Protein AF-A0A354RBN2-F1 (afdb_monomer_lite)

Sequence (750 aa):
MFAFSANVRASTAPTSVEGKKFILSDSDGVRSYLTTQLILDAGDYWDFKHENGDWEKGSFQWNTSGSLGTLKAGLPSSQDAYFELAYTFQSSDSGTFSYIKYELNDAGIFEIDEERDGTFQMSDYSTSDLPPFDTYFSDDFSSATTSQNYWYDNVETTWYGLQFEVNDGRLELIGTGTDFNELEFKATSKSLVTLRRDWIIQGDAFSNLNLPWGSWEANIGFKIEASHVDMEFYLGLGQGGTVAHLEYADSFGTDHDLYSRQFNEDLKQGTYRIRNDSDTKTLYAEYLINGNWNLIMSLNWETGAVNGMIGRYEGSSYQHSKWISMESKYGQPVIEFMIPSEYGTVKALSANQLGFNNFSVTSDEDSLPKAFEDLSGEVSRVNALIAQSTSDPEANLLRGLYALLEFVELDQSSDNSLKDFAVSLGVEESIRNFVLSDVSTLENYNFDLSDSFQAEELAELFEYSLIPALESADAYFSKIGSNQTITLSSEITGSDESITVDSADVYVLRSIVNILGGLASLQAAFDWDLNAGQTEALDNDPSIEVTAERIRDLNTNFGGIRSASLLTKSKNFLKTAVETYALASPLLRASSRLGTEERLFSLGSEDLNEESDFKGDLDELYLALHSNHNLREDGSTTDTLSLSNFFAGQVDIPTLLPELVGDQFETDQVSDPTLGGLFPNWDQARISALMLDAELSIPQPKGWMWFDSYPWVYSNEENSWIYLMPYDSKLMYYSVKRNAWLEMSASGNE

Secondary structure (DSSP, 8-state):
----------PPPPS--TTEEEEEEEE-SS-EEEEEEEE-SSSEEEEEETTTTEEEEEEEEEEEETTEEEEEEEETTEEEEEEEEEEEESSSSEEEEEEEEEEE-TTS-EEEEEEEEEEEEEEE--GGGS--BT--EEE--S-HHHHTTTB----HHHHTTEEEEEETTEEEEEEE---SS--EEEEEBS-BEETTS-EEEEEEEEE----TTEEEEEEEEEEEEETTEEEEEEEEEETTEEEEEEEEE-TBS-EEEEEEEEE-TT--EEEEEEEEETTTTEEEEEEEETTEEEEEEEEETTTTEEEEEESSSEEEEEE-TT----TT-EEEEEEEEEEEEETTEEPEE-TTSEEEEEEEEEESSPPPPHHHH-HHHHHHHHHHHHHH-TT-HHHHHHHHHHHHHHHHH--TTSTT-HHHHHHHHTB-GGGGG--GGGGGG-----B---TT-BTHHHHHHIIIIIHHHHHHHHHHHTTS-TT-EEEE-HHHH-SSSPEEEEHHHHHHHHHHHHHHHHHHHHHTTB----BHHHHHHHHH-TTS---HHHHHHH-TTTTSBS-HHHHHHHHHHHHHHHHHHHHHHHHHT-TTTTT-SSBSS---SSTHHHHHHHHHHHHHHHHHTTS-EE--TTS--TTEE--HHHHTT---HHHHSPPEETTEES-S--S-TTTTTTSTT--HHHHHHHHHHTT-B----SS-EEEEETTEEEETTTTEEEEEEEETTEEEEEETTTTEEEE--S----

Structure (mmCIF, N/CA/C/O backbone):
data_AF-A0A354RBN2-F1
#
_entry.id   AF-A0A354RBN2-F1
#
loop_
_atom_site.group_PDB
_atom_site.id
_atom_site.type_symbol
_atom_site.label_atom_id
_atom_site.label_alt_id
_atom_site.label_comp_id
_atom_site.label_asym_id
_atom_site.label_entity_id
_atom_site.label_seq_id
_atom_site.pdbx_PDB_ins_code
_atom_site.Cartn_x
_atom_site.Cartn_y
_atom_site.Cartn_z
_atom_site.occupancy
_atom_site.B_iso_or_equiv
_atom_site.auth_seq_id
_atom_site.auth_comp_id
_atom_site.auth_asym_id
_atom_site.auth_atom_id
_atom_site.pdbx_PDB_model_num
ATOM 1 N N . MET A 1 1 ? 36.157 17.906 53.637 1.00 34.66 1 MET A N 1
ATOM 2 C CA . MET A 1 1 ? 35.838 18.737 52.457 1.00 34.66 1 MET A CA 1
ATOM 3 C C . MET A 1 1 ? 36.345 17.917 51.278 1.00 34.66 1 MET A C 1
ATOM 5 O O . MET A 1 1 ? 37.547 17.826 51.124 1.00 34.66 1 MET A O 1
ATOM 9 N N . PHE A 1 2 ? 35.572 17.004 50.699 1.00 31.14 2 PHE A N 1
ATOM 10 C CA . PHE A 1 2 ? 34.386 17.237 49.880 1.00 31.14 2 PHE A CA 1
ATOM 11 C C . PHE A 1 2 ? 33.284 16.222 50.210 1.00 31.14 2 PHE A C 1
ATOM 13 O O . PHE A 1 2 ? 33.526 15.019 50.206 1.00 31.14 2 PHE A O 1
ATOM 20 N N . ALA A 1 3 ? 32.092 16.725 50.525 1.00 28.86 3 ALA A N 1
ATOM 21 C CA . ALA A 1 3 ? 30.869 15.941 50.510 1.00 28.86 3 ALA A CA 1
ATOM 22 C C . ALA A 1 3 ? 30.365 15.938 49.063 1.00 28.86 3 ALA A C 1
ATOM 24 O O . ALA A 1 3 ? 30.187 17.009 48.486 1.00 28.86 3 ALA A O 1
ATOM 25 N N . PHE A 1 4 ? 30.168 14.759 48.474 1.00 33.84 4 PHE A N 1
ATOM 26 C CA . PHE A 1 4 ? 29.357 14.632 47.270 1.00 33.84 4 PHE A CA 1
ATOM 27 C C . PHE A 1 4 ? 27.900 14.818 47.697 1.00 33.84 4 PHE A C 1
ATOM 29 O O . PHE A 1 4 ? 27.288 13.908 48.251 1.00 33.84 4 PHE A O 1
ATOM 36 N N . SER A 1 5 ? 27.360 16.018 47.491 1.00 31.86 5 SER A N 1
ATOM 37 C CA . SER A 1 5 ? 25.919 16.185 47.387 1.00 31.86 5 SER A CA 1
ATOM 38 C C . SER A 1 5 ? 25.497 15.501 46.091 1.00 31.86 5 SER A C 1
ATOM 40 O O . SER A 1 5 ? 25.893 15.923 45.003 1.00 31.86 5 SER A O 1
ATOM 42 N N . ALA A 1 6 ? 24.721 14.424 46.201 1.00 34.94 6 ALA A N 1
ATOM 43 C CA . ALA A 1 6 ? 23.871 13.996 45.105 1.00 34.94 6 ALA A CA 1
ATOM 44 C C . ALA A 1 6 ? 22.912 15.162 44.840 1.00 34.94 6 ALA A C 1
ATOM 46 O O . ALA A 1 6 ? 21.932 15.350 45.557 1.00 34.94 6 ALA A O 1
ATOM 47 N N . ASN A 1 7 ? 23.264 16.019 43.882 1.00 34.09 7 ASN A N 1
ATOM 48 C CA . ASN A 1 7 ? 22.312 16.953 43.312 1.00 34.09 7 ASN A CA 1
ATOM 49 C C . ASN A 1 7 ? 21.260 16.084 42.629 1.00 34.09 7 ASN A C 1
ATOM 51 O O . ASN A 1 7 ? 21.495 15.579 41.532 1.00 34.09 7 ASN A O 1
ATOM 55 N N . VAL A 1 8 ? 20.131 15.887 43.308 1.00 41.53 8 VAL A N 1
ATOM 56 C CA . VAL A 1 8 ? 18.855 15.609 42.657 1.00 41.53 8 VAL A CA 1
ATOM 57 C C . VAL A 1 8 ? 18.708 16.732 41.635 1.00 41.53 8 VAL A C 1
ATOM 59 O O . VAL A 1 8 ? 18.476 17.882 42.007 1.00 41.53 8 VAL A O 1
ATOM 62 N N . ARG A 1 9 ? 19.013 16.456 40.362 1.00 44.56 9 ARG A N 1
ATOM 63 C CA . ARG A 1 9 ? 18.675 17.396 39.297 1.00 44.56 9 ARG A CA 1
ATOM 64 C C . ARG A 1 9 ? 17.158 17.490 39.356 1.00 44.56 9 ARG A C 1
ATOM 66 O O . ARG A 1 9 ? 16.500 16.480 39.146 1.00 44.56 9 ARG A O 1
ATOM 73 N N . ALA A 1 10 ? 16.629 18.660 39.700 1.00 50.06 10 ALA A N 1
ATOM 74 C CA . ALA A 1 10 ? 15.230 18.949 39.439 1.00 50.06 10 ALA A CA 1
ATOM 75 C C . ALA A 1 10 ? 15.012 18.692 37.942 1.00 50.06 10 ALA A C 1
ATOM 77 O O . ALA A 1 10 ? 15.692 19.313 37.118 1.00 50.06 10 ALA A O 1
ATOM 78 N N . SER A 1 11 ? 14.183 17.706 37.600 1.00 65.50 11 SER A N 1
ATOM 79 C CA . SER A 1 11 ? 13.787 17.487 36.216 1.00 65.50 11 SER A CA 1
ATOM 80 C C . SER A 1 11 ? 12.917 18.664 35.791 1.00 65.50 11 SER A C 1
ATOM 82 O O . SER A 1 11 ? 12.054 19.131 36.532 1.00 65.50 11 SER A O 1
ATOM 84 N N . THR A 1 12 ? 13.217 19.218 34.625 1.00 83.19 12 THR A N 1
ATOM 85 C CA . THR A 1 12 ? 12.396 20.252 34.000 1.00 83.19 12 THR A CA 1
ATOM 86 C C . THR A 1 12 ? 11.341 19.578 33.138 1.00 83.19 12 THR A C 1
ATOM 88 O O . THR A 1 12 ? 11.674 18.622 32.436 1.00 83.19 12 THR A O 1
ATOM 91 N N . ALA A 1 13 ? 10.108 20.081 33.166 1.00 88.50 13 ALA A N 1
ATOM 92 C CA . ALA A 1 13 ? 9.070 19.660 32.234 1.00 88.50 13 ALA A CA 1
ATOM 93 C C . ALA A 1 13 ? 9.537 19.922 30.786 1.00 88.50 13 ALA A C 1
ATOM 95 O O . ALA A 1 13 ? 10.219 20.928 30.542 1.00 88.50 13 ALA A O 1
ATOM 96 N N . PRO A 1 14 ? 9.232 19.027 29.832 1.00 89.62 14 PRO A N 1
ATOM 97 C CA . PRO A 1 14 ? 9.679 19.172 28.455 1.00 89.62 14 PRO A CA 1
ATOM 98 C C . PRO A 1 14 ? 8.933 20.319 27.767 1.00 89.62 14 PRO A C 1
ATOM 100 O O . PRO A 1 14 ? 7.729 20.479 27.937 1.00 89.62 14 PRO A O 1
ATOM 103 N N . THR A 1 15 ? 9.639 21.120 26.966 1.00 87.94 15 THR A N 1
ATOM 104 C CA . THR A 1 15 ? 9.053 22.285 26.272 1.00 87.94 15 THR A CA 1
ATOM 105 C C . THR A 1 15 ? 8.045 21.908 25.185 1.00 87.94 15 THR A C 1
ATOM 107 O O . THR A 1 15 ? 7.262 22.758 24.782 1.00 87.94 15 THR A O 1
ATOM 110 N N . SER A 1 16 ? 8.072 20.657 24.718 1.00 88.75 16 SER A N 1
ATOM 111 C CA . SER A 1 16 ? 7.063 20.047 23.850 1.00 88.75 16 SER A CA 1
ATOM 112 C C . SER A 1 16 ? 6.773 18.631 24.340 1.00 88.75 16 SER A C 1
ATOM 114 O O . SER A 1 16 ? 7.665 17.963 24.872 1.00 88.75 16 SER A O 1
ATOM 116 N N . VAL A 1 17 ? 5.532 18.200 24.156 1.00 89.69 17 VAL A N 1
ATOM 117 C CA . VAL A 1 17 ? 5.050 16.845 24.448 1.00 89.69 17 VAL A CA 1
ATOM 118 C C . VAL A 1 17 ? 4.573 16.120 23.190 1.00 89.69 17 VAL A C 1
ATOM 120 O O . VAL A 1 17 ? 4.064 15.016 23.292 1.00 89.69 17 VAL A O 1
ATOM 123 N N . GLU A 1 18 ? 4.787 16.699 22.010 1.00 89.06 18 GLU A N 1
ATOM 124 C CA . GLU A 1 18 ? 4.547 16.042 20.724 1.00 89.06 18 GLU A CA 1
ATOM 125 C C . GLU A 1 18 ? 5.375 14.754 20.597 1.00 89.06 18 GLU A C 1
ATOM 127 O O . GLU A 1 18 ? 6.539 14.700 21.018 1.00 89.06 18 GLU A O 1
ATOM 132 N N . GLY A 1 19 ? 4.762 13.697 20.064 1.00 84.06 19 GLY A N 1
ATOM 133 C CA . GLY A 1 19 ? 5.380 12.374 19.979 1.00 84.06 19 GLY A CA 1
ATOM 134 C C . GLY A 1 19 ? 5.320 11.566 21.281 1.00 84.06 19 GLY A C 1
ATOM 135 O O . GLY A 1 19 ? 5.907 10.485 21.356 1.00 84.06 19 GLY A O 1
ATOM 136 N N . LYS A 1 20 ? 4.674 12.080 22.340 1.00 91.00 20 LYS A N 1
ATOM 137 C CA . LYS A 1 20 ? 4.672 11.439 23.665 1.00 91.00 20 LYS A CA 1
ATOM 138 C C . LYS A 1 20 ? 3.383 10.688 23.960 1.00 91.00 20 LYS A C 1
ATOM 140 O O . LYS A 1 20 ? 2.291 11.090 23.576 1.00 91.00 20 LYS A O 1
ATOM 145 N N . LYS A 1 21 ? 3.550 9.625 24.740 1.00 94.62 21 LYS A N 1
ATOM 146 C CA . LYS A 1 21 ? 2.508 8.866 25.421 1.00 94.62 21 LYS A CA 1
ATOM 147 C C . LYS A 1 21 ? 2.605 9.101 26.919 1.00 94.62 21 LYS A C 1
ATOM 149 O O . LYS A 1 21 ? 3.668 8.866 27.504 1.00 94.62 21 LYS A O 1
ATOM 154 N N . PHE A 1 22 ? 1.497 9.486 27.538 1.00 96.25 22 PHE A N 1
ATOM 155 C CA . PHE A 1 22 ? 1.326 9.532 28.983 1.00 96.25 22 PHE A CA 1
ATOM 156 C C . PHE A 1 22 ? 0.409 8.398 29.432 1.00 96.25 22 PHE A C 1
ATOM 158 O O . PHE A 1 22 ? -0.669 8.215 28.887 1.00 96.25 22 PHE A O 1
ATOM 165 N N . ILE A 1 23 ? 0.823 7.656 30.452 1.00 97.19 23 ILE A N 1
ATOM 166 C CA . ILE A 1 23 ? -0.022 6.689 31.154 1.00 97.19 23 ILE A CA 1
ATOM 167 C C . ILE A 1 23 ? -0.370 7.313 32.500 1.00 97.19 23 ILE A C 1
ATOM 169 O O . ILE A 1 23 ? 0.514 7.462 33.348 1.00 97.19 23 ILE A O 1
ATOM 173 N N . LEU A 1 24 ? -1.627 7.713 32.667 1.00 96.25 24 LEU A N 1
ATOM 174 C CA . LEU A 1 24 ? -2.171 8.392 33.839 1.00 96.25 24 LEU A CA 1
ATOM 175 C C . LEU A 1 24 ? -2.888 7.374 34.720 1.00 96.25 24 LEU A C 1
ATOM 177 O O . LEU A 1 24 ? -3.716 6.619 34.225 1.00 96.25 24 LEU A O 1
ATOM 181 N N . SER A 1 25 ? -2.573 7.347 36.013 1.00 96.25 25 SER A N 1
ATOM 182 C CA . SER A 1 25 ? -3.244 6.476 36.978 1.00 96.25 25 SER A CA 1
ATOM 183 C C . SER A 1 25 ? -3.686 7.256 38.211 1.00 96.25 25 SER A C 1
ATOM 185 O O . SER A 1 25 ? -2.857 7.873 38.893 1.00 96.25 25 SER A O 1
ATOM 187 N N . ASP A 1 26 ? -4.982 7.182 38.503 1.00 94.12 26 ASP A N 1
ATOM 188 C CA . ASP A 1 26 ? -5.670 7.831 39.619 1.00 94.12 26 ASP A CA 1
ATOM 189 C C . ASP A 1 26 ? -6.768 6.928 40.226 1.00 94.12 26 ASP A C 1
ATOM 191 O O . ASP A 1 26 ? -6.979 5.777 39.828 1.00 94.12 26 ASP A O 1
ATOM 195 N N . SER A 1 27 ? -7.413 7.412 41.290 1.00 88.69 27 SER A N 1
ATOM 196 C CA . SER A 1 27 ? -8.461 6.686 42.012 1.00 88.69 27 SER A CA 1
ATOM 197 C C . SER A 1 27 ? -9.367 7.645 42.780 1.00 88.69 27 SER A C 1
ATOM 199 O O . SER A 1 27 ? -8.883 8.576 43.422 1.00 88.69 27 SER A O 1
ATOM 201 N N . ASP A 1 28 ? -10.668 7.351 42.811 1.00 84.69 28 ASP A N 1
ATOM 202 C CA . ASP A 1 28 ? -11.651 8.031 43.674 1.00 84.69 28 ASP A CA 1
ATOM 203 C C . ASP A 1 28 ? -11.742 7.412 45.092 1.00 84.69 28 ASP A C 1
ATOM 205 O O . ASP A 1 28 ? -12.597 7.768 45.906 1.00 84.69 28 ASP A O 1
ATOM 209 N N . GLY A 1 29 ? -10.851 6.464 45.409 1.00 82.56 29 GLY A N 1
ATOM 210 C CA . GLY A 1 29 ? -10.824 5.703 46.660 1.00 82.56 29 GLY A CA 1
ATOM 211 C C . GLY A 1 29 ? -11.651 4.412 46.646 1.00 82.56 29 GLY A C 1
ATOM 212 O O . GLY A 1 29 ? -11.490 3.591 47.555 1.00 82.56 29 GLY A O 1
ATOM 213 N N . VAL A 1 30 ? -12.492 4.202 45.630 1.00 83.44 30 VAL A N 1
ATOM 214 C CA . VAL A 1 30 ? -13.275 2.974 45.406 1.00 83.44 30 VAL A CA 1
ATOM 215 C C . VAL A 1 30 ? -12.861 2.299 44.099 1.00 83.44 30 VAL A C 1
ATOM 217 O O . VAL A 1 30 ? -12.670 1.083 44.069 1.00 83.44 30 VAL A O 1
ATOM 220 N N . ARG A 1 31 ? -12.702 3.090 43.041 1.00 88.56 31 ARG A N 1
ATOM 221 C CA . ARG A 1 31 ? -12.373 2.682 41.677 1.00 88.56 31 ARG A CA 1
ATOM 222 C C . ARG A 1 31 ? -10.969 3.155 41.325 1.00 88.56 31 ARG A C 1
ATOM 224 O O . ARG A 1 31 ? -10.443 4.101 41.918 1.00 88.56 31 ARG A O 1
ATOM 231 N N . SER A 1 32 ? -10.339 2.459 40.392 1.00 89.81 32 SER A N 1
ATOM 232 C CA . SER A 1 32 ? -9.035 2.830 39.847 1.00 89.81 32 SER A CA 1
ATOM 233 C C . SER A 1 32 ? -9.211 3.127 38.372 1.00 89.81 32 SER A C 1
ATOM 235 O O . SER A 1 32 ? -9.793 2.307 37.666 1.00 89.81 32 SER A O 1
ATOM 237 N N . TYR A 1 33 ? -8.695 4.270 37.944 1.00 92.38 33 TYR A N 1
ATOM 238 C CA . TYR A 1 33 ? -8.771 4.734 36.569 1.00 92.38 33 TYR A CA 1
ATOM 239 C C . TYR A 1 33 ? -7.372 4.686 35.953 1.00 92.38 33 TYR A C 1
ATOM 241 O O . TYR A 1 33 ? -6.351 4.870 36.635 1.00 92.38 33 TYR A O 1
ATOM 249 N N . LEU A 1 34 ? -7.328 4.348 34.670 1.00 94.94 34 LEU A N 1
ATOM 250 C CA . LEU A 1 34 ? -6.106 4.293 33.887 1.00 94.94 34 LEU A CA 1
ATOM 251 C C . LEU A 1 34 ? -6.409 4.886 32.516 1.00 94.94 34 LEU A C 1
ATOM 253 O O . LEU A 1 34 ? -7.204 4.334 31.762 1.00 94.94 34 LEU A O 1
ATOM 257 N N . THR A 1 35 ? -5.737 5.980 32.182 1.00 95.19 35 THR A N 1
ATOM 258 C CA . THR A 1 35 ? -5.906 6.661 30.896 1.00 95.19 35 THR A CA 1
ATOM 259 C C . THR A 1 35 ? -4.578 6.684 30.163 1.00 95.19 35 THR A C 1
ATOM 261 O O . THR A 1 35 ? -3.535 6.987 30.746 1.00 95.19 35 THR A O 1
ATOM 264 N N . THR A 1 36 ? -4.586 6.343 28.879 1.00 96.38 36 THR A N 1
ATOM 265 C CA . THR A 1 36 ? -3.433 6.554 27.999 1.00 96.38 36 THR A CA 1
ATOM 266 C C . THR A 1 36 ? -3.693 7.750 27.108 1.00 96.38 36 THR A C 1
ATOM 268 O O . THR A 1 36 ? -4.603 7.713 26.298 1.00 96.38 36 THR A O 1
ATOM 271 N N . GLN A 1 37 ? -2.876 8.785 27.250 1.00 95.06 37 GLN A N 1
ATOM 272 C CA . GLN A 1 37 ? -2.948 9.996 26.448 1.00 95.06 37 GLN A CA 1
ATOM 273 C C . GLN A 1 37 ? -1.813 10.017 25.425 1.00 95.06 37 GLN A C 1
ATOM 275 O O . GLN A 1 37 ? -0.639 9.905 25.788 1.00 95.06 37 GLN A O 1
ATOM 280 N N . LEU A 1 38 ? -2.154 10.179 24.152 1.00 93.62 38 LEU A N 1
ATOM 281 C CA . LEU A 1 38 ? -1.235 10.218 23.019 1.00 93.62 38 LEU A CA 1
ATOM 282 C C . LEU A 1 38 ? -1.238 11.611 22.411 1.00 93.62 38 LEU A C 1
ATOM 284 O O . LEU A 1 38 ? -2.268 12.085 21.940 1.00 93.62 38 LEU A O 1
ATOM 288 N N . ILE A 1 39 ? -0.073 12.248 22.388 1.00 89.81 39 ILE A N 1
ATOM 289 C CA . ILE A 1 39 ? 0.110 13.560 21.779 1.00 89.81 39 ILE A CA 1
ATOM 290 C C . ILE A 1 39 ? 0.729 13.362 20.396 1.00 89.81 39 ILE A C 1
ATOM 292 O O . ILE A 1 39 ? 1.941 13.156 20.269 1.00 89.81 39 ILE A O 1
ATOM 296 N N . LEU A 1 40 ? -0.112 13.383 19.363 1.00 81.69 40 LEU A N 1
ATOM 297 C CA . LEU A 1 40 ? 0.322 13.117 17.990 1.00 81.69 40 LEU A CA 1
ATOM 298 C C . LEU A 1 40 ? 0.942 14.354 17.333 1.00 81.69 40 LEU A C 1
ATOM 300 O O . LEU A 1 40 ? 1.928 14.215 16.616 1.00 81.69 40 LEU A O 1
ATOM 304 N N . ASP A 1 41 ? 0.411 15.539 17.632 1.00 77.50 41 ASP A N 1
ATOM 305 C CA . ASP A 1 41 ? 0.888 16.822 17.118 1.00 77.50 41 ASP A CA 1
ATOM 306 C C . ASP A 1 41 ? 0.863 17.912 18.213 1.00 77.50 41 ASP A C 1
ATOM 308 O O . ASP A 1 41 ? 0.569 17.658 19.384 1.00 77.50 41 ASP A O 1
ATOM 312 N N . ALA A 1 42 ? 1.230 19.144 17.857 1.00 73.00 42 ALA A N 1
ATOM 313 C CA . ALA A 1 42 ? 1.358 20.252 18.803 1.00 73.00 42 ALA A CA 1
ATOM 314 C C . ALA A 1 42 ? 0.027 20.792 19.378 1.00 73.00 42 ALA A C 1
ATOM 316 O O . ALA A 1 42 ? 0.076 21.696 20.220 1.00 73.00 42 ALA A O 1
ATOM 317 N N . GLY A 1 43 ? -1.135 20.303 18.927 1.00 75.44 43 GLY A N 1
ATOM 318 C CA . GLY A 1 43 ? -2.446 20.849 19.292 1.00 75.44 43 GLY A CA 1
ATOM 319 C C . GLY A 1 43 ? -3.530 19.821 19.608 1.00 75.44 43 GLY A C 1
ATOM 320 O O . GLY A 1 43 ? -4.458 20.177 20.333 1.00 75.44 43 GLY A O 1
ATOM 321 N N . ASP A 1 44 ? -3.399 18.579 19.148 1.00 84.50 44 ASP A N 1
ATOM 322 C CA . ASP A 1 44 ? -4.373 17.505 19.323 1.00 84.50 44 ASP A CA 1
ATOM 323 C C . ASP A 1 44 ? -3.809 16.343 20.156 1.00 84.50 44 ASP A C 1
ATOM 325 O O . ASP A 1 44 ? -2.616 16.020 20.131 1.00 84.50 44 ASP A O 1
ATOM 329 N N . TYR A 1 45 ? -4.700 15.671 20.878 1.00 90.19 45 TYR A N 1
ATOM 330 C CA . TYR A 1 45 ? -4.393 14.443 21.597 1.00 90.19 45 TYR A CA 1
ATOM 331 C C . TYR A 1 45 ? -5.506 13.407 21.447 1.00 90.19 45 TYR A C 1
ATOM 333 O O . TYR A 1 45 ? -6.645 13.737 21.109 1.00 90.19 45 TYR A O 1
ATOM 341 N N . TRP A 1 46 ? -5.159 12.159 21.741 1.00 92.75 46 TRP A N 1
ATOM 342 C CA . TRP A 1 46 ? -6.101 11.062 21.927 1.00 92.75 46 TRP A CA 1
ATOM 343 C C . TRP A 1 46 ? -6.001 10.521 23.342 1.00 92.75 46 TRP A C 1
ATOM 345 O O . TRP A 1 46 ? -4.903 10.183 23.776 1.00 92.75 46 TRP A O 1
ATOM 355 N N . ASP A 1 47 ? -7.129 10.411 24.030 1.00 93.56 47 ASP A N 1
ATOM 356 C CA . ASP A 1 47 ? -7.231 9.706 25.301 1.00 93.56 47 ASP A CA 1
ATOM 357 C C . ASP A 1 47 ? -7.878 8.340 25.071 1.00 93.56 47 ASP A C 1
ATOM 359 O O . ASP A 1 47 ? -8.893 8.227 24.389 1.00 93.56 47 ASP A O 1
ATOM 363 N N . PHE A 1 48 ? -7.280 7.306 25.652 1.00 95.56 48 PHE A N 1
ATOM 364 C CA . PHE A 1 48 ? -7.839 5.966 25.746 1.00 95.56 48 PHE A CA 1
ATOM 365 C C . PHE A 1 48 ? -8.144 5.637 27.203 1.00 95.56 48 PHE A C 1
ATOM 367 O O . PHE A 1 48 ? -7.227 5.572 28.036 1.00 95.56 48 PHE A O 1
ATOM 374 N N . LYS A 1 49 ? -9.421 5.414 27.501 1.00 94.44 49 LYS A N 1
ATOM 375 C CA . LYS A 1 49 ? -9.931 5.034 28.819 1.00 94.44 49 LYS A CA 1
ATOM 376 C C . LYS A 1 49 ? -9.913 3.517 28.957 1.00 94.44 49 LYS A C 1
ATOM 378 O O . LYS A 1 49 ? -10.662 2.805 28.293 1.00 94.44 49 LYS A O 1
ATOM 383 N N . HIS A 1 50 ? -9.038 2.991 29.813 1.00 94.25 50 HIS A N 1
ATOM 384 C CA . HIS A 1 50 ? -8.884 1.536 29.968 1.00 94.25 50 HIS A CA 1
ATOM 385 C C . HIS A 1 50 ? -10.054 0.894 30.717 1.00 94.25 50 HIS A C 1
ATOM 387 O O . HIS A 1 50 ? -10.189 -0.326 30.701 1.00 94.25 50 HIS A O 1
ATOM 393 N N . GLU A 1 51 ? -10.873 1.682 31.411 1.00 92.88 51 GLU A N 1
ATOM 394 C CA . GLU A 1 51 ? -12.011 1.180 32.173 1.00 92.88 51 GLU A CA 1
ATOM 395 C C . GLU A 1 51 ? -13.143 0.646 31.292 1.00 92.88 51 GLU A C 1
ATOM 397 O O . GLU A 1 51 ? -13.798 -0.330 31.667 1.00 92.88 51 GLU A O 1
ATOM 402 N N . ASN A 1 52 ? -13.338 1.252 30.123 1.00 90.94 52 ASN A N 1
ATOM 403 C CA . ASN A 1 52 ? -14.451 0.966 29.225 1.00 90.94 52 ASN A CA 1
ATOM 404 C C . ASN A 1 52 ? -14.038 0.825 27.749 1.00 90.94 52 ASN A C 1
ATOM 406 O O . ASN A 1 52 ? -14.833 0.345 26.946 1.00 90.94 52 ASN A O 1
ATOM 410 N N . GLY A 1 53 ? -12.780 1.123 27.409 1.00 93.44 53 GLY A N 1
ATOM 411 C CA . GLY A 1 53 ? -12.230 0.972 26.062 1.00 93.44 53 GLY A CA 1
ATOM 412 C C . GLY A 1 53 ? -12.455 2.179 25.154 1.00 93.44 53 GLY A C 1
ATOM 413 O O . GLY A 1 53 ? -12.297 2.057 23.936 1.00 93.44 53 GLY A O 1
ATOM 414 N N . ASP A 1 54 ? -12.835 3.318 25.720 1.00 92.94 54 ASP A N 1
ATOM 415 C CA . ASP A 1 54 ? -13.258 4.479 24.951 1.00 92.94 54 ASP A CA 1
ATOM 416 C C . ASP A 1 54 ? -12.083 5.311 24.443 1.00 92.94 54 ASP A C 1
ATOM 418 O O . ASP A 1 54 ? -11.107 5.546 25.163 1.00 92.94 54 ASP A O 1
ATOM 422 N N . TRP A 1 55 ? -12.206 5.770 23.197 1.00 94.06 55 TRP A N 1
ATOM 423 C CA . TRP A 1 55 ? -11.283 6.709 22.573 1.00 94.06 55 TRP A CA 1
ATOM 424 C C . TRP A 1 55 ? -11.909 8.093 22.429 1.00 94.06 55 TRP A C 1
ATOM 426 O O . TRP A 1 55 ? -12.954 8.251 21.802 1.00 94.06 55 TRP A O 1
ATOM 436 N N . GLU A 1 56 ? -11.192 9.106 22.907 1.00 91.12 56 GLU A N 1
ATOM 437 C CA . GLU A 1 56 ? -11.604 10.507 22.844 1.00 91.12 56 GLU A CA 1
ATOM 438 C C . GLU A 1 56 ? -10.541 11.349 22.148 1.00 91.12 56 GLU A C 1
ATOM 440 O O . GLU A 1 56 ? -9.358 11.275 22.491 1.00 91.12 56 GLU A O 1
ATOM 445 N N . LYS A 1 57 ? -10.951 12.202 21.201 1.00 88.31 57 LYS A N 1
ATOM 446 C CA . LYS A 1 57 ? -10.037 13.159 20.561 1.00 88.31 57 LYS A CA 1
ATOM 447 C C . LYS A 1 57 ? -10.196 14.557 21.148 1.00 88.31 57 LYS A C 1
ATOM 449 O O . LYS A 1 57 ? -11.240 15.190 21.004 1.00 88.31 57 LYS A O 1
ATOM 454 N N . GLY A 1 58 ? -9.131 15.118 21.699 1.00 83.69 58 GLY A N 1
ATOM 455 C CA . GLY A 1 58 ? -9.149 16.475 22.233 1.00 83.69 58 GLY A CA 1
ATOM 456 C C . GLY A 1 58 ? -8.161 17.417 21.564 1.00 83.69 58 GLY A C 1
ATOM 457 O O . GLY A 1 58 ? -7.264 17.001 20.836 1.00 83.69 58 GLY A O 1
ATOM 458 N N . SER A 1 59 ? -8.326 18.704 21.859 1.00 84.75 59 SER A N 1
ATOM 459 C CA . SER A 1 59 ? -7.356 19.756 21.567 1.00 84.75 59 SER A CA 1
ATOM 460 C C . SER A 1 59 ? -6.841 20.356 22.870 1.00 84.75 59 SER A C 1
ATOM 462 O O . SER A 1 59 ? -7.588 20.480 23.848 1.00 84.75 59 SER A O 1
ATOM 464 N N . PHE A 1 60 ? -5.561 20.722 22.909 1.00 88.50 60 PHE A N 1
ATOM 465 C CA . PHE A 1 60 ? -4.909 21.146 24.141 1.00 88.50 60 PHE A CA 1
ATOM 466 C C . PHE A 1 60 ? -3.947 22.322 23.972 1.00 88.50 60 PHE A C 1
ATOM 468 O O . PHE A 1 60 ? -3.485 22.667 22.888 1.00 88.50 60 PHE A O 1
ATOM 475 N N . GLN A 1 61 ? -3.626 22.948 25.102 1.00 89.12 61 GLN A N 1
ATOM 476 C CA . GLN A 1 61 ? -2.540 23.908 25.242 1.00 89.12 61 GLN A CA 1
ATOM 477 C C . GLN A 1 61 ? -1.527 23.385 26.253 1.00 89.12 61 GLN A C 1
ATOM 479 O O . GLN A 1 61 ? -1.884 23.090 27.396 1.00 89.12 61 GLN A O 1
ATOM 484 N N . TRP A 1 62 ? -0.258 23.336 25.850 1.00 92.12 62 TRP A N 1
ATOM 485 C CA . TRP A 1 62 ? 0.854 22.961 26.717 1.00 92.12 62 TRP A CA 1
ATOM 486 C C . TRP A 1 62 ? 1.621 24.183 27.212 1.00 92.12 62 TRP A C 1
ATOM 488 O O . TRP A 1 62 ? 2.113 24.990 26.425 1.00 92.12 62 TRP A O 1
ATOM 498 N N . ASN A 1 63 ? 1.768 24.303 28.530 1.00 91.25 63 ASN A N 1
ATOM 499 C CA . ASN A 1 63 ? 2.565 25.348 29.164 1.00 91.25 63 ASN A CA 1
ATOM 500 C C . ASN A 1 63 ? 3.561 24.738 30.148 1.00 91.25 63 ASN A C 1
ATOM 502 O O . ASN A 1 63 ? 3.228 23.818 30.886 1.00 91.25 63 ASN A O 1
ATOM 506 N N . THR A 1 64 ? 4.775 25.287 30.225 1.00 91.25 64 THR A N 1
ATOM 507 C CA . THR A 1 64 ? 5.804 24.791 31.154 1.00 91.25 64 THR A CA 1
ATOM 508 C C . THR A 1 64 ? 6.398 25.886 32.020 1.00 91.25 64 THR A C 1
ATOM 510 O O . THR A 1 64 ? 6.718 26.970 31.531 1.00 91.25 64 THR A O 1
ATOM 513 N N . SER A 1 65 ? 6.645 25.574 33.292 1.00 90.00 65 SER A N 1
ATOM 514 C CA . SER A 1 65 ? 7.380 26.425 34.228 1.00 90.00 65 SER A CA 1
ATOM 515 C C . SER A 1 65 ? 8.194 25.578 35.215 1.00 90.00 65 SER A C 1
ATOM 517 O O . SER A 1 65 ? 7.691 25.121 36.242 1.00 90.00 65 SER A O 1
ATOM 519 N N . GLY A 1 66 ? 9.489 25.395 34.941 1.00 88.50 66 GLY A N 1
ATOM 520 C CA . GLY A 1 66 ? 10.376 24.595 35.793 1.00 88.50 66 GLY A CA 1
ATOM 521 C C . GLY A 1 66 ? 10.067 23.102 35.680 1.00 88.50 66 GLY A C 1
ATOM 522 O O . GLY A 1 66 ? 10.153 22.551 34.590 1.00 88.50 66 GLY A O 1
ATOM 523 N N . SER A 1 67 ? 9.733 22.446 36.794 1.00 88.38 67 SER A N 1
ATOM 524 C CA . SER A 1 67 ? 9.303 21.036 36.830 1.00 88.38 67 SER A CA 1
ATOM 525 C C . SER A 1 67 ? 7.803 20.847 36.573 1.00 88.38 67 SER A C 1
ATOM 527 O O . SER A 1 67 ? 7.325 19.718 36.603 1.00 88.38 67 SER A O 1
ATOM 529 N N . LEU A 1 68 ? 7.054 21.935 36.379 1.00 91.31 68 LEU A N 1
ATOM 530 C CA . LEU A 1 68 ? 5.618 21.903 36.127 1.00 91.31 68 LEU A CA 1
ATOM 531 C C . LEU A 1 68 ? 5.353 21.990 34.621 1.00 91.31 68 LEU A C 1
ATOM 533 O O . LEU A 1 68 ? 5.805 22.941 33.977 1.00 91.31 68 LEU A O 1
ATOM 537 N N . GLY A 1 69 ? 4.623 21.016 34.089 1.00 91.31 69 GLY A N 1
ATOM 538 C CA . GLY A 1 69 ? 3.957 21.083 32.792 1.00 91.31 69 GLY A CA 1
ATOM 539 C C . GLY A 1 69 ? 2.448 21.124 33.007 1.00 91.31 69 GLY A C 1
ATOM 540 O O . GLY A 1 69 ? 1.940 20.442 33.890 1.00 91.31 69 GLY A O 1
ATOM 541 N N . THR A 1 70 ? 1.728 21.935 32.249 1.00 90.94 70 THR A N 1
ATOM 542 C CA . THR A 1 70 ? 0.274 22.055 32.344 1.00 90.94 70 THR A CA 1
ATOM 543 C C . THR A 1 70 ? -0.320 21.832 30.969 1.00 90.94 70 THR A C 1
ATOM 545 O O . THR A 1 70 ? -0.025 22.596 30.048 1.00 90.94 70 THR A O 1
ATOM 548 N N . LEU A 1 71 ? -1.157 20.805 30.863 1.00 90.00 71 LEU A N 1
ATOM 549 C CA . LEU A 1 71 ? -2.038 20.577 29.731 1.00 90.00 71 LEU A CA 1
ATOM 550 C C . LEU A 1 71 ? -3.411 21.136 30.082 1.00 90.00 71 LEU A C 1
ATOM 552 O O . LEU A 1 71 ? -3.975 20.797 31.118 1.00 90.00 71 LEU A O 1
ATOM 556 N N . LYS A 1 72 ? -3.940 22.005 29.229 1.00 86.69 72 LYS A N 1
ATOM 557 C CA . LYS A 1 72 ? -5.298 22.534 29.350 1.00 86.69 72 LYS A CA 1
ATOM 558 C C . LYS A 1 72 ? -6.085 22.180 28.101 1.00 86.69 72 LYS A C 1
ATOM 560 O O . LYS A 1 72 ? -5.650 22.557 27.016 1.00 86.69 72 LYS A O 1
ATOM 565 N N . ALA A 1 73 ? -7.223 21.518 28.259 1.00 81.88 73 ALA A N 1
ATOM 566 C CA . ALA A 1 73 ? -8.061 21.069 27.151 1.00 81.88 73 ALA A CA 1
ATOM 567 C C . ALA A 1 73 ? -9.540 21.382 27.410 1.00 81.88 73 ALA A C 1
ATOM 569 O O . ALA A 1 73 ? -9.998 21.382 28.555 1.00 81.88 73 ALA A O 1
ATOM 570 N N . GLY A 1 74 ? -10.275 21.697 26.342 1.00 70.56 74 GLY A N 1
ATOM 571 C CA . GLY A 1 74 ? -11.735 21.816 26.389 1.00 70.56 74 GLY A CA 1
ATOM 572 C C . GLY A 1 74 ? -12.386 20.434 26.377 1.00 70.56 74 GLY A C 1
ATOM 573 O O . GLY A 1 74 ? -11.824 19.506 25.796 1.00 70.56 74 GLY A O 1
ATOM 574 N N . LEU A 1 75 ? -13.556 20.290 27.002 1.00 65.69 75 LEU A N 1
ATOM 575 C CA . LEU A 1 75 ? -14.268 19.010 27.010 1.00 65.69 75 LEU A CA 1
ATOM 576 C C . LEU A 1 75 ? -14.991 18.744 25.672 1.00 65.69 75 LEU A C 1
ATOM 578 O O . LEU A 1 75 ? -15.371 19.702 24.985 1.00 65.69 75 LEU A O 1
ATOM 582 N N . PRO A 1 76 ? -15.188 17.465 25.288 1.00 54.06 76 PRO A N 1
ATOM 583 C CA . PRO A 1 76 ? -15.877 17.089 24.056 1.00 54.06 76 PRO A CA 1
ATOM 584 C C . PRO A 1 76 ? -17.250 17.751 23.871 1.00 54.06 76 PRO A C 1
ATOM 586 O O . PRO A 1 76 ? -17.543 18.192 22.775 1.00 54.06 76 PRO A O 1
ATOM 589 N N . SER A 1 77 ? -18.042 17.990 24.917 1.00 51.28 77 SER A N 1
ATOM 590 C CA . SER A 1 77 ? -19.437 18.455 24.787 1.00 51.28 77 SER A CA 1
ATOM 591 C C . SER A 1 77 ? -19.729 19.890 25.255 1.00 51.28 77 SER A C 1
ATOM 593 O O . SER A 1 77 ? -20.879 20.323 25.217 1.00 51.28 77 SER A O 1
ATOM 595 N N . SER A 1 78 ? -18.739 20.685 25.687 1.00 54.44 78 SER A N 1
ATOM 596 C CA . SER A 1 78 ? -19.043 22.035 26.191 1.00 54.44 78 SER A CA 1
ATOM 597 C C . SER A 1 78 ? -17.928 23.070 26.011 1.00 54.44 78 SER A C 1
ATOM 599 O O . SER A 1 78 ? -16.751 22.833 26.268 1.00 54.44 78 SER A O 1
ATOM 601 N N . GLN A 1 79 ? -18.313 24.283 25.598 1.00 57.22 79 GLN A N 1
ATOM 602 C CA . GLN A 1 79 ? -17.508 25.498 25.817 1.00 57.22 79 GLN A CA 1
ATOM 603 C C . GLN A 1 79 ? -17.565 25.978 27.278 1.00 57.22 79 GLN A C 1
ATOM 605 O O . GLN A 1 79 ? -16.769 26.826 27.686 1.00 57.22 79 GLN A O 1
ATOM 610 N N . ASP A 1 80 ? -18.494 25.413 28.045 1.00 66.12 80 ASP A N 1
ATOM 611 C CA . ASP A 1 80 ? -18.789 25.740 29.434 1.00 66.12 80 ASP A CA 1
ATOM 612 C C . ASP A 1 80 ? -18.070 24.810 30.417 1.00 66.12 80 ASP A C 1
ATOM 614 O O . ASP A 1 80 ? -18.255 24.936 31.624 1.00 66.12 80 ASP A O 1
ATOM 618 N N . ALA A 1 81 ? -17.190 23.930 29.935 1.00 73.38 81 ALA A N 1
ATOM 619 C CA . ALA A 1 81 ? -16.301 23.168 30.790 1.00 73.38 81 ALA A CA 1
ATOM 620 C C . ALA A 1 81 ? -14.935 22.915 30.139 1.00 73.38 81 ALA A C 1
ATOM 622 O O . ALA A 1 81 ? -14.786 22.778 28.923 1.00 73.38 81 ALA A O 1
ATOM 623 N N . TYR A 1 82 ? -13.899 22.877 30.965 1.00 84.38 82 TYR A N 1
ATOM 624 C CA . TYR A 1 82 ? -12.545 22.528 30.546 1.00 84.38 82 TYR A CA 1
ATOM 625 C C . TYR A 1 82 ? -11.850 21.792 31.679 1.00 84.38 82 TYR A C 1
ATOM 627 O O . TYR A 1 82 ? -12.221 21.947 32.842 1.00 84.38 82 TYR A O 1
ATOM 635 N N . PHE A 1 83 ? -10.803 21.043 31.359 1.00 87.88 83 PHE A N 1
ATOM 636 C CA . PHE A 1 83 ? -9.955 20.452 32.380 1.00 87.88 83 PHE A CA 1
ATOM 637 C C . PHE A 1 83 ? -8.508 20.926 32.261 1.00 87.88 83 PHE A C 1
ATOM 639 O O . PHE A 1 83 ? -8.022 21.327 31.197 1.00 87.88 83 PHE A O 1
ATOM 646 N N . GLU A 1 84 ? -7.821 20.909 33.395 1.00 90.94 84 GLU A N 1
ATOM 647 C CA . GLU A 1 84 ? -6.394 21.170 33.504 1.00 90.94 84 GLU A CA 1
ATOM 648 C C . GLU A 1 84 ? -5.712 19.958 34.137 1.00 90.94 84 GLU A C 1
ATOM 650 O O . GLU A 1 84 ? -6.068 19.533 35.233 1.00 90.94 84 GLU A O 1
ATOM 655 N N . LEU A 1 85 ? -4.706 19.426 33.445 1.00 92.19 85 LEU A N 1
ATOM 656 C CA . LEU A 1 85 ? -3.772 18.431 33.954 1.00 92.19 85 LEU A CA 1
ATOM 657 C C . LEU A 1 85 ? -2.446 19.123 34.278 1.00 92.19 85 LEU A C 1
ATOM 659 O O . LEU A 1 85 ? -1.690 19.537 33.396 1.00 92.19 85 LEU A O 1
ATOM 663 N N . ALA A 1 86 ? -2.157 19.267 35.568 1.00 93.62 86 ALA A N 1
ATOM 664 C CA . ALA A 1 86 ? -0.932 19.863 36.082 1.00 93.62 86 ALA A CA 1
ATOM 665 C C . ALA A 1 86 ? 0.089 18.775 36.453 1.00 93.62 86 ALA A C 1
ATOM 667 O O . ALA A 1 86 ? 0.089 18.244 37.563 1.00 93.62 86 ALA A O 1
ATOM 668 N N . TYR A 1 87 ? 0.997 18.466 35.530 1.00 93.94 87 TYR A N 1
ATOM 669 C CA . TYR A 1 87 ? 2.068 17.484 35.683 1.00 93.94 87 TYR A CA 1
ATOM 670 C C . TYR A 1 87 ? 3.261 18.057 36.447 1.00 93.94 87 TYR A C 1
ATOM 672 O O . TYR A 1 87 ? 3.977 18.940 35.973 1.00 93.94 87 TYR A O 1
ATOM 680 N N . THR A 1 88 ? 3.539 17.497 37.617 1.00 94.81 88 THR A N 1
ATOM 681 C CA . THR A 1 88 ? 4.749 17.767 38.394 1.00 94.81 88 THR A CA 1
ATOM 682 C C . THR A 1 88 ? 5.781 16.673 38.133 1.00 94.81 88 THR A C 1
ATOM 684 O O . THR A 1 88 ? 5.705 15.578 38.695 1.00 94.81 88 THR A O 1
ATOM 687 N N . PHE A 1 89 ? 6.771 16.981 37.294 1.00 92.19 89 PHE A N 1
ATOM 688 C CA . PHE A 1 89 ? 7.843 16.060 36.925 1.00 92.19 89 PHE A CA 1
ATOM 689 C C . PHE A 1 89 ? 8.772 15.796 38.114 1.00 92.19 89 PHE A C 1
ATOM 691 O O . PHE A 1 89 ? 9.331 16.718 38.714 1.00 92.19 89 PHE A O 1
ATOM 698 N N . GLN A 1 90 ? 8.945 14.515 38.438 1.00 92.31 90 GLN A N 1
ATOM 699 C CA . GLN A 1 90 ? 9.873 14.038 39.468 1.00 92.31 90 GLN A CA 1
ATOM 700 C C . GLN A 1 90 ? 11.123 13.396 38.844 1.00 92.31 90 GLN A C 1
ATOM 702 O O . GLN A 1 90 ? 12.206 13.446 39.431 1.00 92.31 90 GLN A O 1
ATOM 707 N N . SER A 1 91 ? 10.987 12.850 37.632 1.00 89.00 91 SER A N 1
ATOM 708 C CA . SER A 1 91 ? 12.072 12.449 36.728 1.00 89.00 91 SER A CA 1
ATOM 709 C C . SER A 1 91 ? 11.825 13.021 35.323 1.00 89.00 91 SER A C 1
ATOM 711 O O . SER A 1 91 ? 10.983 13.902 35.153 1.00 89.00 91 SER A O 1
ATOM 713 N N . SER A 1 92 ? 12.596 12.588 34.321 1.00 87.00 92 SER A N 1
ATOM 714 C CA . SER A 1 92 ? 12.378 12.960 32.913 1.00 87.00 92 SER A CA 1
ATOM 715 C C . SER A 1 92 ? 11.148 12.302 32.283 1.00 87.00 92 SER A C 1
ATOM 717 O O . SER A 1 92 ? 10.719 12.745 31.229 1.00 87.00 92 SER A O 1
ATOM 719 N N . ASP A 1 93 ? 10.627 11.247 32.903 1.00 91.38 93 ASP A N 1
ATOM 720 C CA . ASP A 1 93 ? 9.652 10.300 32.352 1.00 91.38 93 ASP A CA 1
ATOM 721 C C . ASP A 1 93 ? 8.552 9.922 33.361 1.00 91.38 93 ASP A C 1
ATOM 723 O O . ASP A 1 93 ? 7.733 9.053 33.089 1.00 91.38 93 ASP A O 1
ATOM 727 N N . SER A 1 94 ? 8.514 10.535 34.545 1.00 94.56 94 SER A N 1
ATOM 728 C CA . SER A 1 94 ? 7.493 10.225 35.548 1.00 94.56 94 SER A CA 1
ATOM 729 C C . SER A 1 94 ? 7.288 11.353 36.551 1.00 94.56 94 SER A C 1
ATOM 731 O O . SER A 1 94 ? 8.145 12.229 36.757 1.00 94.56 94 SER A O 1
ATOM 733 N N . GLY A 1 95 ? 6.138 11.307 37.212 1.00 94.94 95 GLY A N 1
ATOM 734 C CA . GLY A 1 95 ? 5.795 12.234 38.273 1.00 94.94 95 GLY A CA 1
ATOM 735 C C . GLY A 1 95 ? 4.370 12.060 38.770 1.00 94.94 95 GLY A C 1
ATOM 736 O O . GLY A 1 95 ? 3.771 10.990 38.663 1.00 94.94 95 GLY A O 1
ATOM 737 N N . THR A 1 96 ? 3.840 13.137 39.332 1.00 95.94 96 THR A N 1
ATOM 738 C CA . THR A 1 96 ? 2.450 13.228 39.787 1.00 95.94 96 THR A CA 1
ATOM 739 C C . THR A 1 96 ? 1.703 14.227 38.929 1.00 95.94 96 THR A C 1
ATOM 741 O O . THR A 1 96 ? 2.314 15.172 38.430 1.00 95.94 96 THR A O 1
ATOM 744 N N . PHE A 1 97 ? 0.399 14.060 38.780 1.00 95.38 97 PHE A N 1
ATOM 745 C CA . PHE A 1 97 ? -0.454 15.062 38.155 1.00 95.38 97 PHE A CA 1
ATOM 746 C C . PHE A 1 97 ? -1.616 15.416 39.078 1.00 95.38 97 PHE A C 1
ATOM 748 O O . PHE A 1 97 ? -1.993 14.611 39.928 1.00 95.38 97 PHE A O 1
ATOM 755 N N . SER A 1 98 ? -2.150 16.618 38.892 1.00 93.69 98 SER A N 1
ATOM 756 C CA . SER A 1 98 ? -3.438 17.039 39.436 1.00 93.69 98 SER A CA 1
ATOM 757 C C . SER A 1 98 ? -4.370 17.315 38.261 1.00 93.69 98 SER A C 1
ATOM 759 O O . SER A 1 98 ? -3.985 18.033 37.336 1.00 93.69 98 SER A O 1
ATOM 761 N N . TYR A 1 99 ? -5.534 16.681 38.268 1.00 91.81 99 TYR A N 1
ATOM 762 C CA . TYR A 1 99 ? -6.631 16.873 37.332 1.00 91.81 99 TYR A CA 1
ATOM 763 C C . TYR A 1 99 ? -7.669 17.769 37.992 1.00 91.81 99 TYR A C 1
ATOM 765 O O . TYR A 1 99 ? -8.147 17.455 39.081 1.00 91.81 99 TYR A O 1
ATOM 773 N N . ILE A 1 100 ? -8.023 18.866 37.330 1.00 90.19 100 ILE A N 1
ATOM 774 C CA . ILE A 1 100 ? -9.095 19.752 37.775 1.00 90.19 100 ILE A CA 1
ATOM 775 C C . ILE A 1 100 ? -10.034 19.986 36.602 1.00 90.19 100 ILE A C 1
ATOM 777 O O . ILE A 1 100 ? -9.625 20.561 35.592 1.00 90.19 100 ILE A O 1
ATOM 781 N N . LYS A 1 101 ? -11.289 19.576 36.758 1.00 88.62 101 LYS A N 1
ATOM 782 C CA . LYS A 1 101 ? -12.383 19.889 35.844 1.00 88.62 101 LYS A CA 1
ATOM 783 C C . LYS A 1 101 ? -13.103 21.136 36.335 1.00 88.62 101 LYS A C 1
ATOM 785 O O . LYS A 1 101 ? -13.468 21.240 37.507 1.00 88.62 101 LYS A O 1
ATOM 790 N N . TYR A 1 102 ? -13.306 22.078 35.429 1.00 86.81 102 TYR A N 1
ATOM 791 C CA . TYR A 1 102 ? -14.050 23.301 35.669 1.00 86.81 102 TYR A CA 1
ATOM 792 C C . TYR A 1 102 ? -15.338 23.281 34.860 1.00 86.81 102 TYR A C 1
ATOM 794 O O . TYR A 1 102 ? -15.274 23.005 33.667 1.00 86.81 102 TYR A O 1
ATOM 802 N N . GLU A 1 103 ? -16.456 23.658 35.470 1.00 83.56 103 GLU A N 1
ATOM 803 C CA . GLU A 1 103 ? -17.755 23.824 34.810 1.00 83.56 103 GLU A CA 1
ATOM 804 C C . GLU A 1 103 ? -18.337 25.213 35.083 1.00 83.56 103 GLU A C 1
ATOM 806 O O . GLU A 1 103 ? -18.098 25.823 36.128 1.00 83.56 103 GLU A O 1
ATOM 811 N N . LEU A 1 104 ? -19.082 25.754 34.125 1.00 80.69 104 LEU A N 1
ATOM 812 C CA . LEU A 1 104 ? -19.738 27.049 34.227 1.00 80.69 104 LEU A CA 1
ATOM 813 C C . LEU A 1 104 ? -21.013 26.924 35.073 1.00 80.69 104 LEU A C 1
ATOM 815 O O . LEU A 1 104 ? -21.939 26.202 34.718 1.00 80.69 104 LEU A O 1
ATOM 819 N N . ASN A 1 105 ? -21.110 27.681 36.163 1.00 79.69 105 ASN A N 1
ATOM 820 C CA . ASN A 1 105 ? -22.345 27.734 36.946 1.00 79.69 105 ASN A CA 1
ATOM 821 C C . ASN A 1 105 ? -23.411 28.653 36.320 1.00 79.69 105 ASN A C 1
ATOM 823 O O . ASN A 1 105 ? -23.137 29.435 35.408 1.00 79.69 105 ASN A O 1
ATOM 827 N N . ASP A 1 106 ? -24.619 28.650 36.899 1.00 79.00 106 ASP A N 1
ATOM 828 C CA . ASP A 1 106 ? -25.764 29.491 36.493 1.00 79.00 106 ASP A CA 1
ATOM 829 C C . ASP A 1 106 ? -25.452 31.004 36.398 1.00 79.00 106 ASP A C 1
ATOM 831 O O . ASP A 1 106 ? -26.206 31.770 35.789 1.00 79.00 106 ASP A O 1
ATOM 835 N N . ALA A 1 107 ? -24.371 31.474 37.033 1.00 80.44 107 ALA A N 1
ATOM 836 C CA . ALA A 1 107 ? -23.928 32.868 37.002 1.00 80.44 107 ALA A CA 1
ATOM 837 C C . ALA A 1 107 ? -22.892 33.164 35.898 1.00 80.44 107 ALA A C 1
ATOM 839 O O . ALA A 1 107 ? -22.430 34.305 35.794 1.00 80.44 107 ALA A O 1
ATOM 840 N N . GLY A 1 108 ? -22.534 32.171 35.082 1.00 77.94 108 GLY A N 1
ATOM 841 C CA . GLY A 1 108 ? -21.540 32.280 34.019 1.00 77.94 108 GLY A CA 1
ATOM 842 C C . GLY A 1 108 ? -20.094 32.273 34.522 1.00 77.94 108 GLY A C 1
ATOM 843 O O . GLY A 1 108 ? -19.229 32.888 33.898 1.00 77.94 108 GLY A O 1
ATOM 844 N N . ILE A 1 109 ? -19.835 31.666 35.685 1.00 82.31 109 ILE A N 1
ATOM 845 C CA . ILE A 1 109 ? -18.510 31.600 36.311 1.00 82.31 109 ILE A CA 1
ATOM 846 C C . ILE A 1 109 ? -18.060 30.141 36.355 1.00 82.31 109 ILE A C 1
ATOM 848 O O . ILE A 1 109 ? -18.796 29.301 36.858 1.00 82.31 109 ILE A O 1
ATOM 852 N N . PHE A 1 110 ? -16.838 29.866 35.896 1.00 81.94 110 PHE A N 1
ATOM 853 C CA . PHE A 1 110 ? -16.215 28.552 36.049 1.00 81.94 110 PHE A CA 1
ATOM 854 C C . PHE A 1 110 ? -15.931 28.243 37.525 1.00 81.94 110 PHE A C 1
ATOM 856 O O . PHE A 1 110 ? -15.207 28.990 38.193 1.00 81.94 110 PHE A O 1
ATOM 863 N N . GLU A 1 111 ? -16.480 27.140 38.018 1.00 88.75 111 GLU A N 1
ATOM 864 C CA . GLU A 1 111 ? -16.197 26.547 39.321 1.00 88.75 111 GLU A CA 1
ATOM 865 C C . GLU A 1 111 ? -15.607 25.147 39.164 1.00 88.75 111 GLU A C 1
ATOM 867 O O . GLU A 1 111 ? -15.704 24.545 38.102 1.00 88.75 111 GLU A O 1
ATOM 872 N N . ILE A 1 112 ? -14.922 24.666 40.202 1.00 88.75 112 ILE A N 1
ATOM 873 C CA . ILE A 1 112 ? -14.333 23.324 40.196 1.00 88.75 112 ILE A CA 1
ATOM 874 C C . ILE A 1 112 ? -15.467 22.319 40.387 1.00 88.75 112 ILE A C 1
ATOM 876 O O . ILE A 1 112 ? -16.127 22.348 41.427 1.00 88.75 112 ILE A O 1
ATOM 880 N N . ASP A 1 113 ? -15.652 21.454 39.397 1.00 85.44 113 ASP A N 1
ATOM 881 C CA . ASP A 1 113 ? -16.606 20.344 39.423 1.00 85.44 113 ASP A CA 1
ATOM 882 C C . ASP A 1 113 ? -15.942 19.079 39.983 1.00 85.44 113 ASP A C 1
ATOM 884 O O . ASP A 1 113 ? -16.441 18.449 40.916 1.00 85.44 113 ASP A O 1
ATOM 888 N N . GLU A 1 114 ? -14.735 18.775 39.501 1.00 86.81 114 GLU A N 1
ATOM 889 C CA . GLU A 1 114 ? -13.984 17.592 39.909 1.00 86.81 114 GLU A CA 1
ATOM 890 C C . GLU A 1 114 ? -12.500 17.911 40.124 1.00 86.81 114 GLU A C 1
ATOM 892 O O . GLU A 1 114 ? -11.892 18.666 39.366 1.00 86.81 114 GLU A O 1
ATOM 897 N N . GLU A 1 115 ? -11.904 17.312 41.157 1.00 91.00 115 GLU A N 1
ATOM 898 C CA . GLU A 1 115 ? -10.469 17.383 41.431 1.00 91.00 115 GLU A CA 1
ATOM 899 C C . GLU A 1 115 ? -9.945 15.993 41.803 1.00 91.00 115 GLU A C 1
ATOM 901 O O . GLU A 1 115 ? -10.479 15.331 42.699 1.00 91.00 115 GLU A O 1
ATOM 906 N N . ARG A 1 116 ? -8.895 15.547 41.109 1.00 90.44 116 ARG A N 1
ATOM 907 C CA . ARG A 1 116 ? -8.238 14.253 41.330 1.00 90.44 116 ARG A CA 1
ATOM 908 C C . ARG A 1 116 ? -6.727 14.404 41.265 1.00 90.44 116 ARG A C 1
ATOM 910 O O . ARG A 1 116 ? -6.203 15.214 40.510 1.00 90.44 116 ARG A O 1
ATOM 917 N N . ASP A 1 117 ? -6.020 13.589 42.034 1.00 93.81 117 ASP A N 1
ATOM 918 C CA . ASP A 1 117 ? -4.561 13.514 41.996 1.00 93.81 117 ASP A CA 1
ATOM 919 C C . ASP A 1 117 ? -4.128 12.103 41.603 1.00 93.81 117 ASP A C 1
ATOM 921 O O . ASP A 1 117 ? -4.708 11.108 42.045 1.00 93.81 117 ASP A O 1
ATOM 925 N N . GLY A 1 118 ? -3.058 12.013 40.819 1.00 95.62 118 GLY A N 1
ATOM 926 C CA . GLY A 1 118 ? -2.561 10.738 40.324 1.00 95.62 118 GLY A CA 1
ATOM 927 C C . GLY A 1 118 ? -1.069 10.731 40.029 1.00 95.62 118 GLY A C 1
ATOM 928 O O . GLY A 1 118 ? -0.314 11.660 40.338 1.00 95.62 118 GLY A O 1
ATOM 929 N N . THR A 1 119 ? -0.628 9.635 39.423 1.00 96.81 119 THR A N 1
ATOM 930 C CA . THR A 1 119 ? 0.743 9.458 38.934 1.00 96.81 119 THR A CA 1
ATOM 931 C C . THR A 1 119 ? 0.749 9.292 37.428 1.00 96.81 119 THR A C 1
ATOM 933 O O . THR A 1 119 ? -0.203 8.758 36.868 1.00 96.81 119 THR A O 1
ATOM 936 N N . PHE A 1 120 ? 1.822 9.735 36.774 1.00 96.94 120 PHE A N 1
ATOM 937 C CA . PHE A 1 120 ? 1.995 9.522 35.342 1.00 96.94 120 PHE A CA 1
ATOM 938 C C . PHE A 1 120 ? 3.341 8.878 35.015 1.00 96.94 120 PHE A C 1
ATOM 940 O O . PHE A 1 120 ? 4.346 9.111 35.698 1.00 96.94 120 PHE A O 1
ATOM 947 N N . GLN A 1 121 ? 3.356 8.117 33.925 1.00 96.88 121 GLN A N 1
ATOM 948 C CA . GLN A 1 121 ? 4.565 7.720 33.206 1.00 96.88 121 GLN A CA 1
ATOM 949 C C . GLN A 1 121 ? 4.521 8.300 31.796 1.00 96.88 121 GLN A C 1
ATOM 951 O O . GLN A 1 121 ? 3.470 8.293 31.167 1.00 96.88 121 GLN A O 1
ATOM 956 N N . MET A 1 122 ? 5.650 8.802 31.308 1.00 95.44 122 MET A N 1
ATOM 957 C CA . MET A 1 122 ? 5.790 9.415 29.993 1.00 95.44 122 MET A CA 1
ATOM 958 C C . MET A 1 122 ? 6.843 8.664 29.182 1.00 95.44 122 MET A C 1
ATOM 960 O O . MET A 1 122 ? 7.942 8.392 29.660 1.00 95.44 122 MET A O 1
ATOM 964 N N . SER A 1 123 ? 6.519 8.366 27.933 1.00 93.12 123 SER A N 1
ATOM 965 C CA . SER A 1 123 ? 7.405 7.698 26.976 1.00 93.12 123 SER A CA 1
ATOM 966 C C . SER A 1 123 ? 7.138 8.222 25.567 1.00 93.12 123 SER A C 1
ATOM 968 O O . SER A 1 123 ? 6.202 8.994 25.373 1.00 93.12 123 SER A O 1
ATOM 970 N N . ASP A 1 124 ? 7.956 7.838 24.594 1.00 88.06 124 ASP A N 1
ATOM 971 C CA . ASP A 1 124 ? 7.586 7.995 23.184 1.00 88.06 124 ASP A CA 1
ATOM 972 C C . ASP A 1 124 ? 6.485 6.979 22.849 1.00 88.06 124 ASP A C 1
ATOM 974 O O . ASP A 1 124 ? 6.530 5.848 23.349 1.00 88.06 124 ASP A O 1
ATOM 978 N N . TYR A 1 125 ? 5.485 7.371 22.055 1.00 83.50 125 TYR A N 1
ATOM 979 C CA . TYR A 1 125 ? 4.511 6.397 21.560 1.00 83.50 125 TYR A CA 1
ATOM 980 C C . TYR A 1 125 ? 5.130 5.535 20.451 1.00 83.50 125 TYR A C 1
ATOM 982 O O . TYR A 1 125 ? 6.082 5.926 19.776 1.00 83.50 125 TYR A O 1
ATOM 990 N N . SER A 1 126 ? 4.586 4.339 20.279 1.00 78.94 126 SER A N 1
ATOM 991 C CA . SER A 1 126 ? 4.862 3.432 19.165 1.00 78.94 126 SER A CA 1
ATOM 992 C C . SER A 1 126 ? 3.628 3.317 18.275 1.00 78.94 126 SER A C 1
ATOM 994 O O . SER A 1 126 ? 2.530 3.674 18.692 1.00 78.94 126 SER A O 1
ATOM 996 N N . THR A 1 127 ? 3.773 2.769 17.072 1.00 70.69 127 THR A N 1
ATOM 997 C CA . THR A 1 127 ? 2.631 2.535 16.173 1.00 70.69 127 THR A CA 1
ATOM 998 C C . THR A 1 127 ? 1.562 1.641 16.799 1.00 70.69 127 THR A C 1
ATOM 1000 O O . THR A 1 127 ? 0.380 1.886 16.607 1.00 70.69 127 THR A O 1
ATOM 1003 N N . SER A 1 128 ? 1.948 0.671 17.638 1.00 75.62 128 SER A N 1
ATOM 1004 C CA . SER A 1 128 ? 0.996 -0.168 18.384 1.00 75.62 128 SER A CA 1
ATOM 1005 C C . SER A 1 128 ? 0.206 0.570 19.468 1.00 75.62 128 SER A C 1
ATOM 1007 O O . SER A 1 128 ? -0.729 -0.003 20.017 1.00 75.62 128 SER A O 1
ATOM 1009 N N . ASP A 1 129 ? 0.604 1.795 19.819 1.00 82.44 129 ASP A N 1
ATOM 1010 C CA . ASP A 1 129 ? -0.156 2.634 20.743 1.00 82.44 129 ASP A CA 1
ATOM 1011 C C . ASP A 1 129 ? -1.213 3.473 20.024 1.00 82.44 129 ASP A C 1
ATOM 1013 O O . ASP A 1 129 ? -2.099 3.991 20.694 1.00 82.44 129 ASP A O 1
ATOM 1017 N N . LEU A 1 130 ? -1.112 3.645 18.700 1.00 84.81 130 LEU A N 1
ATOM 1018 C CA . LEU A 1 130 ? -2.031 4.496 17.954 1.00 84.81 130 LEU A CA 1
ATOM 1019 C C . LEU A 1 130 ? -3.472 3.976 18.060 1.00 84.81 130 LEU A C 1
ATOM 1021 O O . LEU A 1 130 ? -3.682 2.762 18.172 1.00 84.81 130 LEU A O 1
ATOM 1025 N N . PRO A 1 131 ? -4.469 4.878 18.003 1.00 89.00 131 PRO A N 1
ATOM 1026 C CA . PRO A 1 131 ? -5.857 4.459 17.927 1.00 89.00 131 PRO A CA 1
ATOM 1027 C C . PRO A 1 131 ? -6.078 3.518 16.726 1.00 89.00 131 PRO A C 1
ATOM 1029 O O . PRO A 1 131 ? -5.409 3.678 15.701 1.00 89.00 131 PRO A O 1
ATOM 1032 N N . PRO A 1 132 ? -6.996 2.538 16.825 1.00 88.25 132 PRO A N 1
ATOM 1033 C CA . PRO A 1 132 ? -7.226 1.530 15.788 1.00 88.25 132 PRO A CA 1
ATOM 1034 C C . PRO A 1 132 ? -8.029 2.103 14.607 1.00 88.25 132 PRO A C 1
ATOM 1036 O O . PRO A 1 132 ? -9.175 1.719 14.361 1.00 88.25 132 PRO A O 1
ATOM 1039 N N . PHE A 1 133 ? -7.444 3.078 13.912 1.00 87.06 133 PHE A N 1
ATOM 1040 C CA . PHE A 1 133 ? -8.063 3.767 12.785 1.00 87.06 133 PHE A CA 1
ATOM 1041 C C . PHE A 1 133 ? -8.422 2.788 11.671 1.00 87.06 133 PHE A C 1
ATOM 1043 O O . PHE A 1 133 ? -7.623 1.925 11.319 1.00 87.06 133 PHE A O 1
ATOM 1050 N N . ASP A 1 134 ? -9.644 2.924 11.159 1.00 84.50 134 ASP A N 1
ATOM 1051 C CA . ASP A 1 134 ? -10.218 2.180 10.039 1.00 84.50 134 ASP A CA 1
ATOM 1052 C C . ASP A 1 134 ? -9.937 0.670 10.095 1.00 84.50 134 ASP A C 1
ATOM 1054 O O . ASP A 1 134 ? -9.695 0.008 9.090 1.00 84.50 134 ASP A O 1
ATOM 1058 N N . THR A 1 135 ? -9.968 0.111 11.306 1.00 83.88 135 THR A N 1
ATOM 1059 C CA . THR A 1 135 ? -9.827 -1.327 11.527 1.00 83.88 135 THR A CA 1
ATOM 1060 C C . THR A 1 135 ? -11.184 -2.005 11.357 1.00 83.88 135 THR A C 1
ATOM 1062 O O . THR A 1 135 ? -12.131 -1.708 12.087 1.00 83.88 135 THR A O 1
ATOM 1065 N N . TYR A 1 136 ? -11.279 -2.943 10.418 1.00 87.12 136 TYR A N 1
ATOM 1066 C CA . TYR A 1 136 ? -12.502 -3.683 10.093 1.00 87.12 136 TYR A CA 1
ATOM 1067 C C . TYR A 1 136 ? -12.414 -5.128 10.597 1.00 87.12 136 TYR A C 1
ATOM 1069 O O . TYR A 1 136 ? -11.343 -5.735 10.593 1.00 87.12 136 TYR A O 1
ATOM 1077 N N . PHE A 1 137 ? -13.531 -5.697 11.051 1.00 85.75 137 PHE A N 1
ATOM 1078 C CA . PHE A 1 137 ? -13.574 -7.065 11.569 1.00 85.75 137 PHE A CA 1
ATOM 1079 C C . PHE A 1 137 ? -14.976 -7.681 11.511 1.00 85.75 137 PHE A C 1
ATOM 1081 O O . PHE A 1 137 ? -15.984 -6.989 11.389 1.00 85.75 137 PHE A O 1
ATOM 1088 N N . SER A 1 138 ? -15.046 -9.001 11.676 1.00 88.19 138 SER A N 1
ATOM 1089 C CA . SER A 1 138 ? -16.291 -9.729 11.920 1.00 88.19 138 SER A CA 1
ATOM 1090 C C . SER A 1 138 ? -16.087 -10.715 13.062 1.00 88.19 138 SER A C 1
ATOM 1092 O O . SER A 1 138 ? -15.142 -11.500 13.046 1.00 88.19 138 SER A O 1
ATOM 1094 N N . ASP A 1 139 ? -16.997 -10.699 14.027 1.00 87.50 139 ASP A N 1
ATOM 1095 C CA . ASP A 1 139 ? -17.007 -11.589 15.180 1.00 87.50 139 ASP A CA 1
ATOM 1096 C C . ASP A 1 139 ? -18.330 -12.362 15.220 1.00 87.50 139 ASP A C 1
ATOM 1098 O O . ASP A 1 139 ? -19.417 -11.786 15.295 1.00 87.50 139 ASP A O 1
ATOM 1102 N N . ASP A 1 140 ? -18.237 -13.687 15.142 1.00 88.69 140 ASP A N 1
ATOM 1103 C CA . ASP A 1 140 ? -19.366 -14.607 15.304 1.00 88.69 140 ASP A CA 1
ATOM 1104 C C . ASP A 1 140 ? -19.501 -15.115 16.749 1.00 88.69 140 ASP A C 1
ATOM 1106 O O . ASP A 1 140 ? -20.311 -15.999 17.030 1.00 88.69 140 ASP A O 1
ATOM 1110 N N . PHE A 1 141 ? -18.670 -14.591 17.658 1.00 89.25 141 PHE A N 1
ATOM 1111 C CA . PHE A 1 141 ? -18.610 -14.929 19.075 1.00 89.25 141 PHE A CA 1
ATOM 1112 C C . PHE A 1 141 ? -18.425 -16.428 19.357 1.00 89.25 141 PHE A C 1
ATOM 1114 O O . PHE A 1 141 ? -18.726 -16.915 20.450 1.00 89.25 141 PHE A O 1
ATOM 1121 N N . SER A 1 142 ? -17.899 -17.193 18.395 1.00 82.00 142 SER A N 1
ATOM 1122 C CA . SER A 1 142 ? -17.638 -18.630 18.548 1.00 82.00 142 SER A CA 1
ATOM 1123 C C . SER A 1 142 ? -16.517 -18.940 19.548 1.00 82.00 142 SER A C 1
ATOM 1125 O O . SER A 1 142 ? -16.422 -20.065 20.050 1.00 82.00 142 SER A O 1
ATOM 1127 N N . SER A 1 143 ? -15.666 -17.954 19.853 1.00 84.19 143 SER A N 1
ATOM 1128 C CA . SER A 1 143 ? -14.474 -18.101 20.686 1.00 84.19 143 SER A CA 1
ATOM 1129 C C . SER A 1 143 ? -14.164 -16.815 21.446 1.00 84.19 143 SER A C 1
ATOM 1131 O O . SER A 1 143 ? -13.769 -15.817 20.850 1.00 84.19 143 SER A O 1
ATOM 1133 N N . ALA A 1 144 ? -14.220 -16.873 22.780 1.00 85.94 144 ALA A N 1
ATOM 1134 C CA . ALA A 1 144 ? -13.848 -15.749 23.643 1.00 85.94 144 ALA A CA 1
ATOM 1135 C C . ALA A 1 144 ? -12.411 -15.251 23.386 1.00 85.94 144 ALA A C 1
ATOM 1137 O O . ALA A 1 144 ? -12.151 -14.054 23.415 1.00 85.94 144 ALA A O 1
ATOM 1138 N N . THR A 1 145 ? -11.472 -16.161 23.095 1.00 80.56 145 THR A N 1
ATOM 1139 C CA . THR A 1 145 ? -10.083 -15.798 22.761 1.00 80.56 145 THR A CA 1
ATOM 1140 C C . THR A 1 145 ? -9.986 -15.063 21.427 1.00 80.56 145 THR A C 1
ATOM 1142 O O . THR A 1 145 ? -9.130 -14.201 21.275 1.00 80.56 145 THR A O 1
ATOM 1145 N N . THR A 1 146 ? -10.852 -15.386 20.466 1.00 77.19 146 THR A N 1
ATOM 1146 C CA . THR A 1 146 ? -10.896 -14.678 19.181 1.00 77.19 146 THR A CA 1
ATOM 1147 C C . THR A 1 146 ? -11.512 -13.295 19.368 1.00 77.19 146 THR A C 1
ATOM 1149 O O . THR A 1 146 ? -10.920 -12.314 18.931 1.00 77.19 146 THR A O 1
ATOM 1152 N N . SER A 1 147 ? -12.624 -13.201 20.103 1.00 83.88 147 SER A N 1
ATOM 1153 C CA . SER A 1 147 ? -13.298 -11.934 20.408 1.00 83.88 147 SER A CA 1
ATOM 1154 C C . SER A 1 147 ? -12.398 -10.939 21.151 1.00 83.88 147 SER A C 1
ATOM 1156 O O . SER A 1 147 ? -12.466 -9.739 20.906 1.00 83.88 147 SER A O 1
ATOM 1158 N N . GLN A 1 148 ? -11.466 -11.405 21.990 1.00 87.00 148 GLN A N 1
ATOM 1159 C CA . GLN A 1 148 ? -10.473 -10.535 22.643 1.00 87.00 148 GLN A CA 1
ATOM 1160 C C . GLN A 1 148 ? -9.585 -9.749 21.663 1.00 87.00 148 GLN A C 1
ATOM 1162 O O . GLN A 1 148 ? -8.995 -8.739 22.052 1.00 87.00 148 GLN A O 1
ATOM 1167 N N . ASN A 1 149 ? -9.482 -10.166 20.398 1.00 85.31 149 ASN A N 1
ATOM 1168 C CA . ASN A 1 149 ? -8.767 -9.398 19.380 1.00 85.31 149 ASN A CA 1
ATOM 1169 C C . ASN A 1 149 ? -9.556 -8.173 18.901 1.00 85.31 149 ASN A C 1
ATOM 1171 O O . ASN A 1 149 ? -8.936 -7.223 18.436 1.00 85.31 149 ASN A O 1
ATOM 1175 N N . TYR A 1 150 ? -10.883 -8.170 19.055 1.00 90.31 150 TYR A N 1
ATOM 1176 C CA . TYR A 1 150 ? -11.779 -7.152 18.498 1.00 90.31 150 TYR A CA 1
ATOM 1177 C C . TYR A 1 150 ? -12.424 -6.250 19.547 1.00 90.31 150 TYR A C 1
ATOM 1179 O O . TYR A 1 150 ? -12.853 -5.152 19.216 1.00 90.31 150 TYR A O 1
ATOM 1187 N N . TRP A 1 151 ? -12.478 -6.680 20.805 1.00 93.88 151 TRP A N 1
ATOM 1188 C CA . TRP A 1 151 ? -13.137 -5.945 21.886 1.00 93.88 151 TRP A CA 1
ATOM 1189 C C . TRP A 1 151 ? -12.141 -5.572 22.982 1.00 93.88 151 TRP A C 1
ATOM 1191 O O . TRP A 1 151 ? -11.197 -6.320 23.264 1.00 93.88 151 TRP A O 1
ATOM 1201 N N . TYR A 1 152 ? -12.332 -4.401 23.586 1.00 94.12 152 TYR A N 1
ATOM 1202 C CA . TYR A 1 152 ? -11.624 -4.026 24.806 1.00 94.12 152 TYR A CA 1
ATOM 1203 C C . TYR A 1 152 ? -12.271 -4.683 26.028 1.00 94.12 152 TYR A C 1
ATOM 1205 O O . TYR A 1 152 ? -13.479 -4.924 26.063 1.00 94.12 152 TYR A O 1
ATOM 1213 N N . ASP A 1 153 ? -11.458 -4.966 27.046 1.00 88.94 153 ASP A N 1
ATOM 1214 C CA . ASP A 1 153 ? -11.979 -5.379 28.344 1.00 88.94 153 ASP A CA 1
ATOM 1215 C C . ASP A 1 153 ? -12.689 -4.181 28.987 1.00 88.94 153 ASP A C 1
ATOM 1217 O O . ASP A 1 153 ? -12.084 -3.128 29.170 1.00 88.94 153 ASP A O 1
ATOM 1221 N N . ASN A 1 154 ? -13.959 -4.345 29.358 1.00 89.19 154 ASN A N 1
ATOM 1222 C CA . ASN A 1 154 ? -14.712 -3.322 30.077 1.00 89.19 154 ASN A CA 1
ATOM 1223 C C . ASN A 1 154 ? -14.795 -3.704 31.563 1.00 89.19 154 ASN A C 1
ATOM 1225 O O . ASN A 1 154 ? -15.636 -4.510 31.973 1.00 89.19 154 ASN A O 1
ATOM 1229 N N . VAL A 1 155 ? -13.906 -3.135 32.379 1.00 88.56 155 VAL A N 1
ATOM 1230 C CA . VAL A 1 155 ? -13.929 -3.321 33.838 1.00 88.56 155 VAL A CA 1
ATOM 1231 C C . VAL A 1 155 ? -14.972 -2.439 34.523 1.00 88.56 155 VAL A C 1
ATOM 1233 O O . VAL A 1 155 ? -15.418 -2.798 35.616 1.00 88.56 155 VAL A O 1
ATOM 1236 N N . GLU A 1 156 ? -15.404 -1.345 33.896 1.00 88.81 156 GLU A N 1
ATOM 1237 C CA . GLU A 1 156 ? -16.448 -0.456 34.413 1.00 88.81 156 GLU A CA 1
ATOM 1238 C C . GLU A 1 156 ? -17.757 -1.209 34.689 1.00 88.81 156 GLU A C 1
ATOM 1240 O O . GLU A 1 156 ? -18.324 -1.081 35.776 1.00 88.81 156 GLU A O 1
ATOM 1245 N N . THR A 1 157 ? -18.191 -2.089 33.782 1.00 86.25 157 THR A N 1
ATOM 1246 C CA . THR A 1 157 ? -19.395 -2.927 33.972 1.00 86.25 157 THR A CA 1
ATOM 1247 C C . THR A 1 157 ? -19.386 -3.688 35.303 1.00 86.25 157 THR A C 1
ATOM 1249 O O . THR A 1 157 ? -20.412 -3.799 35.987 1.00 86.25 157 THR A O 1
ATOM 1252 N N . THR A 1 158 ? -18.211 -4.155 35.735 1.00 87.81 158 THR A N 1
ATOM 1253 C CA . THR A 1 158 ? -18.057 -4.920 36.979 1.00 87.81 158 THR A CA 1
ATOM 1254 C C . THR A 1 158 ? -18.248 -4.064 38.227 1.00 87.81 158 THR A C 1
ATOM 1256 O O . THR A 1 158 ? -18.701 -4.578 39.255 1.00 87.81 158 THR A O 1
ATOM 1259 N N . TRP A 1 159 ? -17.988 -2.752 38.149 1.00 90.12 159 TRP A N 1
ATOM 1260 C CA . TRP A 1 159 ? -18.264 -1.807 39.237 1.00 90.12 159 TRP A CA 1
ATOM 1261 C C . TRP A 1 159 ? -19.759 -1.700 39.539 1.00 90.12 159 TRP A C 1
ATOM 1263 O O . TRP A 1 159 ? -20.131 -1.371 40.667 1.00 90.12 159 TRP A O 1
ATOM 1273 N N . TYR A 1 160 ? -20.597 -2.037 38.557 1.00 88.88 160 TYR A N 1
ATOM 1274 C CA . TYR A 1 160 ? -22.053 -2.024 38.646 1.00 88.88 160 TYR A CA 1
ATOM 1275 C C . TYR A 1 160 ? -22.669 -3.432 38.707 1.00 88.88 160 TYR A C 1
ATOM 1277 O O . TYR A 1 160 ? -23.884 -3.579 38.592 1.00 88.88 160 TYR A O 1
ATOM 1285 N N . GLY A 1 161 ? -21.860 -4.474 38.941 1.00 90.75 161 GLY A N 1
ATOM 1286 C CA . GLY A 1 161 ? -22.336 -5.849 39.143 1.00 90.75 161 GLY A CA 1
ATOM 1287 C C . GLY A 1 161 ? -22.708 -6.603 37.862 1.00 90.75 161 GLY A C 1
ATOM 1288 O O . GLY A 1 161 ? -23.433 -7.603 37.932 1.00 90.75 161 GLY A O 1
ATOM 1289 N N . LEU A 1 162 ? -22.221 -6.139 36.711 1.00 92.44 162 LEU A N 1
ATOM 1290 C CA . LEU A 1 162 ? -22.442 -6.731 35.394 1.00 92.44 162 LEU A CA 1
ATOM 1291 C C . LEU A 1 162 ? -21.127 -7.166 34.746 1.00 92.44 162 LEU A C 1
ATOM 1293 O O . LEU A 1 162 ? -20.048 -6.806 35.205 1.00 92.44 162 LEU A O 1
ATOM 1297 N N . GLN A 1 163 ? -21.228 -7.969 33.692 1.00 93.25 163 GLN A N 1
ATOM 1298 C CA . GLN A 1 163 ? -20.097 -8.331 32.843 1.00 93.25 163 GLN A CA 1
ATOM 1299 C C . GLN A 1 163 ? -20.582 -8.776 31.461 1.00 93.25 163 GLN A C 1
ATOM 1301 O O . GLN A 1 163 ? -21.673 -9.346 31.332 1.00 93.25 163 GLN A O 1
ATOM 1306 N N . PHE A 1 164 ? -19.737 -8.566 30.455 1.00 93.31 164 PHE A N 1
ATOM 1307 C CA . PHE A 1 164 ? -19.877 -9.197 29.147 1.00 93.31 164 PHE A CA 1
ATOM 1308 C C . PHE A 1 164 ? -19.293 -10.607 29.181 1.00 93.31 164 PHE A C 1
ATOM 1310 O O . PHE A 1 164 ? -18.200 -10.822 29.707 1.00 93.31 164 PHE A O 1
ATOM 1317 N N . GLU A 1 165 ? -20.008 -11.577 28.619 1.00 93.50 165 GLU A N 1
ATOM 1318 C CA . GLU A 1 165 ? -19.524 -12.950 28.501 1.00 93.50 165 GLU A CA 1
ATOM 1319 C C . GLU A 1 165 ? -19.776 -13.489 27.092 1.00 93.50 165 GLU A C 1
ATOM 1321 O O . GLU A 1 165 ? -20.850 -13.296 26.523 1.00 93.50 165 GLU A O 1
ATOM 1326 N N . VAL A 1 166 ? -18.772 -14.171 26.536 1.00 92.19 166 VAL A N 1
ATOM 1327 C CA . VAL A 1 166 ? -18.897 -14.896 25.270 1.00 92.19 166 VAL A CA 1
ATOM 1328 C C . VAL A 1 166 ? -19.196 -16.362 25.576 1.00 92.19 166 VAL A C 1
ATOM 1330 O O . VAL A 1 166 ? -18.314 -17.095 26.027 1.00 92.19 166 VAL A O 1
ATOM 1333 N N . ASN A 1 167 ? -20.438 -16.785 25.333 1.00 84.25 167 ASN A N 1
ATOM 1334 C CA . ASN A 1 167 ? -20.949 -18.121 25.647 1.00 84.25 167 ASN A CA 1
ATOM 1335 C C . ASN A 1 167 ? -21.720 -18.712 24.464 1.00 84.25 167 ASN A C 1
ATOM 1337 O O . ASN A 1 167 ? -22.554 -18.040 23.867 1.00 84.25 167 ASN A O 1
ATOM 1341 N N . ASP A 1 168 ? -21.492 -19.996 24.164 1.00 84.06 168 ASP A N 1
ATOM 1342 C CA . ASP A 1 168 ? -22.251 -20.758 23.157 1.00 84.06 168 ASP A CA 1
ATOM 1343 C C . ASP A 1 168 ? -22.417 -20.036 21.793 1.00 84.06 168 ASP A C 1
ATOM 1345 O O . ASP A 1 168 ? -23.459 -20.151 21.144 1.00 84.06 168 ASP A O 1
ATOM 1349 N N . GLY A 1 169 ? -21.386 -19.309 21.336 1.00 87.50 169 GLY A N 1
ATOM 1350 C CA . GLY A 1 169 ? -21.415 -18.591 20.054 1.00 87.50 169 GLY A CA 1
ATOM 1351 C C . GLY A 1 169 ? -22.112 -17.228 20.102 1.00 87.50 169 GLY A C 1
ATOM 1352 O O . GLY A 1 169 ? -22.743 -16.843 19.121 1.00 87.50 169 GLY A O 1
ATOM 1353 N N . ARG A 1 170 ? -22.129 -16.557 21.262 1.00 93.62 170 ARG A N 1
ATOM 1354 C CA . ARG A 1 170 ? -22.863 -15.301 21.487 1.00 93.62 170 ARG A CA 1
ATOM 1355 C C . ARG A 1 170 ? -22.148 -14.396 22.471 1.00 93.62 170 ARG A C 1
ATOM 1357 O O . ARG A 1 170 ? -21.549 -14.896 23.419 1.00 93.62 170 ARG A O 1
ATOM 1364 N N . LEU A 1 171 ? -22.308 -13.088 22.298 1.00 96.56 171 LEU A N 1
ATOM 1365 C CA . LEU A 1 171 ? -21.982 -12.085 23.309 1.00 96.56 171 LEU A CA 1
ATOM 1366 C C . LEU A 1 171 ? -23.220 -11.788 24.155 1.00 96.56 171 LEU A C 1
ATOM 1368 O O . LEU A 1 171 ? -24.280 -11.472 23.612 1.00 96.56 171 LEU A O 1
ATOM 1372 N N . GLU A 1 172 ? -23.089 -11.860 25.475 1.00 95.44 172 GLU A N 1
ATOM 1373 C CA . GLU A 1 172 ? -24.199 -11.692 26.413 1.00 95.44 172 GLU A CA 1
ATOM 1374 C C . GLU A 1 172 ? -23.841 -10.717 27.536 1.00 95.44 172 GLU A C 1
ATOM 1376 O O . GLU A 1 172 ? -22.733 -10.753 28.072 1.00 95.44 172 GLU A O 1
ATOM 1381 N N . LEU A 1 173 ? -24.804 -9.885 27.938 1.00 94.38 173 LEU A N 1
ATOM 1382 C CA . LEU A 1 173 ? -24.718 -9.124 29.183 1.00 94.38 173 LEU A CA 1
ATOM 1383 C C . LEU A 1 173 ? -25.346 -9.947 30.310 1.00 94.38 173 LEU A C 1
ATOM 1385 O O . LEU A 1 173 ? -26.515 -10.334 30.233 1.00 94.38 173 LEU A O 1
ATOM 1389 N N . ILE A 1 174 ? -24.590 -10.194 31.378 1.00 94.44 174 ILE A N 1
ATOM 1390 C CA . ILE A 1 174 ? -25.050 -10.974 32.532 1.00 94.44 174 ILE A CA 1
ATOM 1391 C C . ILE A 1 174 ? -24.732 -10.273 33.855 1.00 94.44 174 ILE A C 1
ATOM 1393 O O . ILE A 1 174 ? -23.867 -9.405 33.928 1.00 94.44 174 ILE A O 1
ATOM 1397 N N . GLY A 1 175 ? -25.421 -10.674 34.927 1.00 93.56 175 GLY A N 1
ATOM 1398 C CA . GLY A 1 175 ? -25.176 -10.176 36.282 1.00 93.56 175 GLY A CA 1
ATOM 1399 C C . GLY A 1 175 ? -26.388 -9.484 36.898 1.00 93.56 175 GLY A C 1
ATOM 1400 O O . GLY A 1 175 ? -27.537 -9.810 36.607 1.00 93.56 175 GLY A O 1
ATOM 1401 N N . THR A 1 176 ? -26.163 -8.571 37.837 1.00 89.19 176 THR A N 1
ATOM 1402 C CA . THR A 1 176 ? -27.229 -7.795 38.484 1.00 89.19 176 THR A CA 1
ATOM 1403 C C . THR A 1 176 ? -26.754 -6.367 38.673 1.00 89.19 176 THR A C 1
ATOM 1405 O O . THR A 1 176 ? -25.916 -6.127 39.537 1.00 89.19 176 THR A O 1
ATOM 1408 N N . GLY A 1 177 ? -27.334 -5.442 37.902 1.00 85.44 177 GLY A N 1
ATOM 1409 C CA . GLY A 1 177 ? -27.067 -4.012 38.035 1.00 85.44 177 GLY A CA 1
ATOM 1410 C C . GLY A 1 177 ? -27.314 -3.532 39.466 1.00 85.44 177 GLY A C 1
ATOM 1411 O O . GLY A 1 177 ? -28.377 -3.797 40.042 1.00 85.44 177 GLY A O 1
ATOM 1412 N N . THR A 1 178 ? -26.319 -2.878 40.063 1.00 86.06 178 THR A N 1
ATOM 1413 C CA . THR A 1 178 ? -26.369 -2.433 41.466 1.00 86.06 178 THR A CA 1
ATOM 1414 C C . THR A 1 178 ? -26.743 -0.967 41.645 1.00 86.06 178 THR A C 1
ATOM 1416 O O . THR A 1 178 ? -27.080 -0.575 42.764 1.00 86.06 178 THR A O 1
ATOM 1419 N N . ASP A 1 179 ? -26.706 -0.173 40.577 1.00 83.81 179 ASP A N 1
ATOM 1420 C CA . ASP A 1 179 ? -27.137 1.224 40.559 1.00 83.81 179 ASP A CA 1
ATOM 1421 C C . ASP A 1 179 ? -28.362 1.368 39.649 1.00 83.81 179 ASP A C 1
ATOM 1423 O O . ASP A 1 179 ? -28.459 0.711 38.621 1.00 83.81 179 ASP A O 1
ATOM 1427 N N . PHE A 1 180 ? -29.337 2.171 40.067 1.00 80.69 180 PHE A N 1
ATOM 1428 C CA . PHE A 1 180 ? -30.548 2.431 39.285 1.00 80.69 180 PHE A CA 1
ATOM 1429 C C . PHE A 1 180 ? -30.441 3.712 38.453 1.00 80.69 180 PHE A C 1
ATOM 1431 O O . PHE A 1 180 ? -31.335 3.966 37.648 1.00 80.69 180 PHE A O 1
ATOM 1438 N N . ASN A 1 181 ? -29.408 4.526 38.694 1.00 82.50 181 ASN A N 1
ATOM 1439 C CA . ASN A 1 181 ? -29.116 5.722 37.907 1.00 82.50 181 ASN A CA 1
ATOM 1440 C C . ASN A 1 181 ? -28.209 5.413 36.712 1.00 82.50 181 ASN A C 1
ATOM 1442 O O . ASN A 1 181 ? -28.172 6.219 35.796 1.00 82.50 181 ASN A O 1
ATOM 1446 N N . GLU A 1 182 ? -27.530 4.262 36.724 1.00 83.88 182 GLU A N 1
ATOM 1447 C CA . GLU A 1 182 ? -26.658 3.801 35.644 1.00 83.88 182 GLU A CA 1
ATOM 1448 C C . GLU A 1 182 ? -27.306 2.598 34.955 1.00 83.88 182 GLU A C 1
ATOM 1450 O O . GLU A 1 182 ? -27.402 1.515 35.543 1.00 83.88 182 GLU A O 1
ATOM 1455 N N . LEU A 1 183 ? -27.829 2.803 33.745 1.00 85.50 183 LEU A N 1
ATOM 1456 C CA . LEU A 1 183 ? -28.614 1.794 33.027 1.00 85.50 183 LEU A CA 1
ATOM 1457 C C . LEU A 1 183 ? -28.030 1.420 31.667 1.00 85.50 183 LEU A C 1
ATOM 1459 O O . LEU A 1 183 ? -28.578 0.514 31.046 1.00 85.50 183 LEU A O 1
ATOM 1463 N N . GLU A 1 184 ? -26.945 2.042 31.222 1.00 89.12 184 GLU A N 1
ATOM 1464 C CA . GLU A 1 184 ? -26.416 1.880 29.868 1.00 89.12 184 GLU A CA 1
ATOM 1465 C C . GLU A 1 184 ? -24.968 1.401 29.918 1.00 89.12 184 GLU A C 1
ATOM 1467 O O . GLU A 1 184 ? -24.136 1.934 30.642 1.00 89.12 184 GLU A O 1
ATOM 1472 N N . PHE A 1 185 ? -24.672 0.323 29.192 1.00 90.38 185 PHE A N 1
ATOM 1473 C CA . PHE A 1 185 ? -23.352 -0.303 29.209 1.00 90.38 185 PHE A CA 1
ATOM 1474 C C . PHE A 1 185 ? -22.917 -0.687 27.808 1.00 90.38 185 PHE A C 1
ATOM 1476 O O . PHE A 1 185 ? -23.677 -1.305 27.058 1.00 90.38 185 PHE A O 1
ATOM 1483 N N . LYS A 1 186 ? -21.662 -0.371 27.490 1.00 92.31 186 LYS A N 1
ATOM 1484 C CA . LYS A 1 186 ? -21.106 -0.504 26.145 1.00 92.31 186 LYS A CA 1
ATOM 1485 C C . LYS A 1 186 ? -19.985 -1.537 26.129 1.00 92.31 186 LYS A C 1
ATOM 1487 O O . LYS A 1 186 ? -19.062 -1.491 26.941 1.00 92.31 186 LYS A O 1
ATOM 1492 N N . ALA A 1 187 ? -20.076 -2.496 25.217 1.00 94.69 187 ALA A N 1
ATOM 1493 C CA . ALA A 1 187 ? -18.930 -3.283 24.798 1.00 94.69 187 ALA A CA 1
ATOM 1494 C C . ALA A 1 187 ? -18.265 -2.521 23.653 1.00 94.69 187 ALA A C 1
ATOM 1496 O O . ALA A 1 187 ? -18.864 -2.340 22.589 1.00 94.69 187 ALA A O 1
ATOM 1497 N N . THR A 1 188 ? -17.047 -2.051 23.893 1.00 94.88 188 THR A N 1
ATOM 1498 C CA . THR A 1 188 ? -16.361 -1.133 22.990 1.00 94.88 188 THR A CA 1
ATOM 1499 C C . THR A 1 188 ? -15.375 -1.879 22.096 1.00 94.88 188 THR A C 1
ATOM 1501 O O . THR A 1 188 ? -14.565 -2.685 22.570 1.00 94.88 188 THR A O 1
ATOM 1504 N N . SER A 1 189 ? -15.465 -1.650 20.783 1.00 95.50 189 SER A N 1
ATOM 1505 C CA . SER A 1 189 ? -14.615 -2.337 19.810 1.00 95.50 189 SER A CA 1
ATOM 1506 C C . SER A 1 189 ? -13.244 -1.671 19.647 1.00 95.50 189 SER A C 1
ATOM 1508 O O . SER A 1 189 ? -13.053 -0.479 19.905 1.00 95.50 189 SER A O 1
ATOM 1510 N N . LYS A 1 190 ? -12.281 -2.462 19.173 1.00 94.19 190 LYS A N 1
ATOM 1511 C CA . LYS A 1 190 ? -10.940 -2.056 18.740 1.00 94.19 190 LYS A CA 1
ATOM 1512 C C . LYS A 1 190 ? -10.986 -1.558 17.295 1.00 94.19 190 LYS A C 1
ATOM 1514 O O . LYS A 1 190 ? -10.317 -2.101 16.424 1.00 94.19 190 LYS A O 1
ATOM 1519 N N . SER A 1 191 ? -11.828 -0.561 17.045 1.00 93.75 191 SER A N 1
ATOM 1520 C CA . SER A 1 191 ? -12.036 0.042 15.730 1.00 93.75 191 SER A CA 1
ATOM 1521 C C . SER A 1 191 ? -12.426 1.511 15.881 1.00 93.75 191 SER A C 1
ATOM 1523 O O . SER A 1 191 ? -13.203 1.858 16.768 1.00 93.75 191 SER A O 1
ATOM 1525 N N . LEU A 1 192 ? -11.891 2.372 15.020 1.00 94.38 192 LEU A N 1
ATOM 1526 C CA . LEU A 1 192 ? -12.275 3.775 14.875 1.00 94.38 192 LEU A CA 1
ATOM 1527 C C . LEU A 1 192 ? -12.479 4.082 13.395 1.00 94.38 192 LEU A C 1
ATOM 1529 O O . LEU A 1 192 ? -11.508 4.259 12.670 1.00 94.38 192 LEU A O 1
ATOM 1533 N N . VAL A 1 193 ? -13.727 4.169 12.949 1.00 93.62 193 VAL A N 1
ATOM 1534 C CA . VAL A 1 193 ? -14.073 4.361 11.536 1.00 93.62 193 VAL A CA 1
ATOM 1535 C C . VAL A 1 193 ? -14.213 5.838 11.177 1.00 93.62 193 VAL A C 1
ATOM 1537 O O . VAL A 1 193 ? -14.894 6.604 11.863 1.00 93.62 193 VAL A O 1
ATOM 1540 N N . THR A 1 194 ? -13.583 6.259 10.084 1.00 91.50 194 THR A N 1
ATOM 1541 C CA . THR A 1 194 ? -13.743 7.609 9.529 1.00 91.50 194 THR A CA 1
ATOM 1542 C C . THR A 1 194 ? -15.073 7.767 8.794 1.00 91.50 194 THR A C 1
ATOM 1544 O O . THR A 1 194 ? -15.539 6.859 8.110 1.00 91.50 194 THR A O 1
ATOM 1547 N N . LEU A 1 195 ? -15.689 8.950 8.858 1.00 90.12 195 LEU A N 1
ATOM 1548 C CA . LEU A 1 195 ? -16.891 9.245 8.060 1.00 90.12 195 LEU A CA 1
ATOM 1549 C C . LEU A 1 195 ? -16.592 9.556 6.585 1.00 90.12 195 LEU A C 1
ATOM 1551 O O . LEU A 1 195 ? -17.519 9.702 5.788 1.00 90.12 195 LEU A O 1
ATOM 1555 N N . ARG A 1 196 ? -15.311 9.635 6.209 1.00 86.75 196 ARG A N 1
ATOM 1556 C CA . ARG A 1 196 ? -14.867 9.882 4.827 1.00 86.75 196 ARG A CA 1
ATOM 1557 C C . ARG A 1 196 ? -14.900 8.650 3.927 1.00 86.75 196 ARG A C 1
ATOM 1559 O O . ARG A 1 196 ? -14.713 8.808 2.729 1.00 86.75 196 ARG A O 1
ATOM 1566 N N . ARG A 1 197 ? -15.105 7.464 4.499 1.00 86.50 197 ARG A N 1
ATOM 1567 C CA . ARG A 1 197 ? -15.124 6.178 3.796 1.00 86.50 197 ARG A CA 1
ATOM 1568 C C . ARG A 1 197 ? -16.463 5.491 3.982 1.00 86.50 197 ARG A C 1
ATOM 1570 O O . ARG A 1 197 ? -17.132 5.700 4.998 1.00 86.50 197 ARG A O 1
ATOM 1577 N N . ASP A 1 198 ? -16.836 4.662 3.024 1.00 91.94 198 ASP A N 1
ATOM 1578 C CA . ASP A 1 198 ? -18.026 3.8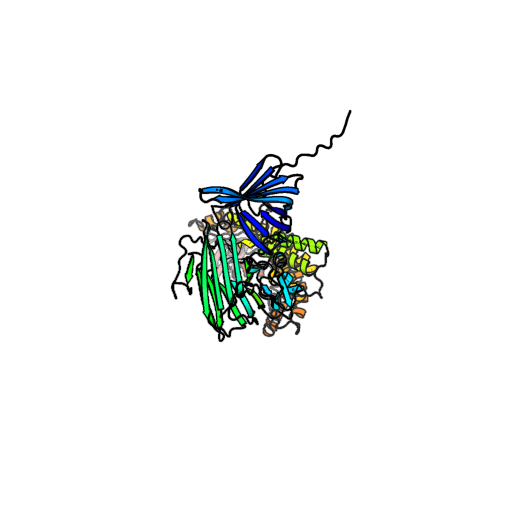27 3.134 1.00 91.94 198 ASP A CA 1
ATOM 1579 C C . ASP A 1 198 ? -17.749 2.653 4.075 1.00 91.94 198 ASP A C 1
ATOM 1581 O O . ASP A 1 198 ? -16.745 1.954 3.960 1.00 91.94 198 ASP A O 1
ATOM 1585 N N . TRP A 1 199 ? -18.650 2.427 5.025 1.00 93.69 199 TRP A N 1
ATOM 1586 C CA . TRP A 1 199 ? -18.545 1.307 5.955 1.00 93.69 199 TRP A CA 1
ATOM 1587 C C . TRP A 1 199 ? -19.916 0.876 6.459 1.00 93.69 199 TRP A C 1
ATOM 1589 O O . TRP A 1 199 ? -20.897 1.623 6.398 1.00 93.69 199 TRP A O 1
ATOM 1599 N N . ILE A 1 200 ? -19.986 -0.343 6.988 1.00 96.19 200 ILE A N 1
ATOM 1600 C CA . ILE A 1 200 ? -21.184 -0.957 7.551 1.00 96.19 200 ILE A CA 1
ATOM 1601 C C . ILE A 1 200 ? -20.849 -1.554 8.918 1.00 96.19 200 ILE A C 1
ATOM 1603 O O . ILE A 1 200 ? -20.012 -2.444 9.032 1.00 96.19 200 ILE A O 1
ATOM 1607 N N . ILE A 1 201 ? -21.563 -1.111 9.950 1.00 98.19 201 ILE A N 1
ATOM 1608 C CA . ILE A 1 201 ? -21.666 -1.799 11.239 1.00 98.19 201 ILE A CA 1
ATOM 1609 C C . ILE A 1 201 ? -22.910 -2.678 11.176 1.00 98.19 201 ILE A C 1
ATOM 1611 O O . ILE A 1 201 ? -23.989 -2.181 10.858 1.00 98.19 201 ILE A O 1
ATOM 1615 N N . GLN A 1 202 ? -22.800 -3.966 11.476 1.00 97.75 202 GLN A N 1
ATOM 1616 C CA . GLN A 1 202 ? -23.917 -4.910 11.408 1.00 97.75 202 GLN A CA 1
ATOM 1617 C C . GLN A 1 202 ? -23.912 -5.852 12.610 1.00 97.75 202 GLN A C 1
ATOM 1619 O O . GLN A 1 202 ? -22.852 -6.215 13.108 1.00 97.75 202 GLN A O 1
ATOM 1624 N N . GLY A 1 203 ? -25.089 -6.283 13.063 1.00 96.94 203 GLY A N 1
ATOM 1625 C CA . GLY A 1 203 ? -25.190 -7.296 14.109 1.00 96.94 203 GLY A CA 1
ATOM 1626 C C . GLY A 1 203 ? -26.577 -7.912 14.265 1.00 96.94 203 GLY A C 1
ATOM 1627 O O . GLY A 1 203 ? -27.599 -7.322 13.898 1.00 96.94 203 GLY A O 1
ATOM 1628 N N . ASP A 1 204 ? -26.593 -9.106 14.857 1.00 96.88 204 ASP A N 1
ATOM 1629 C CA . ASP A 1 204 ? -27.798 -9.900 15.116 1.00 96.88 204 ASP A CA 1
ATOM 1630 C C . ASP A 1 204 ? -28.160 -9.912 16.605 1.00 96.88 204 ASP A C 1
ATOM 1632 O O . ASP A 1 204 ? -27.731 -10.799 17.356 1.00 96.88 204 ASP A O 1
ATOM 1636 N N . ALA A 1 205 ? -29.000 -8.966 17.027 1.00 97.62 205 ALA A N 1
ATOM 1637 C CA . ALA A 1 205 ? -29.450 -8.853 18.413 1.00 97.62 205 ALA A CA 1
ATOM 1638 C C . ALA A 1 205 ? -30.555 -9.870 18.740 1.00 97.62 205 ALA A C 1
ATOM 1640 O O . ALA A 1 205 ? -31.426 -10.165 17.913 1.00 97.62 205 ALA A O 1
ATOM 1641 N N . PHE A 1 206 ? -30.579 -10.366 19.977 1.00 95.75 206 PHE A N 1
ATOM 1642 C CA . PHE A 1 206 ? -31.645 -11.224 20.492 1.00 95.75 206 PHE A CA 1
ATOM 1643 C C . PHE A 1 206 ? -32.066 -10.845 21.915 1.00 95.75 206 PHE A C 1
ATOM 1645 O O . PHE A 1 206 ? -31.285 -10.327 22.710 1.00 95.75 206 PHE A O 1
ATOM 1652 N N . SER A 1 207 ? -33.314 -11.169 22.258 1.00 94.12 207 SER A N 1
ATOM 1653 C CA . SER A 1 207 ? -33.851 -11.025 23.608 1.00 94.12 207 SER A CA 1
ATOM 1654 C C . SER A 1 207 ? -34.870 -12.117 23.922 1.00 94.12 207 SER A C 1
ATOM 1656 O O . SER A 1 207 ? -35.904 -12.247 23.266 1.00 94.12 207 SER A O 1
ATOM 1658 N N . ASN A 1 208 ? -34.611 -12.877 24.986 1.00 92.62 208 ASN A N 1
ATOM 1659 C CA . ASN A 1 208 ? -35.542 -13.842 25.578 1.00 92.62 208 ASN A CA 1
ATOM 1660 C C . ASN A 1 208 ? -36.158 -13.320 26.885 1.00 92.62 208 ASN A C 1
ATOM 1662 O O . ASN A 1 208 ? -36.735 -14.086 27.665 1.00 92.62 208 ASN A O 1
ATOM 1666 N N . LEU A 1 209 ? -36.053 -12.014 27.137 1.00 89.06 209 LEU A N 1
ATOM 1667 C CA . LEU A 1 209 ? -36.646 -11.381 28.305 1.00 89.06 209 LEU A CA 1
ATOM 1668 C C . LEU A 1 209 ? -38.178 -11.466 28.259 1.00 89.06 209 LEU A C 1
ATOM 1670 O O . LEU A 1 209 ? -38.823 -11.330 27.211 1.00 89.06 209 LEU A O 1
ATOM 1674 N N . ASN A 1 210 ? -38.767 -11.675 29.437 1.00 84.12 210 ASN A N 1
ATOM 1675 C CA . ASN A 1 210 ? -40.210 -11.635 29.656 1.00 84.12 210 ASN A CA 1
ATOM 1676 C C . ASN A 1 210 ? -40.564 -10.441 30.549 1.00 84.12 210 ASN A C 1
ATOM 1678 O O . ASN A 1 210 ? -40.886 -10.602 31.726 1.00 84.12 210 ASN A O 1
ATOM 1682 N N . LEU A 1 211 ? -40.436 -9.243 29.976 1.00 83.62 211 LEU A N 1
ATOM 1683 C CA . LEU A 1 211 ? -40.670 -7.960 30.640 1.00 83.62 211 LEU A CA 1
ATOM 1684 C C . LEU A 1 211 ? -41.567 -7.079 29.754 1.00 83.62 211 LEU A C 1
ATOM 1686 O O . LEU A 1 211 ? -41.073 -6.169 29.090 1.00 83.62 211 LEU A O 1
ATOM 1690 N N . PRO A 1 212 ? -42.885 -7.353 29.696 1.00 73.38 212 PRO A N 1
ATOM 1691 C CA . PRO A 1 212 ? -43.804 -6.625 28.816 1.00 73.38 212 PRO A CA 1
ATOM 1692 C C . PRO A 1 212 ? -43.928 -5.132 29.164 1.00 73.38 212 PRO A C 1
ATOM 1694 O O . PRO A 1 212 ? -44.243 -4.325 28.293 1.00 73.38 212 PRO A O 1
ATOM 1697 N N . TRP A 1 213 ? -43.649 -4.757 30.417 1.00 78.50 213 TRP A N 1
ATOM 1698 C CA . TRP A 1 213 ? -43.724 -3.378 30.919 1.00 78.50 213 TRP A CA 1
ATOM 1699 C C . TRP A 1 213 ? -42.368 -2.826 31.379 1.00 78.50 213 TRP A C 1
ATOM 1701 O O . TRP A 1 213 ? -42.334 -1.861 32.143 1.00 78.50 213 TRP A O 1
ATOM 1711 N N . GLY A 1 214 ? -41.266 -3.467 30.976 1.00 82.88 214 GLY A N 1
ATOM 1712 C CA . GLY A 1 214 ? -39.915 -3.031 31.322 1.00 82.88 214 GLY A CA 1
ATOM 1713 C C . GLY A 1 214 ? -39.258 -2.156 30.253 1.00 82.88 214 GLY A C 1
ATOM 1714 O O . GLY A 1 214 ? -39.742 -2.092 29.128 1.00 82.88 214 GLY A O 1
ATOM 1715 N N . SER A 1 215 ? -38.145 -1.516 30.602 1.00 87.00 215 SER A N 1
ATOM 1716 C CA . SER A 1 215 ? -37.212 -0.863 29.673 1.00 87.00 215 SER A CA 1
ATOM 1717 C C . SER A 1 215 ? -36.004 -1.771 29.480 1.00 87.00 215 SER A C 1
ATOM 1719 O O . SER A 1 215 ? -35.495 -2.277 30.473 1.00 87.00 215 SER A O 1
ATOM 1721 N N . TRP A 1 216 ? -35.596 -2.034 28.242 1.00 91.81 216 TRP A N 1
ATOM 1722 C CA . TRP A 1 216 ? -34.376 -2.769 27.891 1.00 91.81 216 TRP A CA 1
ATOM 1723 C C . TRP A 1 216 ? -34.106 -2.595 26.402 1.00 91.81 216 TRP A C 1
ATOM 1725 O O . TRP A 1 216 ? -35.065 -2.526 25.623 1.00 91.81 216 TRP A O 1
ATOM 1735 N N . GLU A 1 217 ? -32.830 -2.591 26.027 1.00 94.06 217 GLU A N 1
ATOM 1736 C CA . GLU A 1 217 ? -32.362 -2.480 24.644 1.00 94.06 217 GLU A CA 1
ATOM 1737 C C . GLU A 1 217 ? -31.057 -3.266 24.458 1.00 94.06 217 GLU A C 1
ATOM 1739 O O . GLU A 1 217 ? -30.298 -3.460 25.409 1.00 94.06 217 GLU A O 1
ATOM 1744 N N . ALA A 1 218 ? -30.839 -3.761 23.242 1.00 96.62 218 ALA A N 1
ATOM 1745 C CA . ALA A 1 218 ? -29.594 -4.348 22.763 1.00 96.62 218 ALA A CA 1
ATOM 1746 C C . ALA A 1 218 ? -29.333 -3.779 21.367 1.00 96.62 218 ALA A C 1
ATOM 1748 O O . ALA A 1 218 ? -29.987 -4.176 20.393 1.00 96.62 218 ALA A O 1
ATOM 1749 N N . ASN A 1 219 ? -28.401 -2.834 21.298 1.00 97.06 219 ASN A N 1
ATOM 1750 C CA . ASN A 1 219 ? -28.168 -1.974 20.151 1.00 97.06 219 ASN A CA 1
ATOM 1751 C C . ASN A 1 219 ? -26.759 -2.170 19.583 1.00 97.06 219 ASN A C 1
ATOM 1753 O O . ASN A 1 219 ? -25.790 -2.313 20.323 1.00 97.06 219 ASN A O 1
ATOM 1757 N N . ILE A 1 220 ? -26.648 -2.160 18.257 1.00 98.19 220 ILE A N 1
ATOM 1758 C CA . ILE A 1 220 ? -25.392 -1.802 17.596 1.00 98.19 220 ILE A CA 1
ATOM 1759 C C . ILE A 1 220 ? -25.334 -0.285 17.482 1.00 98.19 220 ILE A C 1
ATOM 1761 O O . ILE A 1 220 ? -26.371 0.371 17.361 1.00 98.19 220 ILE A O 1
ATOM 1765 N N . GLY A 1 221 ? -24.136 0.274 17.462 1.00 96.94 221 GLY A N 1
ATOM 1766 C CA . GLY A 1 221 ? -23.980 1.699 17.249 1.00 96.94 221 GLY A CA 1
ATOM 1767 C C . GLY A 1 221 ? -22.541 2.109 17.087 1.00 96.94 221 GLY A C 1
ATOM 1768 O O . GLY A 1 221 ? -21.640 1.280 16.954 1.00 96.94 221 GLY A O 1
ATOM 1769 N N . PHE A 1 222 ? -22.342 3.413 17.114 1.00 96.19 222 PHE A N 1
ATOM 1770 C CA . PHE A 1 222 ? -21.035 4.002 17.307 1.00 96.19 222 PHE A CA 1
ATOM 1771 C C . PHE A 1 222 ? -21.179 5.328 18.043 1.00 96.19 222 PHE A C 1
ATOM 1773 O O . PHE A 1 222 ? -22.244 5.954 18.020 1.00 96.19 222 PHE A O 1
ATOM 1780 N N . LYS A 1 223 ? -20.077 5.759 18.645 1.00 93.88 223 LYS A N 1
ATOM 1781 C CA . LYS A 1 223 ? -19.972 7.047 19.324 1.00 93.88 223 LYS A CA 1
ATOM 1782 C C . LYS A 1 223 ? -18.861 7.901 18.733 1.00 93.88 223 LYS A C 1
ATOM 1784 O O . LYS A 1 223 ? -17.878 7.370 18.220 1.00 93.88 223 LYS A O 1
ATOM 1789 N N . ILE A 1 224 ? -19.025 9.215 18.786 1.00 92.56 224 ILE A N 1
ATOM 1790 C CA . ILE A 1 224 ? -18.024 10.205 18.398 1.00 92.56 224 ILE A CA 1
ATOM 1791 C C . ILE A 1 224 ? -17.812 11.135 19.585 1.00 92.56 224 ILE A C 1
ATOM 1793 O O . ILE A 1 224 ? -18.630 12.017 19.828 1.00 92.56 224 ILE A O 1
ATOM 1797 N N . GLU A 1 225 ? -16.668 10.996 20.247 1.00 86.62 225 GLU A N 1
ATOM 1798 C CA . GLU A 1 225 ? -16.238 11.893 21.317 1.00 86.62 225 GLU A CA 1
ATOM 1799 C C . GLU A 1 225 ? -15.030 12.695 20.836 1.00 86.62 225 GLU A C 1
ATOM 1801 O O . GLU A 1 225 ? -13.909 12.193 20.696 1.00 86.62 225 GLU A O 1
ATOM 1806 N N . ALA A 1 226 ? -15.259 13.968 20.526 1.00 82.81 226 ALA A N 1
ATOM 1807 C CA . ALA A 1 226 ? -14.198 14.858 20.091 1.00 82.81 226 ALA A CA 1
ATOM 1808 C C . ALA A 1 226 ? -14.401 16.277 20.619 1.00 82.81 226 ALA A C 1
ATOM 1810 O O . ALA A 1 226 ? -15.522 16.666 20.905 1.00 82.81 226 ALA A O 1
ATOM 1811 N N . SER A 1 227 ? -13.360 17.118 20.670 1.00 72.94 227 SER A N 1
ATOM 1812 C CA . SER A 1 227 ? -13.539 18.530 21.059 1.00 72.94 227 SER A CA 1
ATOM 1813 C C . SER A 1 227 ? -14.735 19.180 20.339 1.00 72.94 227 SER A C 1
ATOM 1815 O O . SER A 1 227 ? -14.758 19.261 19.102 1.00 72.94 227 SER A O 1
ATOM 1817 N N . HIS A 1 228 ? -15.690 19.658 21.145 1.00 71.06 228 HIS A N 1
ATOM 1818 C CA . HIS A 1 228 ? -16.949 20.316 20.767 1.00 71.06 228 HIS A CA 1
ATOM 1819 C C . HIS A 1 228 ? -18.038 19.445 20.111 1.00 71.06 228 HIS A C 1
ATOM 1821 O O . HIS A 1 228 ? -19.007 20.008 19.596 1.00 71.06 228 HIS A O 1
ATOM 1827 N N . VAL A 1 229 ? -17.882 18.120 20.101 1.00 78.62 229 VAL A N 1
ATOM 1828 C CA . VAL A 1 229 ? -18.890 17.150 19.672 1.00 78.62 229 VAL A CA 1
ATOM 1829 C C . VAL A 1 229 ? -18.917 15.943 20.612 1.00 78.62 229 VAL A C 1
ATOM 1831 O O . VAL A 1 229 ? -17.905 15.269 20.790 1.00 78.62 229 VAL A O 1
ATOM 1834 N N . ASP A 1 230 ? -20.112 15.619 21.090 1.00 85.88 230 ASP A N 1
ATOM 1835 C CA . ASP A 1 230 ? -20.445 14.304 21.630 1.00 85.88 230 ASP A CA 1
ATOM 1836 C C . ASP A 1 230 ? -21.698 13.806 20.902 1.00 85.88 230 ASP A C 1
ATOM 1838 O O . ASP A 1 230 ? -22.697 14.530 20.804 1.00 85.88 230 ASP A O 1
ATOM 1842 N N . MET A 1 231 ? -21.594 12.649 20.255 1.00 90.06 231 MET A N 1
ATOM 1843 C CA . MET A 1 231 ? -22.659 12.101 19.426 1.00 90.06 231 MET A CA 1
ATOM 1844 C C . MET A 1 231 ? -22.676 10.589 19.513 1.00 90.06 231 MET A C 1
ATOM 1846 O O . MET A 1 231 ? -21.660 9.940 19.265 1.00 90.06 231 MET A O 1
ATOM 1850 N N . GLU A 1 232 ? -23.862 10.033 19.697 1.00 93.19 232 GLU A N 1
ATOM 1851 C CA . GLU A 1 232 ? -24.060 8.597 19.687 1.00 93.19 232 GLU A CA 1
ATOM 1852 C C . GLU A 1 232 ? -25.201 8.214 18.747 1.00 93.19 232 GLU A C 1
ATOM 1854 O O . GLU A 1 232 ? -26.224 8.897 18.661 1.00 93.19 232 GLU A O 1
ATOM 1859 N N . PHE A 1 233 ? -25.008 7.144 17.973 1.00 95.62 233 PHE A N 1
ATOM 1860 C CA . PHE A 1 233 ? -25.992 6.697 16.995 1.00 95.62 233 PHE A CA 1
ATOM 1861 C C . PHE A 1 233 ? -26.186 5.189 17.064 1.00 95.62 233 PHE A C 1
ATOM 1863 O O . PHE A 1 233 ? -25.297 4.416 16.700 1.00 95.62 233 PHE A O 1
ATOM 1870 N N . TYR A 1 234 ? -27.379 4.784 17.491 1.00 96.12 234 TYR A N 1
ATOM 1871 C CA . TYR A 1 234 ? -27.695 3.402 17.819 1.00 96.12 234 TYR A CA 1
ATOM 1872 C C . TYR A 1 234 ? -28.922 2.878 17.094 1.00 96.12 234 TYR A C 1
ATOM 1874 O O . TYR A 1 234 ? -29.868 3.598 16.759 1.00 96.12 234 TYR A O 1
ATOM 1882 N N . LEU A 1 235 ? -28.913 1.566 16.895 1.00 97.06 235 LEU A N 1
ATOM 1883 C CA . LEU A 1 235 ? -29.989 0.797 16.305 1.00 97.06 235 LEU A CA 1
ATOM 1884 C C . LEU A 1 235 ? -30.015 -0.604 16.906 1.00 97.06 235 LEU A C 1
ATOM 1886 O O . LEU A 1 235 ? -29.004 -1.302 16.913 1.00 97.06 235 LEU A O 1
ATOM 1890 N N . GLY A 1 236 ? -31.190 -1.084 17.288 1.00 96.62 236 GLY A N 1
ATOM 1891 C CA . GLY A 1 236 ? -31.296 -2.465 17.720 1.00 96.62 236 GLY A CA 1
ATOM 1892 C C . GLY A 1 236 ? -32.671 -2.919 18.145 1.00 96.62 236 GLY A C 1
ATOM 1893 O O . GLY A 1 236 ? -33.711 -2.447 17.668 1.00 96.62 236 GLY A O 1
ATOM 1894 N N . LEU A 1 237 ? -32.651 -3.920 19.019 1.00 95.25 237 LEU A N 1
ATOM 1895 C CA . LEU A 1 237 ? -33.829 -4.573 19.557 1.00 95.25 237 LEU A CA 1
ATOM 1896 C C . LEU A 1 237 ? -34.115 -4.018 20.950 1.00 95.25 237 LEU A C 1
ATOM 1898 O O . LEU A 1 237 ? -33.295 -4.154 21.852 1.00 95.25 237 LEU A O 1
ATOM 1902 N N . GLY A 1 238 ? -35.312 -3.478 21.148 1.00 92.25 238 GLY A N 1
ATOM 1903 C CA . GLY A 1 238 ? -35.746 -2.957 22.438 1.00 92.25 238 GLY A CA 1
ATOM 1904 C C . GLY A 1 238 ? -37.153 -3.391 22.815 1.00 92.25 238 GLY A C 1
ATOM 1905 O O . GLY A 1 238 ? -37.831 -4.160 22.119 1.00 92.25 238 GLY A O 1
ATOM 1906 N N . GLN A 1 239 ? -37.634 -2.866 23.941 1.00 87.31 239 GLN A N 1
ATOM 1907 C CA . GLN A 1 239 ? -39.002 -3.123 24.375 1.00 87.31 239 GLN A CA 1
ATOM 1908 C C . GLN A 1 239 ? -40.023 -2.657 23.318 1.00 87.31 239 GLN A C 1
ATOM 1910 O O . GLN A 1 239 ? -40.194 -1.469 23.036 1.00 87.31 239 GLN A O 1
ATOM 1915 N N . GLY A 1 240 ? -40.763 -3.623 22.772 1.00 83.69 240 GLY A N 1
ATOM 1916 C CA . GLY A 1 240 ? -41.843 -3.382 21.819 1.00 83.69 240 GLY A CA 1
ATOM 1917 C C . GLY A 1 240 ? -41.423 -3.376 20.348 1.00 83.69 240 GLY A C 1
ATOM 1918 O O . GLY A 1 240 ? -42.290 -3.110 19.521 1.00 83.69 240 GLY A O 1
ATOM 1919 N N . GLY A 1 241 ? -40.165 -3.683 20.003 1.00 91.31 241 GLY A N 1
ATOM 1920 C CA . GLY A 1 241 ? -39.724 -3.881 18.617 1.00 91.31 241 GLY A CA 1
ATOM 1921 C C . GLY A 1 241 ? -38.334 -3.313 18.325 1.00 91.31 241 GLY A C 1
ATOM 1922 O O . GLY A 1 241 ? -37.449 -3.359 19.172 1.00 91.31 241 GLY A O 1
ATOM 1923 N N . THR A 1 242 ? -38.143 -2.787 17.115 1.00 93.69 242 THR A N 1
ATOM 1924 C CA . THR A 1 242 ? -36.883 -2.149 16.698 1.00 93.69 242 THR A CA 1
ATOM 1925 C C . THR A 1 242 ? -36.838 -0.703 17.181 1.00 93.69 242 THR A C 1
ATOM 1927 O O . THR A 1 242 ? -37.820 0.025 17.002 1.00 93.69 242 THR A O 1
ATOM 1930 N N . VAL A 1 243 ? -35.704 -0.278 17.734 1.00 92.94 243 VAL A N 1
ATOM 1931 C CA . VAL A 1 243 ? -35.468 1.087 18.225 1.00 92.94 243 VAL A CA 1
ATOM 1932 C C . VAL A 1 243 ? -34.222 1.658 17.556 1.00 92.94 243 VAL A C 1
ATOM 1934 O O . VAL A 1 243 ? -33.256 0.933 17.346 1.00 92.94 243 VAL A O 1
ATOM 1937 N N . ALA A 1 244 ? -34.269 2.936 17.191 1.00 93.62 244 ALA A N 1
ATOM 1938 C CA . ALA A 1 244 ? -33.108 3.709 16.772 1.00 93.62 244 ALA A CA 1
ATOM 1939 C C . ALA A 1 244 ? -33.053 5.015 17.562 1.00 93.62 244 ALA A C 1
ATOM 1941 O O . ALA A 1 244 ? -34.095 5.648 17.774 1.00 93.62 244 ALA A O 1
ATOM 1942 N N . HIS A 1 245 ? -31.852 5.407 17.959 1.00 90.94 245 HIS A N 1
ATOM 1943 C CA . HIS A 1 245 ? -31.588 6.558 18.809 1.00 90.94 245 HIS A CA 1
ATOM 1944 C C . HIS A 1 245 ? -30.404 7.351 18.217 1.00 90.94 245 HIS A C 1
ATOM 1946 O O . HIS A 1 245 ? -29.431 6.767 17.744 1.00 90.94 245 HIS A O 1
ATOM 1952 N N . LEU A 1 246 ? -30.535 8.680 18.184 1.00 91.94 246 LEU A N 1
ATOM 1953 C CA . LEU A 1 246 ? -29.452 9.641 17.974 1.00 91.94 246 LEU A CA 1
ATOM 1954 C C . LEU A 1 246 ? -29.389 10.596 19.172 1.00 91.94 246 LEU A C 1
ATOM 1956 O O . LEU A 1 246 ? -30.355 11.328 19.407 1.00 91.94 246 LEU A O 1
ATOM 1960 N N . GLU A 1 247 ? -28.265 10.598 19.871 1.00 90.00 247 GLU A N 1
ATOM 1961 C CA . GLU A 1 247 ? -27.901 11.576 20.894 1.00 90.00 247 GLU A CA 1
ATOM 1962 C C . GLU A 1 247 ? -26.850 12.518 20.316 1.00 90.00 247 GLU A C 1
ATOM 1964 O O . GLU A 1 247 ? -25.932 12.106 19.605 1.00 90.00 247 GLU A O 1
ATOM 1969 N N . TYR A 1 248 ? -27.022 13.814 20.558 1.00 87.19 248 TYR A N 1
ATOM 1970 C CA . TYR A 1 248 ? -26.073 14.830 20.123 1.00 87.19 248 TYR A CA 1
ATOM 1971 C C . TYR A 1 248 ? -26.042 15.989 21.112 1.00 87.19 248 TYR A C 1
ATOM 1973 O O . TYR A 1 248 ? -27.041 16.703 21.256 1.00 87.19 248 TYR A O 1
ATOM 1981 N N . ALA A 1 249 ? -24.882 16.222 21.716 1.00 81.88 249 ALA A N 1
ATOM 1982 C CA . ALA A 1 249 ? -24.612 17.421 22.493 1.00 81.88 249 ALA A CA 1
ATOM 1983 C C . ALA A 1 249 ? -23.955 18.482 21.598 1.00 81.88 249 ALA A C 1
ATOM 1985 O O . ALA A 1 249 ? -22.905 18.260 20.984 1.00 81.88 249 ALA A O 1
ATOM 1986 N N . ASP A 1 250 ? -24.578 19.661 21.503 1.00 69.19 250 ASP A N 1
ATOM 1987 C CA . ASP A 1 250 ? -23.975 20.792 20.791 1.00 69.19 250 ASP A CA 1
ATOM 1988 C C . ASP A 1 250 ? -22.817 21.422 21.592 1.00 69.19 250 ASP A C 1
ATOM 1990 O O . ASP A 1 250 ? -22.665 21.210 22.791 1.00 69.19 250 ASP A O 1
ATOM 1994 N N . SER A 1 251 ? -22.011 22.279 20.955 1.00 63.94 251 SER A N 1
ATOM 1995 C CA . SER A 1 251 ? -20.859 22.928 21.608 1.00 63.94 251 SER A CA 1
ATOM 1996 C C . SER A 1 251 ? -21.206 23.840 22.803 1.00 63.94 251 SER A C 1
ATOM 1998 O O . SER A 1 251 ? -20.308 24.430 23.403 1.00 63.94 251 SER A O 1
ATOM 2000 N N . PHE A 1 252 ? -22.490 24.041 23.105 1.00 62.12 252 PHE A N 1
ATOM 2001 C CA . PHE A 1 252 ? -23.003 24.822 24.231 1.00 62.12 252 PHE A CA 1
ATOM 2002 C C . PHE A 1 252 ? -23.650 23.924 25.300 1.00 62.12 252 PHE A C 1
ATOM 2004 O O . PHE A 1 252 ? -24.403 24.438 26.126 1.00 62.12 252 PHE A O 1
ATOM 2011 N N . GLY A 1 253 ? -23.413 22.607 25.259 1.00 61.41 253 GLY A N 1
ATOM 2012 C CA . GLY A 1 253 ? -23.953 21.644 26.220 1.00 61.41 253 GLY A CA 1
ATOM 2013 C C . GLY A 1 253 ? -25.467 21.450 26.119 1.00 61.41 253 GLY A C 1
ATOM 2014 O O . GLY A 1 253 ? -26.112 21.154 27.120 1.00 61.41 253 GLY A O 1
ATOM 2015 N N . THR A 1 254 ? -26.077 21.710 24.953 1.00 68.38 254 THR A N 1
ATOM 2016 C CA . THR A 1 254 ? -27.493 21.370 24.736 1.00 68.38 254 THR A CA 1
ATOM 2017 C C . THR A 1 254 ? -27.608 19.955 24.185 1.00 68.38 254 THR A C 1
ATOM 2019 O O . THR A 1 254 ? -27.245 19.730 23.029 1.00 68.38 254 THR A O 1
ATOM 2022 N N . ASP A 1 255 ? -28.186 19.058 24.981 1.00 74.38 255 ASP A N 1
ATOM 2023 C CA . ASP A 1 255 ? -28.442 17.671 24.588 1.00 74.38 255 ASP A CA 1
ATOM 2024 C C . ASP A 1 255 ? -29.700 17.558 23.720 1.00 74.38 255 ASP A C 1
ATOM 2026 O O . ASP A 1 255 ? -30.742 18.192 23.960 1.00 74.38 255 ASP A O 1
ATOM 2030 N N . HIS A 1 256 ? -29.591 16.760 22.666 1.00 80.88 256 HIS A N 1
ATOM 2031 C CA . HIS A 1 256 ? -30.653 16.507 21.711 1.00 80.88 256 HIS A CA 1
ATOM 2032 C C . HIS A 1 256 ? -30.875 15.006 21.526 1.00 80.88 256 HIS A C 1
ATOM 2034 O O . HIS A 1 256 ? -30.200 14.384 20.710 1.00 80.88 256 HIS A O 1
ATOM 2040 N N . ASP A 1 257 ? -31.911 14.481 22.181 1.00 85.25 257 ASP A N 1
ATOM 2041 C CA . ASP A 1 257 ? -32.243 13.053 22.106 1.00 85.25 257 ASP A CA 1
ATOM 2042 C C . ASP A 1 257 ? -33.358 12.810 21.093 1.00 85.25 257 ASP A C 1
ATOM 2044 O O . ASP A 1 257 ? -34.493 13.304 21.209 1.00 85.25 257 ASP A O 1
ATOM 2048 N N . LEU A 1 258 ? -33.039 12.033 20.068 1.00 87.31 258 LEU A N 1
ATOM 2049 C CA . LEU A 1 258 ? -33.909 11.771 18.938 1.00 87.31 258 LEU A CA 1
ATOM 2050 C C . LEU A 1 258 ? -34.137 10.271 18.800 1.00 87.31 258 LEU A C 1
ATOM 2052 O O . LEU A 1 258 ? -33.201 9.505 18.628 1.00 87.31 258 LEU A O 1
ATOM 2056 N N . TYR A 1 259 ? -35.401 9.846 18.811 1.00 87.62 259 TYR A N 1
ATOM 2057 C CA . TYR A 1 259 ? -35.753 8.429 18.756 1.00 87.62 259 TYR A CA 1
ATOM 2058 C C . TYR A 1 259 ? -36.700 8.091 17.600 1.00 87.62 259 TYR A C 1
ATOM 2060 O O . TYR A 1 259 ? -37.532 8.890 17.149 1.00 87.62 259 TYR A O 1
ATOM 2068 N N . SER A 1 260 ? -36.595 6.851 17.136 1.00 88.69 260 SER A N 1
ATOM 2069 C CA . SER A 1 260 ? -37.543 6.214 16.230 1.00 88.69 260 SER A CA 1
ATOM 2070 C C . SER A 1 260 ? -37.806 4.784 16.683 1.00 88.69 260 SER A C 1
ATOM 2072 O O . SER A 1 260 ? -36.923 4.109 17.210 1.00 88.69 260 SER A O 1
ATOM 2074 N N . ARG A 1 261 ? -39.044 4.314 16.512 1.00 87.94 261 ARG A N 1
ATOM 2075 C CA . ARG A 1 261 ? -39.449 2.976 16.950 1.00 87.94 261 ARG A CA 1
ATOM 2076 C C . ARG A 1 261 ? -40.387 2.335 15.945 1.00 87.94 261 ARG A C 1
ATOM 2078 O O . ARG A 1 261 ? -41.435 2.888 15.621 1.00 87.94 261 ARG A O 1
ATOM 2085 N N . GLN A 1 262 ? -40.046 1.122 15.529 1.00 87.38 262 GLN A N 1
ATOM 2086 C CA . GLN A 1 262 ? -40.930 0.264 14.754 1.00 87.38 262 GLN A CA 1
ATOM 2087 C C . GLN A 1 262 ? -41.521 -0.809 15.670 1.00 87.38 262 GLN A C 1
ATOM 2089 O O . GLN A 1 262 ? -40.820 -1.712 16.128 1.00 87.38 262 GLN A O 1
ATOM 2094 N N . PHE A 1 263 ? -42.829 -0.722 15.917 1.00 85.94 263 PHE A N 1
ATOM 2095 C CA . PHE A 1 263 ? -43.512 -1.617 16.847 1.00 85.94 263 PHE A CA 1
ATOM 2096 C C . PHE A 1 263 ? -43.674 -3.039 16.291 1.00 85.94 263 PHE A C 1
ATOM 2098 O O . PHE A 1 263 ? -44.269 -3.246 15.231 1.00 85.94 263 PHE A O 1
ATOM 2105 N N . ASN A 1 264 ? -43.188 -4.017 17.052 1.00 85.19 264 ASN A N 1
ATOM 2106 C CA . ASN A 1 264 ? -43.408 -5.447 16.878 1.00 85.19 264 ASN A CA 1
ATOM 2107 C C . ASN A 1 264 ? -43.182 -6.170 18.223 1.00 85.19 264 ASN A C 1
ATOM 2109 O O . ASN A 1 264 ? -42.061 -6.548 18.553 1.00 85.19 264 ASN A O 1
ATOM 2113 N N . GLU A 1 265 ? -44.248 -6.353 19.008 1.00 78.25 265 GLU A N 1
ATOM 2114 C CA . GLU A 1 265 ? -44.176 -6.921 20.369 1.00 78.25 265 GLU A CA 1
ATOM 2115 C C . GLU A 1 265 ? -43.703 -8.388 20.414 1.00 78.25 265 GLU A C 1
ATOM 2117 O O . GLU A 1 265 ? -43.205 -8.845 21.444 1.00 78.25 265 GLU A O 1
ATOM 2122 N N . ASP A 1 266 ? -43.820 -9.114 19.299 1.00 83.25 266 ASP A N 1
ATOM 2123 C CA . ASP A 1 266 ? -43.407 -10.516 19.180 1.00 83.25 266 ASP A CA 1
ATOM 2124 C C . ASP A 1 266 ? -41.944 -10.675 18.718 1.00 83.25 266 ASP A C 1
ATOM 2126 O O . ASP A 1 266 ? -41.442 -11.800 18.627 1.00 83.25 266 ASP A O 1
ATOM 2130 N N . LEU A 1 267 ? -41.238 -9.575 18.419 1.00 88.00 267 LEU A N 1
ATOM 2131 C CA . LEU A 1 267 ? -39.859 -9.617 17.934 1.00 88.00 267 LEU A CA 1
ATOM 2132 C C . LEU A 1 267 ? -38.904 -10.043 19.059 1.00 88.00 267 LEU A C 1
ATOM 2134 O O . LEU A 1 267 ? -38.754 -9.359 20.070 1.00 88.00 267 LEU A O 1
ATOM 2138 N N . LYS A 1 268 ? -38.260 -11.199 18.879 1.00 91.31 268 LYS A N 1
ATOM 2139 C CA . LYS A 1 268 ? -37.272 -11.761 19.821 1.00 91.31 268 LYS A CA 1
ATOM 2140 C C . LYS A 1 268 ? -35.844 -11.745 19.286 1.00 91.31 268 LYS A C 1
ATOM 2142 O O . LYS A 1 268 ? -34.909 -11.976 20.044 1.00 91.31 268 LYS A O 1
ATOM 2147 N N . GLN A 1 269 ? -35.683 -11.489 17.995 1.00 94.81 269 GLN A N 1
ATOM 2148 C CA . GLN A 1 269 ? -34.402 -11.418 17.311 1.00 94.81 269 GLN A CA 1
ATOM 2149 C C . GLN A 1 269 ? -34.543 -10.485 16.111 1.00 94.81 269 GLN A C 1
ATOM 2151 O O . GLN A 1 269 ? -35.602 -10.473 15.478 1.00 94.81 269 GLN A O 1
ATOM 2156 N N . GLY A 1 270 ? -33.491 -9.742 15.791 1.00 95.69 270 GLY A N 1
ATOM 2157 C CA . GLY A 1 270 ? -33.435 -8.893 14.608 1.00 95.69 270 GLY A CA 1
ATOM 2158 C C . GLY A 1 270 ? -32.009 -8.737 14.097 1.00 95.69 270 GLY A C 1
ATOM 2159 O O . GLY A 1 270 ? -31.059 -8.844 14.867 1.00 95.69 270 GLY A O 1
ATOM 2160 N N . THR A 1 271 ? -31.897 -8.490 12.795 1.00 97.56 271 THR A N 1
ATOM 2161 C CA . THR A 1 271 ? -30.640 -8.159 12.118 1.00 97.56 271 THR A CA 1
ATOM 2162 C C . THR A 1 271 ? -30.661 -6.678 11.780 1.00 97.56 271 THR A C 1
ATOM 2164 O O . THR A 1 271 ? -31.625 -6.185 11.178 1.00 97.56 271 THR A O 1
ATOM 2167 N N . TYR A 1 272 ? -29.607 -5.979 12.177 1.00 98.31 272 TYR A N 1
ATOM 2168 C CA . TYR A 1 272 ? -29.510 -4.526 12.138 1.00 98.31 272 TYR A CA 1
ATOM 2169 C C . TYR A 1 272 ? -28.220 -4.114 11.454 1.00 98.31 272 TYR A C 1
ATOM 2171 O O . TYR A 1 272 ? -27.210 -4.799 11.605 1.00 98.31 272 TYR A O 1
ATOM 2179 N N . ARG A 1 273 ? -28.243 -2.991 10.734 1.00 97.75 273 ARG A N 1
ATOM 2180 C CA . ARG A 1 273 ? -27.027 -2.344 10.254 1.00 97.75 273 ARG A CA 1
ATOM 2181 C C . ARG A 1 273 ? -27.104 -0.828 10.324 1.00 97.75 273 ARG A C 1
ATOM 2183 O O . ARG A 1 273 ? -28.165 -0.238 10.120 1.00 97.75 273 ARG A O 1
ATOM 2190 N N . ILE A 1 274 ? -25.953 -0.216 10.543 1.00 98.31 274 ILE A N 1
ATOM 2191 C CA . ILE A 1 274 ? -25.705 1.199 10.314 1.00 98.31 274 ILE A CA 1
ATOM 2192 C C . ILE A 1 274 ? -24.674 1.279 9.199 1.00 98.31 274 ILE A C 1
ATOM 2194 O O . ILE A 1 274 ? -23.595 0.714 9.334 1.00 98.31 274 ILE A O 1
ATOM 2198 N N . ARG A 1 275 ? -25.000 1.955 8.098 1.00 96.06 275 ARG A N 1
ATOM 2199 C CA . ARG A 1 275 ? -24.039 2.197 7.014 1.00 96.06 275 ARG A CA 1
ATOM 2200 C C . ARG A 1 275 ? -23.728 3.678 6.882 1.00 96.06 275 ARG A C 1
ATOM 2202 O O . ARG A 1 275 ? -24.651 4.495 6.957 1.00 96.06 275 ARG A O 1
ATOM 2209 N N . ASN A 1 276 ? -22.463 3.999 6.655 1.00 96.19 276 ASN A N 1
ATOM 2210 C CA . ASN A 1 276 ? -22.032 5.307 6.196 1.00 96.19 276 ASN A CA 1
ATOM 2211 C C . ASN A 1 276 ? -21.924 5.313 4.672 1.00 96.19 276 ASN A C 1
ATOM 2213 O O . ASN A 1 276 ? -21.499 4.335 4.067 1.00 96.19 276 ASN A O 1
ATOM 2217 N N . ASP A 1 277 ? -22.337 6.422 4.082 1.00 94.56 277 ASP A N 1
ATOM 2218 C CA . ASP A 1 277 ? -22.279 6.699 2.654 1.00 94.56 277 ASP A CA 1
ATOM 2219 C C . ASP A 1 277 ? -21.597 8.057 2.521 1.00 94.56 277 ASP A C 1
ATOM 2221 O O . ASP A 1 277 ? -22.181 9.100 2.848 1.00 94.56 277 ASP A O 1
ATOM 2225 N N . SER A 1 278 ? -20.322 8.018 2.161 1.00 90.88 278 SER A N 1
ATOM 2226 C CA . SER A 1 278 ? -19.427 9.171 2.121 1.00 90.88 278 SER A CA 1
ATOM 2227 C C . SER A 1 278 ? -19.815 10.151 1.010 1.00 90.88 278 SER A C 1
ATOM 2229 O O . SER A 1 278 ? -19.816 11.364 1.235 1.00 90.88 278 SER A O 1
ATOM 2231 N N . ASP A 1 279 ? -20.279 9.641 -0.133 1.00 89.69 279 ASP A N 1
ATOM 2232 C CA . ASP A 1 279 ? -20.770 10.424 -1.272 1.00 89.69 279 ASP A CA 1
ATOM 2233 C C . ASP A 1 279 ? -21.972 11.303 -0.898 1.00 89.69 279 ASP A C 1
ATOM 2235 O O . ASP A 1 279 ? -22.028 12.499 -1.209 1.00 89.69 279 ASP A O 1
ATOM 2239 N N . THR A 1 280 ? -22.963 10.717 -0.219 1.00 94.06 280 THR A N 1
ATOM 2240 C CA . THR A 1 280 ? -24.160 11.443 0.235 1.00 94.06 280 THR A CA 1
ATOM 2241 C C . THR A 1 280 ? -24.009 12.040 1.629 1.00 94.06 280 THR A C 1
ATOM 2243 O O . THR A 1 280 ? -24.919 12.733 2.102 1.00 94.06 280 THR A O 1
ATOM 2246 N N . LYS A 1 281 ? -22.880 11.784 2.293 1.00 95.50 281 LYS A N 1
ATOM 2247 C CA . LYS A 1 281 ? -22.549 12.215 3.656 1.00 95.50 281 LYS A CA 1
ATOM 2248 C C . LYS A 1 281 ? -23.616 11.832 4.673 1.00 95.50 281 LYS A C 1
ATOM 2250 O O . LYS A 1 281 ? -24.027 12.649 5.503 1.00 95.50 281 LYS A O 1
ATOM 2255 N N . THR A 1 282 ? -24.160 10.626 4.532 1.00 96.75 282 THR A N 1
ATOM 2256 C CA . THR A 1 282 ? -25.354 10.196 5.261 1.00 96.75 282 THR A CA 1
ATOM 2257 C C . THR A 1 282 ? -25.149 8.839 5.920 1.00 96.75 282 THR A C 1
ATOM 2259 O O . THR A 1 282 ? -24.758 7.868 5.284 1.00 96.75 282 THR A O 1
ATOM 2262 N N . LEU A 1 283 ? -25.484 8.775 7.205 1.00 97.50 283 LEU A N 1
ATOM 2263 C CA . LEU A 1 283 ? -25.609 7.549 7.980 1.00 97.50 283 LEU A CA 1
ATOM 2264 C C . LEU A 1 283 ? -27.033 7.020 7.856 1.00 97.50 283 LEU A C 1
ATOM 2266 O O . LEU A 1 283 ? -27.997 7.777 8.011 1.00 97.50 283 LEU A O 1
ATOM 2270 N N . TYR A 1 284 ? -27.171 5.720 7.627 1.00 97.00 284 TYR A N 1
ATOM 2271 C CA . TYR A 1 284 ? -28.462 5.049 7.507 1.00 97.00 284 TYR A CA 1
ATOM 2272 C C . TYR A 1 284 ? -28.564 3.930 8.538 1.00 97.00 284 TYR A C 1
ATOM 2274 O O . TYR A 1 284 ? -27.806 2.966 8.478 1.00 97.00 284 TYR A O 1
ATOM 2282 N N . ALA A 1 285 ? -29.530 4.043 9.449 1.00 97.38 285 ALA A N 1
ATOM 2283 C CA . ALA A 1 285 ? -29.917 2.984 10.372 1.00 97.38 285 ALA A CA 1
ATOM 2284 C C . ALA A 1 285 ? -31.013 2.128 9.721 1.00 97.38 285 ALA A C 1
ATOM 2286 O O . ALA A 1 285 ? -32.108 2.615 9.413 1.00 97.38 285 ALA A O 1
ATOM 2287 N N . GLU A 1 286 ? -30.723 0.849 9.495 1.00 96.75 286 GLU A N 1
ATOM 2288 C CA . GLU A 1 286 ? -31.557 -0.058 8.714 1.00 96.75 286 GLU A CA 1
ATOM 2289 C C . GLU A 1 286 ? -31.727 -1.415 9.409 1.00 96.75 286 GLU A C 1
ATOM 2291 O O . GLU A 1 286 ? -30.782 -1.995 9.933 1.00 96.75 286 GLU A O 1
ATOM 2296 N N . TYR A 1 287 ? -32.936 -1.973 9.372 1.00 95.88 287 TYR A N 1
ATOM 2297 C CA . TYR A 1 287 ? -33.225 -3.303 9.918 1.00 95.88 287 TYR A CA 1
ATOM 2298 C C . TYR A 1 287 ? -33.723 -4.248 8.826 1.00 95.88 287 TYR A C 1
ATOM 2300 O O . TYR A 1 287 ? -34.380 -3.835 7.863 1.00 95.88 287 TYR A O 1
ATOM 2308 N N . LEU A 1 288 ? -33.416 -5.534 8.969 1.00 94.00 288 LEU A N 1
ATOM 2309 C CA . LEU A 1 288 ? -33.762 -6.546 7.980 1.00 94.00 288 LEU A CA 1
ATOM 2310 C C . LEU A 1 288 ? -35.138 -7.155 8.276 1.00 94.00 288 LEU A C 1
ATOM 2312 O O . LEU A 1 288 ? -35.383 -7.698 9.353 1.00 94.00 288 LEU A O 1
ATOM 2316 N N . ILE A 1 289 ? -36.038 -7.138 7.292 1.00 90.94 289 ILE A N 1
ATOM 2317 C CA . ILE A 1 289 ? -37.310 -7.869 7.358 1.00 90.94 289 ILE A CA 1
ATOM 2318 C C . ILE A 1 289 ? -37.638 -8.475 5.993 1.00 90.94 289 ILE A C 1
ATOM 2320 O O . ILE A 1 289 ? -37.551 -7.819 4.956 1.00 90.94 289 ILE A O 1
ATOM 2324 N N . ASN A 1 290 ? -38.010 -9.759 5.976 1.00 87.31 290 ASN A N 1
ATOM 2325 C CA . ASN A 1 290 ? -38.310 -10.510 4.748 1.00 87.31 290 ASN A CA 1
ATOM 2326 C C . ASN A 1 290 ? -37.200 -10.407 3.677 1.00 87.31 290 ASN A C 1
ATOM 2328 O O . ASN A 1 290 ? -37.499 -10.294 2.488 1.00 87.31 290 ASN A O 1
ATOM 2332 N N . GLY A 1 291 ? -35.932 -10.396 4.104 1.00 85.69 291 GLY A N 1
ATOM 2333 C CA . GLY A 1 291 ? -34.766 -10.293 3.220 1.00 85.69 291 GLY A CA 1
ATOM 2334 C C . GLY A 1 291 ? -34.529 -8.911 2.601 1.00 85.69 291 GLY A C 1
ATOM 2335 O O . GLY A 1 291 ? -33.703 -8.804 1.705 1.00 85.69 291 GLY A O 1
ATOM 2336 N N . ASN A 1 292 ? -35.239 -7.867 3.045 1.00 91.38 292 ASN A N 1
ATOM 2337 C CA . ASN A 1 292 ? -35.047 -6.497 2.569 1.00 91.38 292 ASN A CA 1
ATOM 2338 C C . ASN A 1 292 ? -34.645 -5.577 3.726 1.00 91.38 292 ASN A C 1
ATOM 2340 O O . ASN A 1 292 ? -35.251 -5.627 4.801 1.00 91.38 292 ASN A O 1
ATOM 2344 N N . TRP A 1 293 ? -33.653 -4.722 3.489 1.00 94.12 293 TRP A N 1
ATOM 2345 C CA . TRP A 1 293 ? -33.258 -3.668 4.419 1.00 94.12 293 TRP A CA 1
ATOM 2346 C C . TRP A 1 293 ? -34.285 -2.539 4.405 1.00 94.12 293 TRP A C 1
ATOM 2348 O O . TRP A 1 293 ? -34.704 -2.076 3.344 1.00 94.12 293 TRP A O 1
ATOM 2358 N N . ASN A 1 294 ? -34.729 -2.133 5.590 1.00 93.62 294 ASN A N 1
ATOM 2359 C CA . ASN A 1 294 ? -35.724 -1.087 5.777 1.00 93.62 294 ASN A CA 1
ATOM 2360 C C . ASN A 1 294 ? -35.122 0.028 6.626 1.00 93.62 294 ASN A C 1
ATOM 2362 O O . ASN A 1 294 ? -34.650 -0.220 7.733 1.00 93.62 294 ASN A O 1
ATOM 2366 N N . LEU A 1 295 ? -35.170 1.253 6.106 1.00 93.69 295 LEU A N 1
ATOM 2367 C CA . LEU A 1 295 ? -34.690 2.449 6.790 1.00 93.69 295 LEU A CA 1
ATOM 2368 C C . LEU A 1 295 ? -35.598 2.792 7.975 1.00 93.69 295 LEU A C 1
ATOM 2370 O O . LEU A 1 295 ? -36.815 2.901 7.804 1.00 93.69 295 LEU A O 1
ATOM 2374 N N . ILE A 1 296 ? -35.007 3.005 9.151 1.00 91.88 296 ILE A N 1
ATOM 2375 C CA . ILE A 1 296 ? -35.711 3.547 10.321 1.00 91.88 296 ILE A CA 1
ATOM 2376 C C . ILE A 1 296 ? -35.301 4.990 10.620 1.00 91.88 296 ILE A C 1
ATOM 2378 O O . ILE A 1 296 ? -36.161 5.798 10.957 1.00 91.88 296 ILE A O 1
ATOM 2382 N N . MET A 1 297 ? -34.023 5.335 10.450 1.00 93.19 297 MET A N 1
ATOM 2383 C CA . MET A 1 297 ? -33.509 6.686 10.680 1.00 93.19 297 MET A CA 1
ATOM 2384 C C . MET A 1 297 ? -32.322 6.968 9.755 1.00 93.19 297 MET A C 1
ATOM 2386 O O . MET A 1 297 ? -31.550 6.063 9.450 1.00 93.19 297 MET A O 1
ATOM 2390 N N . SER A 1 298 ? -32.166 8.215 9.312 1.00 95.06 298 SER A N 1
ATOM 2391 C CA . SER A 1 298 ? -30.956 8.664 8.612 1.00 95.06 298 SER A CA 1
ATOM 2392 C C . SER A 1 298 ? -30.471 10.001 9.152 1.00 95.06 298 SER A C 1
ATOM 2394 O O . SER A 1 298 ? -31.307 10.872 9.398 1.00 95.06 298 SER A O 1
ATOM 2396 N N . LEU A 1 299 ? -29.157 10.192 9.220 1.00 95.06 299 LEU A N 1
ATOM 2397 C CA . LEU A 1 299 ? -28.499 11.433 9.626 1.00 95.06 299 LEU A CA 1
ATOM 2398 C C . LEU A 1 299 ? -27.508 11.862 8.543 1.00 95.06 299 LEU A C 1
ATOM 2400 O O . LEU A 1 299 ? -26.582 11.122 8.233 1.00 95.06 299 LEU A O 1
ATOM 2404 N N . ASN A 1 300 ? -27.658 13.065 7.996 1.00 96.06 300 ASN A N 1
ATOM 2405 C CA . ASN A 1 300 ? -26.618 13.666 7.169 1.00 96.06 300 ASN A CA 1
ATOM 2406 C C . ASN A 1 300 ? -25.568 14.322 8.076 1.00 96.06 300 ASN A C 1
ATOM 2408 O O . ASN A 1 300 ? -25.859 15.331 8.718 1.00 96.06 300 ASN A O 1
ATOM 2412 N N . TRP A 1 301 ? -24.365 13.758 8.142 1.00 94.25 301 TRP A N 1
ATOM 2413 C CA . TRP A 1 301 ? -23.343 14.150 9.115 1.00 94.25 301 TRP A CA 1
ATOM 2414 C C . TRP A 1 301 ? -22.598 15.443 8.757 1.00 94.25 301 TRP A C 1
ATOM 2416 O O . TRP A 1 301 ? -21.887 16.000 9.594 1.00 94.25 301 TRP A O 1
ATOM 2426 N N . GLU A 1 302 ? -22.788 15.976 7.548 1.00 93.88 302 GLU A N 1
ATOM 2427 C CA . GLU A 1 302 ? -22.307 17.312 7.176 1.00 93.88 302 GLU A CA 1
ATOM 2428 C C . GLU A 1 302 ? -23.276 18.406 7.639 1.00 93.88 302 GLU A C 1
ATOM 2430 O O . GLU A 1 302 ? -22.859 19.448 8.145 1.00 93.88 302 GLU A O 1
ATOM 2435 N N . THR A 1 303 ? -24.578 18.179 7.461 1.00 92.56 303 THR A N 1
ATOM 2436 C CA . THR A 1 303 ? -25.605 19.212 7.655 1.00 92.56 303 THR A CA 1
ATOM 2437 C C . THR A 1 303 ? -26.378 19.083 8.961 1.00 92.56 303 THR A C 1
ATOM 2439 O O . THR A 1 303 ? -26.981 20.064 9.386 1.00 92.56 303 THR A O 1
ATOM 2442 N N . GLY A 1 304 ? -26.405 17.910 9.596 1.00 90.62 304 GLY A N 1
ATOM 2443 C CA . GLY A 1 304 ? -27.221 17.631 10.781 1.00 90.62 304 GLY A CA 1
ATOM 2444 C C . GLY A 1 304 ? -28.702 17.428 10.482 1.00 90.62 304 GLY A C 1
ATOM 2445 O O . GLY A 1 304 ? -29.548 17.630 11.359 1.00 90.62 304 GLY A O 1
ATOM 2446 N N . ALA A 1 305 ? -29.040 17.104 9.233 1.00 92.25 305 ALA A N 1
ATOM 2447 C CA . ALA A 1 305 ? -30.403 16.787 8.834 1.00 92.25 305 ALA A CA 1
ATOM 2448 C C . ALA A 1 305 ? -30.741 15.335 9.202 1.00 92.25 305 ALA A C 1
ATOM 2450 O O . ALA A 1 305 ? -30.051 14.409 8.779 1.00 92.25 305 ALA A O 1
ATOM 2451 N N . VAL A 1 306 ? -31.832 15.137 9.943 1.00 91.44 306 VAL A N 1
ATOM 2452 C CA . VAL A 1 306 ? -32.301 13.825 10.412 1.00 91.44 306 VAL A CA 1
ATOM 2453 C C . VAL A 1 306 ? -33.671 13.508 9.813 1.00 91.44 306 VAL A C 1
ATOM 2455 O O . VAL A 1 306 ? -34.572 14.349 9.835 1.00 91.44 306 VAL A O 1
ATOM 2458 N N . ASN A 1 307 ? -33.862 12.288 9.306 1.00 90.19 307 ASN A N 1
ATOM 2459 C CA . ASN A 1 307 ? -35.149 11.785 8.801 1.00 90.19 307 ASN A CA 1
ATOM 2460 C C . ASN A 1 307 ? -35.545 10.467 9.487 1.00 90.19 307 ASN A C 1
ATOM 2462 O O . ASN A 1 307 ? -34.684 9.731 9.959 1.00 90.19 307 ASN A O 1
ATOM 2466 N N . GLY A 1 308 ? -36.846 10.140 9.487 1.00 81.25 308 GLY A N 1
ATOM 2467 C CA . GLY A 1 308 ? -37.364 8.840 9.965 1.00 81.25 308 GLY A CA 1
ATOM 2468 C C . GLY A 1 308 ? -37.776 8.792 11.443 1.00 81.25 308 GLY A C 1
ATOM 2469 O O . GLY A 1 308 ? -38.062 7.732 11.986 1.00 81.25 308 GLY A O 1
ATOM 2470 N N . MET A 1 309 ? -37.847 9.944 12.100 1.00 74.88 309 MET A N 1
ATOM 2471 C CA . MET A 1 309 ? -38.126 10.074 13.533 1.00 74.88 309 MET A CA 1
ATOM 2472 C C . MET A 1 309 ? -39.605 9.833 13.855 1.00 74.88 309 MET A C 1
ATOM 2474 O O . MET A 1 309 ? -40.493 10.311 13.140 1.00 74.88 309 MET A O 1
ATOM 2478 N N . ILE A 1 310 ? -39.881 9.156 14.972 1.00 62.47 310 ILE A N 1
ATOM 2479 C CA . ILE A 1 310 ? -41.245 8.895 15.452 1.00 62.47 310 ILE A CA 1
ATOM 2480 C C . ILE A 1 310 ? -41.346 9.438 16.882 1.00 62.47 310 ILE A C 1
ATOM 2482 O O . ILE A 1 310 ? -41.242 8.700 17.852 1.00 62.47 310 ILE A O 1
ATOM 2486 N N . GLY A 1 311 ? -41.518 10.760 16.995 1.00 54.34 311 GLY A N 1
ATOM 2487 C CA . GLY A 1 311 ? -41.722 11.494 18.253 1.00 54.34 311 GLY A CA 1
ATOM 2488 C C . GLY A 1 311 ? -42.938 12.430 18.183 1.00 54.34 311 GLY A C 1
ATOM 2489 O O . GLY A 1 311 ? -43.879 12.168 17.442 1.00 54.34 311 GLY A O 1
ATOM 2490 N N . ARG A 1 312 ? -42.937 13.563 18.914 1.00 46.41 312 ARG A N 1
ATOM 2491 C CA . ARG A 1 312 ? -44.065 14.539 19.011 1.00 46.41 312 ARG A CA 1
ATOM 2492 C C . ARG A 1 312 ? -44.591 15.078 17.660 1.00 46.41 312 ARG A C 1
ATOM 2494 O O . ARG A 1 312 ? -45.623 15.749 17.633 1.00 46.41 312 ARG A O 1
ATOM 2501 N N . TYR A 1 313 ? -43.889 14.781 16.572 1.00 46.12 313 TYR A N 1
ATOM 2502 C CA . TYR A 1 313 ? -44.232 15.061 15.188 1.00 46.12 313 TYR A CA 1
ATOM 2503 C C . TYR A 1 313 ? -43.914 13.797 14.366 1.00 46.12 313 TYR A C 1
ATOM 2505 O O . TYR A 1 313 ? -42.763 13.537 14.039 1.00 46.12 313 TYR A O 1
ATOM 2513 N N . GLU A 1 314 ? -44.914 12.957 14.093 1.00 46.16 314 GLU A N 1
ATOM 2514 C CA . GLU A 1 314 ? -44.736 11.764 13.251 1.00 46.16 314 GLU A CA 1
ATOM 2515 C C . GLU A 1 314 ? -44.315 12.165 11.825 1.00 46.16 314 GLU A C 1
ATOM 2517 O O . GLU A 1 314 ? -44.935 13.040 11.214 1.00 46.16 314 GLU A O 1
ATOM 2522 N N . GLY A 1 315 ? -43.286 11.507 11.276 1.00 53.03 315 GLY A N 1
ATOM 2523 C CA . GLY A 1 315 ? -42.891 11.653 9.868 1.00 53.03 315 GLY A CA 1
ATOM 2524 C C . GLY A 1 315 ? -42.174 12.963 9.521 1.00 53.03 315 GLY A C 1
ATOM 2525 O O . GLY A 1 315 ? -42.180 13.368 8.358 1.00 53.03 315 GLY A O 1
ATOM 2526 N N . SER A 1 316 ? -41.587 13.649 10.505 1.00 62.66 316 SER A N 1
ATOM 2527 C CA . SER A 1 316 ? -40.867 14.908 10.297 1.00 62.66 316 SER A CA 1
ATOM 2528 C C . SER A 1 316 ? -39.385 14.708 9.974 1.00 62.66 316 SER A C 1
ATOM 2530 O O . SER A 1 316 ? -38.725 13.852 10.557 1.00 62.66 316 SER A O 1
ATOM 2532 N N . SER A 1 317 ? -38.853 15.570 9.108 1.00 73.25 317 SER A N 1
ATOM 2533 C CA . SER A 1 317 ? -37.425 15.890 9.045 1.00 73.25 317 SER A CA 1
ATOM 2534 C C . SER A 1 317 ? -37.066 16.847 10.189 1.00 73.25 317 SER A C 1
ATOM 2536 O O . SER A 1 317 ? -37.776 17.841 10.385 1.00 73.25 317 SER A O 1
ATOM 2538 N N . TYR A 1 318 ? -35.975 16.595 10.907 1.00 81.62 318 TYR A N 1
ATOM 2539 C CA . TYR A 1 318 ? -35.402 17.515 11.892 1.00 81.62 318 TYR A CA 1
ATOM 2540 C C . TYR A 1 318 ? -34.076 18.071 11.384 1.00 81.62 318 TYR A C 1
ATOM 2542 O O . TYR A 1 318 ? -33.358 17.419 10.634 1.00 81.62 318 TYR A O 1
ATOM 2550 N N . GLN A 1 319 ? -33.770 19.300 11.778 1.00 86.12 319 GLN A N 1
ATOM 2551 C CA . GLN A 1 319 ? -32.543 19.986 11.407 1.00 86.12 319 GLN A CA 1
ATOM 2552 C C . GLN A 1 319 ? -31.908 20.524 12.681 1.00 86.12 319 GLN A C 1
ATOM 2554 O O . GLN A 1 319 ? -32.476 21.418 13.318 1.00 86.12 319 GLN A O 1
ATOM 2559 N N . HIS A 1 320 ? -30.724 20.025 13.034 1.00 82.25 320 HIS A N 1
ATOM 2560 C CA . HIS A 1 320 ? -29.957 20.607 14.129 1.00 82.25 320 HIS A CA 1
ATOM 2561 C C . HIS A 1 320 ? -29.530 22.030 13.758 1.00 82.25 320 HIS A C 1
ATOM 2563 O O . HIS A 1 320 ? -28.932 22.276 12.710 1.00 82.25 320 HIS A O 1
ATOM 2569 N N . SER A 1 321 ? -29.873 22.994 14.614 1.00 75.19 321 SER A N 1
ATOM 2570 C CA . SER A 1 321 ? -29.634 24.422 14.353 1.00 75.19 321 SER A CA 1
ATOM 2571 C C . SER A 1 321 ? -28.186 24.874 14.583 1.00 75.19 321 SER A C 1
ATOM 2573 O O . SER A 1 321 ? -27.823 25.973 14.168 1.00 75.19 321 SER A O 1
ATOM 2575 N N . LYS A 1 322 ? -27.368 24.033 15.224 1.00 79.69 322 LYS A N 1
ATOM 2576 C CA . LYS A 1 322 ? -25.961 24.286 15.571 1.00 79.69 322 LYS A CA 1
ATOM 2577 C C . LYS A 1 322 ? -25.074 23.070 15.271 1.00 79.69 322 LYS A C 1
ATOM 2579 O O . LYS A 1 322 ? -24.138 22.786 16.006 1.00 79.69 322 LYS A O 1
ATOM 2584 N N . TRP A 1 323 ? -25.410 22.338 14.213 1.00 85.94 323 TRP A N 1
ATOM 2585 C CA . TRP A 1 323 ? -24.628 21.185 13.785 1.00 85.94 323 TRP A CA 1
ATOM 2586 C C . TRP A 1 323 ? -23.213 21.595 13.371 1.00 85.94 323 TRP A C 1
ATOM 2588 O O . TRP A 1 323 ? -23.031 22.612 12.694 1.00 85.94 323 TRP A O 1
ATOM 2598 N N . ILE A 1 324 ? -22.233 20.779 13.739 1.00 84.94 324 ILE A N 1
ATOM 2599 C CA . ILE A 1 324 ? -20.857 20.867 13.253 1.00 84.94 324 ILE A CA 1
ATOM 2600 C C . ILE A 1 324 ? -20.624 19.648 12.367 1.00 84.94 324 ILE A C 1
ATOM 2602 O O . ILE A 1 324 ? -20.983 18.538 12.747 1.00 84.94 324 ILE A O 1
ATOM 2606 N N . SER A 1 325 ? -20.041 19.858 11.184 1.00 88.12 325 SER A N 1
ATOM 2607 C CA . SER A 1 325 ? -19.719 18.756 10.273 1.00 88.12 325 SER A CA 1
ATOM 2608 C C . SER A 1 325 ? -18.810 17.731 10.953 1.00 88.12 325 SER A C 1
ATOM 2610 O O . SER A 1 325 ? -17.821 18.098 11.594 1.00 88.12 325 SER A O 1
ATOM 2612 N N . MET A 1 326 ? -19.124 16.451 10.758 1.00 88.88 326 MET A N 1
ATOM 2613 C CA . MET A 1 326 ? -18.361 15.334 11.318 1.00 88.88 326 MET A CA 1
ATOM 2614 C C . MET A 1 326 ? -17.271 14.803 10.374 1.00 88.88 326 MET A C 1
ATOM 2616 O O . MET A 1 326 ? -16.647 13.792 10.665 1.00 88.88 326 MET A O 1
ATOM 2620 N N . GLU A 1 327 ? -17.000 15.482 9.257 1.00 85.75 327 GLU A N 1
ATOM 2621 C CA . GLU A 1 327 ? -16.095 15.015 8.192 1.00 85.75 327 GLU A CA 1
ATOM 2622 C C . GLU A 1 327 ? -14.679 14.624 8.656 1.00 85.75 327 GLU A C 1
ATOM 2624 O O . GLU A 1 327 ? -14.031 13.791 8.032 1.00 85.75 327 GLU A O 1
ATOM 2629 N N . SER A 1 328 ? -14.155 15.246 9.715 1.00 82.56 328 SER A N 1
ATOM 2630 C CA . SER A 1 328 ? -12.818 14.961 10.266 1.00 82.56 328 SER A CA 1
ATOM 2631 C C . SER A 1 328 ? -12.845 14.119 11.545 1.00 82.56 328 SER A C 1
ATOM 2633 O O . SER A 1 328 ? -11.830 14.017 12.239 1.00 82.56 328 SER A O 1
ATOM 2635 N N . LYS A 1 329 ? -14.012 13.577 11.900 1.00 87.50 329 LYS A N 1
ATOM 2636 C CA . LYS A 1 329 ? -14.244 12.831 13.136 1.00 87.50 329 LYS A CA 1
ATOM 2637 C C . LYS A 1 329 ? -14.225 11.326 12.867 1.00 87.50 329 LYS A C 1
ATOM 2639 O O . LYS A 1 329 ? -14.502 10.881 11.754 1.00 87.50 329 LYS A O 1
ATOM 2644 N N . TYR A 1 330 ? -13.916 10.568 13.913 1.00 92.38 330 TYR A N 1
ATOM 2645 C CA . TYR A 1 330 ? -13.945 9.110 13.903 1.00 92.38 330 TYR A CA 1
ATOM 2646 C C . TYR A 1 330 ? -15.067 8.626 14.813 1.00 92.38 330 TYR A C 1
ATOM 2648 O O . TYR A 1 330 ? -15.242 9.165 15.906 1.00 92.38 330 TYR A O 1
ATOM 2656 N N . GLY A 1 331 ? -15.814 7.631 14.346 1.00 94.75 331 GLY A N 1
ATOM 2657 C CA . GLY A 1 331 ? -16.787 6.897 15.138 1.00 94.75 331 GLY A CA 1
ATOM 2658 C C . GLY A 1 331 ? -16.170 5.628 15.694 1.00 94.75 331 GLY A C 1
ATOM 2659 O O . GLY A 1 331 ? -15.547 4.879 14.952 1.00 94.75 331 GLY A O 1
ATOM 2660 N N . GLN A 1 332 ? -16.350 5.363 16.981 1.00 97.00 332 GLN A N 1
ATOM 2661 C CA . GLN A 1 332 ? -15.969 4.097 17.591 1.00 97.00 332 GLN A CA 1
ATOM 2662 C C . GLN A 1 332 ? -17.175 3.154 17.587 1.00 97.00 332 GLN A C 1
ATOM 2664 O O . GLN A 1 332 ? -18.147 3.445 18.287 1.00 97.00 332 GLN A O 1
ATOM 2669 N N . PRO A 1 333 ? -17.165 2.046 16.821 1.00 97.62 333 PRO A N 1
ATOM 2670 C CA . PRO A 1 333 ? -18.247 1.072 16.843 1.00 97.62 333 PRO A CA 1
ATOM 2671 C C . PRO A 1 333 ? -18.371 0.404 18.213 1.00 97.62 333 PRO A C 1
ATOM 2673 O O . PRO A 1 333 ? -17.372 0.017 18.831 1.00 97.62 333 PRO A O 1
ATOM 2676 N N . VAL A 1 334 ? -19.604 0.233 18.675 1.00 96.88 334 VAL A N 1
ATOM 2677 C CA . VAL A 1 334 ? -19.917 -0.347 19.983 1.00 96.88 334 VAL A CA 1
ATOM 2678 C C . VAL A 1 334 ? -21.156 -1.237 19.909 1.00 96.88 334 VAL A C 1
ATOM 2680 O O . VAL A 1 334 ? -21.996 -1.122 19.010 1.00 96.88 334 VAL A O 1
ATOM 2683 N N . ILE A 1 335 ? -21.282 -2.111 20.903 1.00 97.06 335 ILE A N 1
ATOM 2684 C CA . ILE A 1 335 ? -22.551 -2.734 21.268 1.00 97.06 335 ILE A CA 1
ATOM 2685 C C . ILE A 1 335 ? -23.014 -2.101 22.570 1.00 97.06 335 ILE A C 1
ATOM 2687 O O . ILE A 1 335 ? -22.295 -2.144 23.563 1.00 97.06 335 ILE A O 1
ATOM 2691 N N . GLU A 1 336 ? -24.228 -1.574 22.585 1.00 94.94 336 GLU A N 1
ATOM 2692 C CA . GLU A 1 336 ? -24.839 -0.974 23.763 1.00 94.94 336 GLU A CA 1
ATOM 2693 C C . GLU A 1 336 ? -25.966 -1.856 24.301 1.00 94.94 336 GLU A C 1
ATOM 2695 O O . GLU A 1 336 ? -26.770 -2.428 23.557 1.00 94.94 336 GLU A O 1
ATOM 2700 N N . PHE A 1 337 ? -26.050 -1.933 25.624 1.00 94.31 337 PHE A N 1
ATOM 2701 C CA . PHE A 1 337 ? -27.168 -2.529 26.329 1.00 94.31 337 PHE A CA 1
ATOM 2702 C C . PHE A 1 337 ? -27.780 -1.536 27.304 1.00 94.31 337 PHE A C 1
ATOM 2704 O O . PHE A 1 337 ? -27.090 -1.023 28.183 1.00 94.31 337 PHE A O 1
ATOM 2711 N N . MET A 1 338 ? -29.102 -1.391 27.239 1.00 91.69 338 MET A N 1
ATOM 2712 C CA . MET A 1 338 ? -29.876 -0.777 28.314 1.00 91.69 338 MET A CA 1
ATOM 2713 C C . MET A 1 338 ? -30.359 -1.876 29.269 1.00 91.69 338 MET A C 1
ATOM 2715 O O . MET A 1 338 ? -31.118 -2.771 28.866 1.00 91.69 338 MET A O 1
ATOM 2719 N N . ILE A 1 339 ? -29.928 -1.833 30.535 1.00 88.56 339 ILE A N 1
ATOM 2720 C CA . ILE A 1 339 ? -30.227 -2.867 31.531 1.00 88.56 339 ILE A CA 1
ATOM 2721 C C . ILE A 1 339 ? -31.742 -2.999 31.707 1.00 88.56 339 ILE A C 1
ATOM 2723 O O . ILE A 1 339 ? -32.438 -2.002 31.935 1.00 88.56 339 ILE A O 1
ATOM 2727 N N . PRO A 1 340 ? -32.274 -4.235 31.730 1.00 88.19 340 PRO A N 1
ATOM 2728 C CA . PRO A 1 340 ? -33.681 -4.438 31.980 1.00 88.19 340 PRO A CA 1
ATOM 2729 C C . PRO A 1 340 ? -34.146 -3.909 33.335 1.00 88.19 340 PRO A C 1
ATOM 2731 O O . PRO A 1 340 ? -33.745 -4.405 34.392 1.00 88.19 340 PRO A O 1
ATOM 2734 N N . SER A 1 341 ? -35.075 -2.959 33.307 1.00 88.31 341 SER A N 1
ATOM 2735 C CA . SER A 1 341 ? -35.732 -2.417 34.496 1.00 88.31 341 SER A CA 1
ATOM 2736 C C . SER A 1 341 ? -37.252 -2.531 34.371 1.00 88.31 341 SER A C 1
ATOM 2738 O O . SER A 1 341 ? -37.804 -2.476 33.278 1.00 88.31 341 SER A O 1
ATOM 2740 N N . GLU A 1 342 ? -37.966 -2.722 35.480 1.00 85.31 342 GLU A N 1
ATOM 2741 C CA . GLU A 1 342 ? -39.434 -2.734 35.483 1.00 85.31 342 GLU A CA 1
ATOM 2742 C C . GLU A 1 342 ? -39.952 -2.067 36.758 1.00 85.31 342 GLU A C 1
ATOM 2744 O O . GLU A 1 342 ? -39.567 -2.454 37.865 1.00 85.31 342 GLU A O 1
ATOM 2749 N N . TYR A 1 343 ? -40.813 -1.056 36.612 1.00 83.31 343 TYR A N 1
ATOM 2750 C CA . TYR A 1 343 ? -41.325 -0.241 37.725 1.00 83.31 343 TYR A CA 1
ATOM 2751 C C . TYR A 1 343 ? -40.215 0.322 38.638 1.00 83.31 343 TYR A C 1
ATOM 2753 O O . TYR A 1 343 ? -40.362 0.346 39.861 1.00 83.31 343 TYR A O 1
ATOM 2761 N N . GLY A 1 344 ? -39.090 0.744 38.048 1.00 78.25 344 GLY A N 1
ATOM 2762 C CA . GLY A 1 344 ? -37.936 1.291 38.773 1.00 78.25 344 GLY A CA 1
ATOM 2763 C C . GLY A 1 344 ? -37.087 0.245 39.503 1.00 78.25 344 GLY A C 1
ATOM 2764 O O . GLY A 1 344 ? -36.293 0.600 40.366 1.00 78.25 344 GLY A O 1
ATOM 2765 N N . THR A 1 345 ? -37.270 -1.047 39.208 1.00 83.94 345 THR A N 1
ATOM 2766 C CA . THR A 1 345 ? -36.445 -2.134 39.756 1.00 83.94 345 THR A CA 1
ATOM 2767 C C . THR A 1 345 ? -35.606 -2.771 38.653 1.00 83.94 345 THR A C 1
ATOM 2769 O O . THR A 1 345 ? -36.168 -3.368 37.731 1.00 83.94 345 THR A O 1
ATOM 2772 N N . VAL A 1 346 ? -34.280 -2.688 38.785 1.00 87.38 346 VAL A N 1
ATOM 2773 C CA . VAL A 1 346 ? -33.305 -3.370 37.919 1.00 87.38 346 VAL A CA 1
ATOM 2774 C C . VAL A 1 346 ? -33.451 -4.889 38.054 1.00 87.38 346 VAL A C 1
ATOM 2776 O O . VAL A 1 346 ? -33.662 -5.415 39.153 1.00 87.38 346 VAL A O 1
ATOM 2779 N N . LYS A 1 347 ? -33.392 -5.612 36.934 1.00 88.25 347 LYS A N 1
ATOM 2780 C CA . LYS A 1 347 ? -33.528 -7.072 36.891 1.00 88.25 347 LYS A CA 1
ATOM 2781 C C . LYS A 1 347 ? -32.166 -7.736 36.719 1.00 88.25 347 LYS A C 1
ATOM 2783 O O . LYS A 1 347 ? -31.295 -7.235 36.020 1.00 88.25 347 LYS A O 1
ATOM 2788 N N . ALA A 1 348 ? -32.017 -8.905 37.337 1.00 90.81 348 ALA A N 1
ATOM 2789 C CA . ALA A 1 348 ? -30.863 -9.761 37.108 1.00 90.81 348 ALA A CA 1
ATOM 2790 C C . ALA A 1 348 ? -30.922 -10.386 35.706 1.00 90.81 348 ALA A C 1
ATOM 2792 O O . ALA A 1 348 ? -31.981 -10.865 35.288 1.00 90.81 348 ALA A O 1
ATOM 2793 N N . LEU A 1 349 ? -29.771 -10.421 35.041 1.00 92.19 349 LEU A N 1
ATOM 2794 C CA . LEU A 1 349 ? -29.542 -11.025 33.738 1.00 92.19 349 LEU A CA 1
ATOM 2795 C C . LEU A 1 349 ? -28.801 -12.356 33.895 1.00 92.19 349 LEU A C 1
ATOM 2797 O O . LEU A 1 349 ? -27.755 -12.448 34.537 1.00 92.19 349 LEU A O 1
ATOM 2801 N N . SER A 1 350 ? -29.375 -13.406 33.322 1.00 92.69 350 SER A N 1
ATOM 2802 C CA . SER A 1 350 ? -28.767 -14.730 33.171 1.00 92.69 350 SER A CA 1
ATOM 2803 C C . SER A 1 350 ? -28.397 -14.968 31.709 1.00 92.69 350 SER A C 1
ATOM 2805 O O . SER A 1 350 ? -28.956 -14.324 30.824 1.00 92.69 350 SER A O 1
ATOM 2807 N N . ALA A 1 351 ? -27.523 -15.944 31.458 1.00 92.06 351 ALA A N 1
ATOM 2808 C CA . ALA A 1 351 ? -27.200 -16.390 30.104 1.00 92.06 351 ALA A CA 1
ATOM 2809 C C . ALA A 1 351 ? -28.466 -16.676 29.269 1.00 92.06 351 ALA A C 1
ATOM 2811 O O . ALA A 1 351 ? -29.503 -17.114 29.790 1.00 92.06 351 ALA A O 1
ATOM 2812 N N . ASN A 1 352 ? -28.367 -16.448 27.964 1.00 92.31 352 ASN A N 1
ATOM 2813 C CA . ASN A 1 352 ? -29.411 -16.571 26.949 1.00 92.31 352 ASN A CA 1
ATOM 2814 C C . ASN A 1 352 ? -30.608 -15.617 27.130 1.00 92.31 352 ASN A C 1
ATOM 2816 O O . ASN A 1 352 ? -31.711 -15.926 26.670 1.00 92.31 352 ASN A O 1
ATOM 2820 N N . GLN A 1 353 ? -30.438 -14.464 27.785 1.00 93.56 353 GLN A N 1
ATOM 2821 C CA . GLN A 1 353 ? -31.521 -13.484 27.960 1.00 93.56 353 GLN A CA 1
ATOM 2822 C C . GLN A 1 353 ? -31.436 -12.265 27.046 1.00 93.56 353 GLN A C 1
ATOM 2824 O O . GLN A 1 353 ? -32.482 -11.865 26.536 1.00 93.56 353 GLN A O 1
ATOM 2829 N N . LEU A 1 354 ? -30.253 -11.693 26.839 1.00 94.38 354 LEU A N 1
ATOM 2830 C CA . LEU A 1 354 ? -30.048 -10.473 26.058 1.00 94.38 354 LEU A CA 1
ATOM 2831 C C . LEU A 1 354 ? -28.624 -10.485 25.495 1.00 94.38 354 LEU A C 1
ATOM 2833 O O . LEU A 1 354 ? -27.684 -10.736 26.251 1.00 94.38 354 LEU A O 1
ATOM 2837 N N . GLY A 1 355 ? -28.462 -10.250 24.195 1.00 96.19 355 GLY A N 1
ATOM 2838 C CA . GLY A 1 355 ? -27.146 -10.364 23.573 1.00 96.19 355 GLY A CA 1
ATOM 2839 C C . GLY A 1 355 ? -27.148 -10.265 22.054 1.00 96.19 355 GLY A C 1
ATOM 2840 O O . GLY A 1 355 ? -28.152 -9.898 21.438 1.00 96.19 355 GLY A O 1
ATOM 2841 N N . PHE A 1 356 ? -26.017 -10.658 21.469 1.00 98.00 356 PHE A N 1
ATOM 2842 C CA . PHE A 1 356 ? -25.759 -10.680 20.031 1.00 98.00 356 PHE A CA 1
ATOM 2843 C C . PHE A 1 356 ? -25.226 -12.041 19.580 1.00 98.00 356 PHE A C 1
ATOM 2845 O O . PHE A 1 356 ? -24.446 -12.678 20.284 1.00 98.00 356 PHE A O 1
ATOM 2852 N N . ASN A 1 357 ? -25.652 -12.491 18.398 1.00 95.62 357 ASN A N 1
ATOM 2853 C CA . ASN A 1 357 ? -25.117 -13.707 17.768 1.00 95.62 357 ASN A CA 1
ATOM 2854 C C . ASN A 1 357 ? -23.917 -13.418 16.859 1.00 95.62 357 ASN A C 1
ATOM 2856 O O . ASN A 1 357 ? -23.157 -14.326 16.559 1.00 95.62 357 ASN A O 1
ATOM 2860 N N . ASN A 1 358 ? -23.778 -12.183 16.384 1.00 94.50 358 ASN A N 1
ATOM 2861 C CA . ASN A 1 358 ? -22.627 -11.710 15.624 1.00 94.50 358 ASN A CA 1
ATOM 2862 C C . ASN A 1 358 ? -22.579 -10.182 15.655 1.00 94.50 358 ASN A C 1
ATOM 2864 O O . ASN A 1 358 ? -23.578 -9.525 15.977 1.00 94.50 358 ASN A O 1
ATOM 2868 N N . PHE A 1 359 ? -21.413 -9.656 15.306 1.00 97.00 359 PHE A N 1
ATOM 2869 C CA . PHE A 1 359 ? -21.171 -8.245 15.066 1.00 97.00 359 PHE A CA 1
ATOM 2870 C C . PHE A 1 359 ? -20.049 -8.084 14.042 1.00 97.00 359 PHE A C 1
ATOM 2872 O O . PHE A 1 359 ? -19.062 -8.815 14.085 1.00 97.00 359 PHE A O 1
ATOM 2879 N N . SER A 1 360 ? -20.166 -7.119 13.140 1.00 93.75 360 SER A N 1
ATOM 2880 C CA . SER A 1 360 ? -19.120 -6.814 12.171 1.00 93.75 360 SER A CA 1
ATOM 2881 C C . SER A 1 360 ? -19.036 -5.326 11.879 1.00 93.75 360 SER A C 1
ATOM 2883 O O . SER A 1 360 ? -20.053 -4.634 11.857 1.00 93.75 360 SER A O 1
ATOM 2885 N N . VAL A 1 361 ? -17.825 -4.874 11.579 1.00 95.31 361 VAL A N 1
ATOM 2886 C CA . VAL A 1 361 ? -17.516 -3.577 10.982 1.00 95.31 361 VAL A CA 1
ATOM 2887 C C . VAL A 1 361 ? -16.802 -3.883 9.676 1.00 95.31 361 VAL A C 1
ATOM 2889 O O . VAL A 1 361 ? -15.704 -4.429 9.700 1.00 95.31 361 VAL A O 1
ATOM 2892 N N . THR A 1 362 ? -17.429 -3.592 8.545 1.00 90.94 362 THR A N 1
ATOM 2893 C CA . THR A 1 362 ? -16.885 -3.887 7.214 1.00 90.94 362 THR A CA 1
ATOM 2894 C C . THR A 1 362 ? -16.789 -2.616 6.390 1.00 90.94 362 THR A C 1
ATOM 2896 O O . THR A 1 362 ? -17.609 -1.715 6.549 1.00 90.94 362 THR A O 1
ATOM 2899 N N . SER A 1 363 ? -15.815 -2.563 5.495 1.00 84.00 363 SER A N 1
ATOM 2900 C CA . SER A 1 363 ? -15.693 -1.544 4.456 1.00 84.00 363 SER A CA 1
ATOM 2901 C C . SER A 1 363 ? -15.895 -2.215 3.105 1.00 84.00 363 SER A C 1
ATOM 2903 O O . SER A 1 363 ? -15.501 -3.368 2.941 1.00 84.00 363 SER A O 1
ATOM 2905 N N . ASP A 1 364 ? -16.526 -1.506 2.172 1.00 65.56 364 ASP A N 1
ATOM 2906 C CA . ASP A 1 364 ? -16.579 -1.921 0.764 1.00 65.56 364 ASP A CA 1
ATOM 2907 C C . ASP A 1 364 ? -15.309 -1.457 -0.000 1.00 65.56 364 ASP A C 1
ATOM 2909 O O . ASP A 1 364 ? -15.145 -1.771 -1.178 1.00 65.56 364 ASP A O 1
ATOM 2913 N N . GLU A 1 365 ? -14.408 -0.713 0.660 1.00 57.59 365 GLU A N 1
ATOM 2914 C CA . GLU A 1 365 ? -13.064 -0.367 0.177 1.00 57.59 365 GLU A CA 1
ATOM 2915 C C . GLU A 1 365 ? -12.014 -1.354 0.713 1.00 57.59 365 GLU A C 1
ATOM 2917 O O . GLU A 1 365 ? -11.924 -1.549 1.932 1.00 57.59 365 GLU A O 1
ATOM 2922 N N . ASP A 1 366 ? -11.195 -1.910 -0.189 1.00 54.16 366 ASP A N 1
ATOM 2923 C CA . ASP A 1 366 ? -9.975 -2.665 0.125 1.00 54.16 366 ASP A CA 1
ATOM 2924 C C . ASP A 1 366 ? -9.109 -1.868 1.124 1.00 54.16 366 ASP A C 1
ATOM 2926 O O . ASP A 1 366 ? -8.735 -0.718 0.863 1.00 54.16 366 ASP A O 1
ATOM 2930 N N . SER A 1 367 ? -8.778 -2.450 2.283 1.00 60.56 367 SER A N 1
ATOM 2931 C CA . SER A 1 367 ? -7.887 -1.796 3.251 1.00 60.56 367 SER A CA 1
ATOM 2932 C C . SER A 1 367 ? -6.518 -1.552 2.614 1.00 60.56 367 SER A C 1
ATOM 2934 O O . SER A 1 367 ? -5.967 -2.460 1.989 1.00 60.56 367 SER A O 1
ATOM 2936 N N . LEU A 1 368 ? -5.929 -0.366 2.800 1.00 72.06 368 LEU A N 1
ATOM 2937 C CA . LEU A 1 368 ? -4.550 -0.131 2.366 1.00 72.06 368 LEU A CA 1
ATOM 2938 C C . LEU A 1 368 ? -3.629 -1.176 3.024 1.00 72.06 368 LEU A C 1
ATOM 2940 O O . LEU A 1 368 ? -3.744 -1.426 4.223 1.00 72.06 368 LEU A O 1
ATOM 2944 N N . PRO A 1 369 ? -2.705 -1.804 2.277 1.00 85.81 369 PRO A N 1
ATOM 2945 C CA . PRO A 1 369 ? -1.729 -2.699 2.885 1.00 85.81 369 PRO A CA 1
ATOM 2946 C C . PRO A 1 369 ? -0.935 -1.963 3.973 1.00 85.81 369 PRO A C 1
ATOM 2948 O O . PRO A 1 369 ? -0.534 -0.822 3.758 1.00 85.81 369 PRO A O 1
ATOM 2951 N N . LYS A 1 370 ? -0.590 -2.615 5.091 1.00 83.44 370 LYS A N 1
ATOM 2952 C CA . LYS A 1 370 ? 0.186 -1.994 6.193 1.00 83.44 370 LYS A CA 1
ATOM 2953 C C . LYS A 1 370 ? 1.447 -1.248 5.751 1.00 83.44 370 LYS A C 1
ATOM 2955 O O . LYS A 1 370 ? 1.805 -0.226 6.324 1.00 83.44 370 LYS A O 1
ATOM 2960 N N . ALA A 1 371 ? 2.130 -1.752 4.725 1.00 88.50 371 ALA A N 1
ATOM 2961 C CA . ALA A 1 371 ? 3.327 -1.111 4.184 1.00 88.50 371 ALA A CA 1
ATOM 2962 C C . ALA A 1 371 ? 3.037 0.202 3.437 1.00 88.50 371 ALA A C 1
ATOM 2964 O O . ALA A 1 371 ? 3.942 1.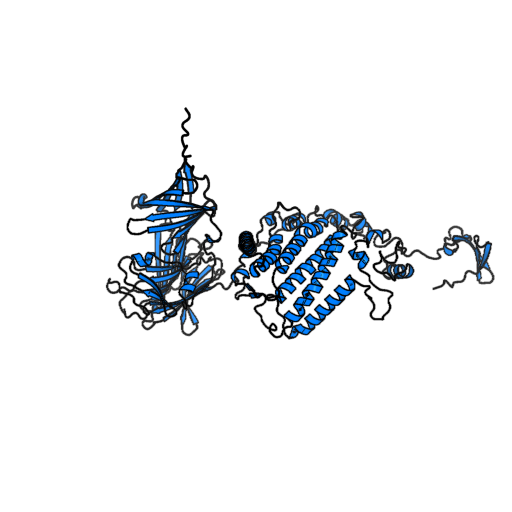007 3.266 1.00 88.50 371 ALA A O 1
ATOM 2965 N N . PHE A 1 372 ? 1.804 0.405 2.979 1.00 87.44 372 PHE A N 1
ATOM 2966 C CA . PHE A 1 372 ? 1.335 1.667 2.418 1.00 87.44 372 PHE A CA 1
ATOM 2967 C C . PHE A 1 372 ? 0.856 2.616 3.516 1.00 87.44 372 PHE A C 1
ATOM 2969 O O . PHE A 1 372 ? 0.898 3.816 3.314 1.00 87.44 372 PHE A O 1
ATOM 2976 N N . GLU A 1 373 ? 0.447 2.115 4.681 1.00 83.94 373 GLU A N 1
ATOM 2977 C CA . GLU A 1 373 ? 0.105 2.959 5.832 1.00 83.94 373 GLU A CA 1
ATOM 2978 C C . GLU A 1 373 ? 1.357 3.509 6.540 1.00 83.94 373 GLU A C 1
ATOM 2980 O O . GLU A 1 373 ? 1.442 4.708 6.801 1.00 83.94 373 GLU A O 1
ATOM 2985 N N . ASP A 1 374 ? 2.341 2.647 6.829 1.00 83.31 374 ASP A N 1
ATOM 2986 C CA . ASP A 1 374 ? 3.633 3.015 7.427 1.00 83.31 374 ASP A CA 1
ATOM 2987 C C . ASP A 1 374 ? 4.742 2.038 6.998 1.00 83.31 374 ASP A C 1
ATOM 2989 O O . ASP A 1 374 ? 5.067 1.059 7.686 1.00 83.31 374 ASP A O 1
ATOM 2993 N N . LEU A 1 375 ? 5.373 2.325 5.855 1.00 89.88 375 LEU A N 1
ATOM 2994 C CA . LEU A 1 375 ? 6.485 1.524 5.343 1.00 89.88 375 LEU A CA 1
ATOM 2995 C C . LEU A 1 375 ? 7.650 1.459 6.341 1.00 89.88 375 LEU A C 1
ATOM 2997 O O . LEU A 1 375 ? 8.262 0.403 6.530 1.00 89.88 375 LEU A O 1
ATOM 3001 N N . SER A 1 376 ? 7.963 2.579 6.994 1.00 86.06 376 SER A N 1
ATOM 3002 C CA . SER A 1 376 ? 9.119 2.709 7.884 1.00 86.06 376 SER A CA 1
ATOM 3003 C C . SER A 1 376 ? 8.985 1.840 9.144 1.00 86.06 376 SER A C 1
ATOM 3005 O O . SER A 1 376 ? 9.934 1.143 9.548 1.00 86.06 376 SER A O 1
ATOM 3007 N N . GLY A 1 377 ? 7.786 1.817 9.732 1.00 84.44 377 GLY A N 1
ATOM 3008 C CA . GLY A 1 377 ? 7.424 0.964 10.853 1.00 84.44 377 GLY A CA 1
ATOM 3009 C C . GLY A 1 377 ? 7.428 -0.508 10.461 1.00 84.44 377 GLY A C 1
ATOM 3010 O O . GLY A 1 377 ? 8.020 -1.333 11.167 1.00 84.44 377 GLY A O 1
ATOM 3011 N N . GLU A 1 378 ? 6.874 -0.842 9.295 1.00 88.56 378 GLU A N 1
ATOM 3012 C CA . GLU A 1 378 ? 6.836 -2.215 8.790 1.00 88.56 378 GLU A CA 1
ATOM 3013 C C . GLU A 1 378 ? 8.230 -2.777 8.473 1.00 88.56 378 GLU A C 1
ATOM 3015 O O . GLU A 1 378 ? 8.556 -3.901 8.874 1.00 88.56 378 GLU A O 1
ATOM 3020 N N . VAL A 1 379 ? 9.112 -1.989 7.851 1.00 92.19 379 VAL A N 1
ATOM 3021 C CA . VAL A 1 379 ? 10.523 -2.358 7.645 1.00 92.19 379 VAL A CA 1
ATOM 3022 C C . VAL A 1 379 ? 11.221 -2.600 8.984 1.00 92.19 379 VAL A C 1
ATOM 3024 O O . VAL A 1 379 ? 11.953 -3.585 9.137 1.00 92.19 379 VAL A O 1
ATOM 3027 N N . SER A 1 380 ? 10.986 -1.742 9.979 1.00 89.69 380 SER A N 1
ATOM 3028 C CA . SER A 1 380 ? 11.568 -1.883 11.319 1.00 89.69 380 SER A CA 1
ATOM 3029 C C . SER A 1 380 ? 11.091 -3.160 12.019 1.00 89.69 380 SER A C 1
ATOM 3031 O O . SER A 1 380 ? 11.913 -3.919 12.548 1.00 89.69 380 SER A O 1
ATOM 3033 N N . ARG A 1 381 ? 9.784 -3.447 11.962 1.00 92.56 381 ARG A N 1
ATOM 3034 C CA . ARG A 1 381 ? 9.168 -4.670 12.498 1.00 92.56 381 ARG A CA 1
ATOM 3035 C C . ARG A 1 381 ? 9.765 -5.918 11.853 1.00 92.56 381 ARG A C 1
ATOM 3037 O O . ARG A 1 381 ? 10.218 -6.825 12.554 1.00 92.56 381 ARG A O 1
ATOM 3044 N N . VAL A 1 382 ? 9.821 -5.955 10.524 1.00 91.25 382 VAL A N 1
ATOM 3045 C CA . VAL A 1 382 ? 10.353 -7.095 9.768 1.00 91.25 382 VAL A CA 1
ATOM 3046 C C . VAL A 1 382 ? 11.851 -7.292 10.026 1.00 91.25 382 VAL A C 1
ATOM 3048 O O . VAL A 1 382 ? 12.297 -8.420 10.242 1.00 91.25 382 VAL A O 1
ATOM 3051 N N . ASN A 1 383 ? 12.644 -6.219 10.101 1.00 92.31 383 ASN A N 1
ATOM 3052 C CA . ASN A 1 383 ? 14.062 -6.313 10.462 1.00 92.31 383 ASN A CA 1
ATOM 3053 C C . ASN A 1 383 ? 14.262 -6.890 11.873 1.00 92.31 383 ASN A C 1
ATOM 3055 O O . ASN A 1 383 ? 15.182 -7.684 12.087 1.00 92.31 383 ASN A O 1
ATOM 3059 N N . ALA A 1 384 ? 13.394 -6.544 12.830 1.00 90.50 384 ALA A N 1
ATOM 3060 C CA . ALA A 1 384 ? 13.426 -7.123 14.171 1.00 90.50 384 ALA A CA 1
ATOM 3061 C C . ALA A 1 384 ? 13.115 -8.632 14.166 1.00 90.50 384 ALA A C 1
ATOM 3063 O O . ALA A 1 384 ? 13.735 -9.379 14.927 1.00 90.50 384 ALA A O 1
ATOM 3064 N N . LEU A 1 385 ? 12.218 -9.101 13.290 1.00 89.50 385 LEU A N 1
ATOM 3065 C CA . LEU A 1 385 ? 11.952 -10.533 13.089 1.00 89.50 385 LEU A CA 1
ATOM 3066 C C . LEU A 1 385 ? 13.158 -11.252 12.466 1.00 89.50 385 LEU A C 1
ATOM 3068 O O . LEU A 1 385 ? 13.587 -12.291 12.968 1.00 89.50 385 LEU A O 1
ATOM 3072 N N . ILE A 1 386 ? 13.784 -10.662 11.444 1.00 94.25 386 ILE A N 1
ATOM 3073 C CA . ILE A 1 386 ? 14.995 -11.212 10.810 1.00 94.25 386 ILE A CA 1
ATOM 3074 C C . ILE A 1 386 ? 16.164 -11.283 11.804 1.00 94.25 386 ILE A C 1
ATOM 3076 O O . ILE A 1 386 ? 16.946 -12.237 11.782 1.00 94.25 386 ILE A O 1
ATOM 3080 N N . ALA A 1 387 ? 16.286 -10.305 12.707 1.00 93.00 387 ALA A N 1
ATOM 3081 C CA . ALA A 1 387 ? 17.297 -10.320 13.763 1.00 93.00 387 ALA A CA 1
ATOM 3082 C C . ALA A 1 387 ? 17.095 -11.479 14.757 1.00 93.00 387 ALA A C 1
ATOM 3084 O O . ALA A 1 387 ? 18.072 -12.003 15.295 1.00 93.00 387 ALA A O 1
ATOM 3085 N N . GLN A 1 388 ? 15.847 -11.901 14.981 1.00 93.25 388 GLN A N 1
ATOM 3086 C CA . GLN A 1 388 ? 15.520 -13.071 15.801 1.00 93.25 388 GLN A CA 1
ATOM 3087 C C . GLN A 1 388 ? 15.748 -14.381 15.038 1.00 93.25 388 GLN A C 1
ATOM 3089 O O . GLN A 1 388 ? 16.273 -15.343 15.602 1.00 93.25 388 GLN A O 1
ATOM 3094 N N . SER A 1 389 ? 15.390 -14.417 13.753 1.00 92.12 389 SER A N 1
ATOM 3095 C CA . SER A 1 389 ? 15.550 -15.576 12.879 1.00 92.12 389 SER A CA 1
ATOM 3096 C C . SER A 1 389 ? 15.922 -15.144 11.463 1.00 92.12 389 SER A C 1
ATOM 3098 O O . SER A 1 389 ? 15.084 -14.762 10.651 1.00 92.12 389 SER A O 1
ATOM 3100 N N . THR A 1 390 ? 17.207 -15.279 11.127 1.00 91.75 390 THR A N 1
ATOM 3101 C CA . THR A 1 390 ? 17.725 -14.888 9.799 1.00 91.75 390 THR A CA 1
ATOM 3102 C C . THR A 1 390 ? 17.110 -15.667 8.628 1.00 91.75 390 THR A C 1
ATOM 3104 O O . THR A 1 390 ? 17.221 -15.233 7.483 1.00 91.75 390 THR A O 1
ATOM 3107 N N . SER A 1 391 ? 16.459 -16.802 8.904 1.00 88.62 391 SER A N 1
ATOM 3108 C CA . SER A 1 391 ? 15.801 -17.675 7.927 1.00 88.62 391 SER A CA 1
ATOM 3109 C C . SER A 1 391 ? 14.273 -17.656 8.028 1.00 88.62 391 SER A C 1
ATOM 3111 O O . SER A 1 391 ? 13.632 -18.587 7.546 1.00 88.62 391 SER A O 1
ATOM 3113 N N . ASP A 1 392 ? 13.687 -16.666 8.708 1.00 94.25 392 ASP A N 1
ATOM 3114 C CA . ASP A 1 392 ? 12.233 -16.521 8.780 1.00 94.25 392 ASP A CA 1
ATOM 3115 C C . ASP A 1 392 ? 11.649 -16.281 7.371 1.00 94.25 392 ASP A C 1
ATOM 3117 O O . ASP A 1 392 ? 12.052 -15.319 6.709 1.00 94.25 392 ASP A O 1
ATOM 3121 N N . PRO A 1 393 ? 10.784 -17.171 6.854 1.00 94.12 393 PRO A N 1
ATOM 3122 C CA . PRO A 1 393 ? 10.362 -17.124 5.458 1.00 94.12 393 PRO A CA 1
ATOM 3123 C C . PRO A 1 393 ? 9.444 -15.933 5.161 1.00 94.12 393 PRO A C 1
ATOM 3125 O O . PRO A 1 393 ? 9.626 -15.286 4.132 1.00 94.12 393 PRO A O 1
ATOM 3128 N N . GLU A 1 394 ? 8.511 -15.612 6.059 1.00 94.62 394 GLU A N 1
ATOM 3129 C CA . GLU A 1 394 ? 7.593 -14.482 5.901 1.00 94.62 394 GLU A CA 1
ATOM 3130 C C . GLU A 1 394 ? 8.351 -13.160 6.015 1.00 94.62 394 GLU A C 1
ATOM 3132 O O . GLU A 1 394 ? 8.238 -12.304 5.141 1.00 94.62 394 GLU A O 1
ATOM 3137 N N . ALA A 1 395 ? 9.216 -13.019 7.023 1.00 95.81 395 ALA A N 1
ATOM 3138 C CA . ALA A 1 395 ? 9.991 -11.799 7.203 1.00 95.81 395 ALA A CA 1
ATOM 3139 C C . ALA A 1 395 ? 10.950 -11.547 6.024 1.00 95.81 395 ALA A C 1
ATOM 3141 O O . ALA A 1 395 ? 11.087 -10.412 5.573 1.00 95.81 395 ALA A O 1
ATOM 3142 N N . ASN A 1 396 ? 11.595 -12.586 5.478 1.00 97.62 396 ASN A N 1
ATOM 3143 C CA . ASN A 1 396 ? 12.434 -12.430 4.284 1.00 97.62 396 ASN A CA 1
ATOM 3144 C C . ASN A 1 396 ? 11.607 -12.112 3.024 1.00 97.62 396 ASN A C 1
ATOM 3146 O O . ASN A 1 396 ? 12.068 -11.331 2.193 1.00 97.62 396 ASN A O 1
ATOM 3150 N N . LEU A 1 397 ? 10.397 -12.664 2.880 1.00 97.88 397 LEU A N 1
ATOM 3151 C CA . LEU A 1 397 ? 9.497 -12.306 1.781 1.00 97.88 397 LEU A CA 1
ATOM 3152 C C . LEU A 1 397 ? 9.101 -10.828 1.858 1.00 97.88 397 LEU A C 1
ATOM 3154 O O . LEU A 1 397 ? 9.334 -10.082 0.909 1.00 97.88 397 LEU A O 1
ATOM 3158 N N . LEU A 1 398 ? 8.575 -10.394 3.006 1.00 97.44 398 LEU A N 1
ATOM 3159 C CA . LEU A 1 398 ? 8.154 -9.011 3.219 1.00 97.44 398 LEU A CA 1
ATOM 3160 C C . LEU A 1 398 ? 9.321 -8.044 3.050 1.00 97.44 398 LEU A C 1
ATOM 3162 O O . LEU A 1 398 ? 9.196 -7.052 2.344 1.00 97.44 398 LEU A O 1
ATOM 3166 N N . ARG A 1 399 ? 10.499 -8.356 3.604 1.00 97.56 399 ARG A N 1
ATOM 3167 C CA . ARG A 1 399 ? 11.660 -7.467 3.484 1.00 97.56 399 ARG A CA 1
ATOM 3168 C C . ARG A 1 399 ? 12.119 -7.279 2.042 1.00 97.56 399 ARG A C 1
ATOM 3170 O O . ARG A 1 399 ? 12.571 -6.183 1.708 1.00 97.56 399 ARG A O 1
ATOM 3177 N N . GLY A 1 400 ? 12.026 -8.327 1.221 1.00 97.56 400 GLY A N 1
ATOM 3178 C CA . GLY A 1 400 ? 12.348 -8.248 -0.200 1.00 97.56 400 GLY A CA 1
ATOM 3179 C C . GLY A 1 400 ? 11.359 -7.376 -0.974 1.00 97.56 400 GLY A C 1
ATOM 3180 O O . GLY A 1 400 ? 11.789 -6.551 -1.772 1.00 97.56 400 GLY A O 1
ATOM 3181 N N . LEU A 1 401 ? 10.057 -7.487 -0.688 1.00 96.94 401 LEU A N 1
ATOM 3182 C CA . LEU A 1 401 ? 9.031 -6.606 -1.262 1.00 96.94 401 LEU A CA 1
ATOM 3183 C C . LEU A 1 401 ? 9.216 -5.154 -0.799 1.00 96.94 401 LEU A C 1
ATOM 3185 O O . LEU A 1 401 ? 9.219 -4.237 -1.615 1.00 96.94 401 LEU A O 1
ATOM 3189 N N . TYR A 1 402 ? 9.460 -4.944 0.495 1.00 96.75 402 TYR A N 1
ATOM 3190 C CA . TYR A 1 402 ? 9.641 -3.611 1.066 1.00 96.75 402 TYR A CA 1
ATOM 3191 C C . TYR A 1 402 ? 10.909 -2.922 0.554 1.00 96.75 402 TYR A C 1
ATOM 3193 O O . TYR A 1 402 ? 10.909 -1.708 0.438 1.00 96.75 402 TYR A O 1
ATOM 3201 N N . ALA A 1 403 ? 11.952 -3.660 0.153 1.00 95.25 403 ALA A N 1
ATOM 3202 C CA . ALA A 1 403 ? 13.117 -3.066 -0.514 1.00 95.25 403 ALA A CA 1
ATOM 3203 C C . ALA A 1 403 ? 12.753 -2.355 -1.832 1.00 95.25 403 ALA A C 1
ATOM 3205 O O . ALA A 1 403 ? 13.402 -1.380 -2.204 1.00 95.25 403 ALA A O 1
ATOM 3206 N N . LEU A 1 404 ? 11.718 -2.834 -2.532 1.00 94.94 404 LEU A N 1
ATOM 3207 C CA . LEU A 1 404 ? 11.210 -2.211 -3.756 1.00 94.94 404 LEU A CA 1
ATOM 3208 C C . LEU A 1 404 ? 10.300 -1.014 -3.452 1.00 94.94 404 LEU A C 1
ATOM 3210 O O . LEU A 1 404 ? 10.290 -0.056 -4.214 1.00 94.94 404 LEU A O 1
ATOM 3214 N N . LEU A 1 405 ? 9.562 -1.052 -2.339 1.00 94.62 405 LEU A N 1
ATOM 3215 C CA . LEU A 1 405 ? 8.754 0.079 -1.872 1.00 94.62 405 LEU A CA 1
ATOM 3216 C C . LEU A 1 405 ? 9.631 1.216 -1.331 1.00 94.62 405 LEU A C 1
ATOM 3218 O O . LEU A 1 405 ? 9.390 2.376 -1.643 1.00 94.62 405 LEU A O 1
ATOM 3222 N N . GLU A 1 406 ? 10.707 0.885 -0.608 1.00 92.00 406 GLU A N 1
ATOM 3223 C CA . GLU A 1 406 ? 11.679 1.856 -0.090 1.00 92.00 406 GLU A CA 1
ATOM 3224 C C . GLU A 1 406 ? 12.271 2.701 -1.226 1.00 92.00 406 GLU A C 1
ATOM 3226 O O . GLU A 1 406 ? 12.473 3.893 -1.029 1.00 92.00 406 GLU A O 1
ATOM 3231 N N . PHE A 1 407 ? 12.480 2.131 -2.425 1.00 91.56 407 PHE A N 1
ATOM 3232 C CA . PHE A 1 407 ? 12.932 2.870 -3.615 1.00 91.56 407 PHE A CA 1
ATOM 3233 C C . PHE A 1 407 ? 12.023 4.060 -3.969 1.00 91.56 407 PHE A C 1
ATOM 3235 O O . PHE A 1 407 ? 12.525 5.092 -4.415 1.00 91.56 407 PHE A O 1
ATOM 3242 N N . VAL A 1 408 ? 10.711 3.930 -3.752 1.00 89.81 408 VAL A N 1
ATOM 3243 C CA . VAL A 1 408 ? 9.730 4.998 -4.001 1.00 89.81 408 VAL A CA 1
ATOM 3244 C C . VAL A 1 408 ? 9.833 6.094 -2.942 1.00 89.81 408 VAL A C 1
ATOM 3246 O O . VAL A 1 408 ? 9.692 7.271 -3.267 1.00 89.81 408 VAL A O 1
ATOM 3249 N N . GLU A 1 409 ? 10.114 5.728 -1.690 1.00 88.56 409 GLU A N 1
ATOM 3250 C CA . GLU A 1 409 ? 10.169 6.667 -0.566 1.00 88.56 409 GLU A CA 1
ATOM 3251 C C . GLU A 1 409 ? 11.554 7.272 -0.293 1.00 88.56 409 GLU A C 1
ATOM 3253 O O . GLU A 1 409 ? 11.625 8.207 0.503 1.00 88.56 409 GLU A O 1
ATOM 3258 N N . LEU A 1 410 ? 12.623 6.804 -0.955 1.00 83.31 410 LEU A N 1
ATOM 3259 C CA . LEU A 1 410 ? 14.010 7.244 -0.731 1.00 83.31 410 LEU A CA 1
ATOM 3260 C C . LEU A 1 410 ? 14.139 8.768 -0.552 1.00 83.31 410 LEU A C 1
ATOM 3262 O O . LEU A 1 410 ? 13.745 9.558 -1.412 1.00 83.31 410 LEU A O 1
ATOM 3266 N N . ASP A 1 411 ? 14.719 9.158 0.583 1.00 66.31 411 ASP A N 1
ATOM 3267 C CA . ASP A 1 411 ? 14.799 10.545 1.042 1.00 66.31 411 ASP A CA 1
ATOM 3268 C C . ASP A 1 411 ? 15.832 11.406 0.291 1.00 66.31 411 ASP A C 1
ATOM 3270 O O . ASP A 1 411 ? 16.815 10.911 -0.273 1.00 66.31 411 ASP A O 1
ATOM 3274 N N . GLN A 1 412 ? 15.669 12.731 0.432 1.00 53.59 412 GLN A N 1
ATOM 3275 C CA . GLN A 1 412 ? 16.490 13.810 -0.157 1.00 53.59 412 GLN A CA 1
ATOM 3276 C C . GLN A 1 412 ? 18.005 13.726 0.124 1.00 53.59 412 GLN A C 1
ATOM 3278 O O . GLN A 1 412 ? 18.789 14.436 -0.498 1.00 53.59 412 GLN A O 1
ATOM 3283 N N . SER A 1 413 ? 18.447 12.918 1.095 1.00 52.25 413 SER A N 1
ATOM 3284 C CA . SER A 1 413 ? 19.879 12.741 1.394 1.00 52.25 413 SER A CA 1
ATOM 3285 C C . SER A 1 413 ? 20.580 11.710 0.505 1.00 52.25 413 SER A C 1
ATOM 3287 O O . SER A 1 413 ? 21.791 11.524 0.638 1.00 52.25 413 SER A O 1
ATOM 3289 N N . SER A 1 414 ? 19.828 11.006 -0.345 1.00 58.31 414 SER A N 1
ATOM 3290 C CA . SER A 1 414 ? 20.372 10.086 -1.339 1.00 58.31 414 SER A CA 1
ATOM 3291 C C . SER A 1 414 ? 20.472 10.790 -2.689 1.00 58.31 414 SER A C 1
ATOM 3293 O O . SER A 1 414 ? 19.461 11.076 -3.326 1.00 58.31 414 SER A O 1
ATOM 3295 N N . ASP A 1 415 ? 21.700 11.084 -3.121 1.00 68.31 415 ASP A N 1
ATOM 3296 C CA . ASP A 1 415 ? 21.952 11.456 -4.513 1.00 68.31 415 ASP A CA 1
ATOM 3297 C C . ASP A 1 415 ? 21.310 10.366 -5.407 1.00 68.31 415 ASP A C 1
ATOM 3299 O O . ASP A 1 415 ? 21.558 9.176 -5.185 1.00 68.31 415 ASP A O 1
ATOM 3303 N N . ASN A 1 416 ? 20.498 10.757 -6.401 1.00 84.00 416 ASN A N 1
ATOM 3304 C CA . ASN A 1 416 ? 19.793 9.872 -7.353 1.00 84.00 416 ASN A CA 1
ATOM 3305 C C . ASN A 1 416 ? 18.523 9.156 -6.841 1.00 84.00 416 ASN A C 1
ATOM 3307 O O . ASN A 1 416 ? 18.221 8.044 -7.284 1.00 84.00 416 ASN A O 1
ATOM 3311 N N . SER A 1 417 ? 17.753 9.754 -5.925 1.00 91.12 417 SER A N 1
ATOM 3312 C CA . SER A 1 417 ? 16.418 9.239 -5.565 1.00 91.12 417 SER A CA 1
ATOM 3313 C C . SER A 1 417 ? 15.416 9.361 -6.735 1.00 91.12 417 SER A C 1
ATOM 3315 O O . SER A 1 417 ? 15.567 10.215 -7.613 1.00 91.12 417 SER A O 1
ATOM 3317 N N . LEU A 1 418 ? 14.350 8.545 -6.746 1.00 92.94 418 LEU A N 1
ATOM 3318 C CA . LEU A 1 418 ? 13.274 8.667 -7.745 1.00 92.94 418 LEU A CA 1
ATOM 3319 C C . LEU A 1 418 ? 12.585 10.041 -7.676 1.00 92.94 418 LEU A C 1
ATOM 3321 O O . LEU A 1 418 ? 12.240 10.619 -8.706 1.00 92.94 418 LEU A O 1
ATOM 3325 N N . LYS A 1 419 ? 12.414 10.573 -6.460 1.00 90.94 419 LYS A N 1
ATOM 3326 C CA . LYS A 1 419 ? 11.806 11.885 -6.206 1.00 90.94 419 LYS A CA 1
ATOM 3327 C C . LYS A 1 419 ? 12.691 13.015 -6.742 1.00 90.94 419 LYS A C 1
ATOM 3329 O O . LYS A 1 419 ? 12.190 13.972 -7.323 1.00 90.94 419 LYS A O 1
ATOM 3334 N N . ASP A 1 420 ? 14.005 12.886 -6.596 1.00 90.12 420 ASP A N 1
ATOM 3335 C CA . ASP A 1 420 ? 14.989 13.847 -7.096 1.00 90.12 420 ASP A CA 1
ATOM 3336 C C . ASP A 1 420 ? 15.052 13.840 -8.620 1.00 90.12 420 ASP A C 1
ATOM 3338 O O . ASP A 1 420 ? 15.021 14.906 -9.235 1.00 90.12 420 ASP A O 1
ATOM 3342 N N . PHE A 1 421 ? 15.048 12.648 -9.219 1.00 93.06 421 PHE A N 1
ATOM 3343 C CA . PHE A 1 421 ? 14.938 12.478 -10.663 1.00 93.06 421 PHE A CA 1
ATOM 3344 C C . PHE A 1 421 ? 13.651 13.113 -11.212 1.00 93.06 421 PHE A C 1
ATOM 3346 O O . PHE A 1 421 ? 13.698 13.843 -12.199 1.00 93.06 421 PHE A O 1
ATOM 3353 N N . ALA A 1 422 ? 12.507 12.904 -10.549 1.00 92.19 422 ALA A N 1
ATOM 3354 C CA . ALA A 1 422 ? 11.240 13.519 -10.943 1.00 92.19 422 ALA A CA 1
ATOM 3355 C C . ALA A 1 422 ? 11.306 15.057 -10.909 1.00 92.19 422 ALA A C 1
ATOM 3357 O O . ALA A 1 422 ? 10.847 15.715 -11.843 1.00 92.19 422 ALA A O 1
ATOM 3358 N N . VAL A 1 423 ? 11.922 15.640 -9.876 1.00 91.62 423 VAL A N 1
ATOM 3359 C CA . VAL A 1 423 ? 12.119 17.097 -9.803 1.00 91.62 423 VAL A CA 1
ATOM 3360 C C . VAL A 1 423 ? 13.062 17.595 -10.895 1.00 91.62 423 VAL A C 1
ATOM 3362 O O . VAL A 1 423 ? 12.785 18.624 -11.504 1.00 91.62 423 VAL A O 1
ATOM 3365 N N . SER A 1 424 ? 14.145 16.872 -11.186 1.00 92.81 424 SER A N 1
ATOM 3366 C CA . SER A 1 424 ? 15.064 17.252 -12.264 1.00 92.81 424 SER A CA 1
ATOM 3367 C C . SER A 1 424 ? 14.406 17.202 -13.643 1.00 92.81 424 SER A C 1
ATOM 3369 O O . SER A 1 424 ? 14.604 18.101 -14.460 1.00 92.81 424 SER A O 1
ATOM 3371 N N . LEU A 1 425 ? 13.542 16.207 -13.871 1.00 93.69 425 LEU A N 1
ATOM 3372 C CA . LEU A 1 425 ? 12.688 16.136 -15.054 1.00 93.69 425 LEU A CA 1
ATOM 3373 C C . LEU A 1 425 ? 11.734 17.330 -15.167 1.00 93.69 425 LEU A C 1
ATOM 3375 O O . LEU A 1 425 ? 11.381 17.694 -16.284 1.00 93.69 425 LEU A O 1
ATOM 3379 N N . GLY A 1 426 ? 11.326 17.938 -14.048 1.00 93.69 426 GLY A N 1
ATOM 3380 C CA . GLY A 1 426 ? 10.446 19.110 -14.020 1.00 93.69 426 GLY A CA 1
ATOM 3381 C C . GLY A 1 426 ? 9.095 18.909 -13.325 1.00 93.69 426 GLY A C 1
ATOM 3382 O O . GLY A 1 426 ? 8.165 19.689 -13.535 1.00 93.69 426 GLY A O 1
ATOM 3383 N N . VAL A 1 427 ? 8.967 17.870 -12.495 1.00 91.44 427 VAL A N 1
ATOM 3384 C CA . VAL A 1 427 ? 7.867 17.757 -11.525 1.00 91.44 427 VAL A CA 1
ATOM 3385 C C . VAL A 1 427 ? 8.084 18.771 -10.396 1.00 91.44 427 VAL A C 1
ATOM 3387 O O . VAL A 1 427 ? 9.216 19.037 -9.989 1.00 91.44 427 VAL A O 1
ATOM 3390 N N . GLU A 1 428 ? 7.007 19.356 -9.873 1.00 88.94 428 GLU A N 1
ATOM 3391 C CA . GLU A 1 428 ? 7.098 20.300 -8.753 1.00 88.94 428 GLU A CA 1
ATOM 3392 C C . GLU A 1 428 ? 7.765 19.709 -7.490 1.00 88.94 428 GLU A C 1
ATOM 3394 O O . GLU A 1 428 ? 7.622 18.532 -7.170 1.00 88.94 428 GLU A O 1
ATOM 3399 N N . GLU A 1 429 ? 8.481 20.547 -6.724 1.00 87.50 429 GLU A N 1
ATOM 3400 C CA . GLU A 1 429 ? 9.312 20.114 -5.581 1.00 87.50 429 GLU A CA 1
ATOM 3401 C C . GLU A 1 429 ? 8.534 19.428 -4.441 1.00 87.50 429 GLU A C 1
ATOM 3403 O O . GLU A 1 429 ? 9.133 18.709 -3.638 1.00 87.50 429 GLU A O 1
ATOM 3408 N N . SER A 1 430 ? 7.215 19.631 -4.363 1.00 84.38 430 SER A N 1
ATOM 3409 C CA . SER A 1 430 ? 6.326 19.032 -3.356 1.00 84.38 430 SER A CA 1
ATOM 3410 C C . SER A 1 430 ? 6.348 17.497 -3.386 1.00 84.38 430 SER A C 1
ATOM 3412 O O . SER A 1 430 ? 6.179 16.883 -2.331 1.00 84.38 430 SER A O 1
ATOM 3414 N N . ILE A 1 431 ? 6.647 16.876 -4.541 1.00 85.56 431 ILE A N 1
ATOM 3415 C CA . ILE A 1 431 ? 6.785 15.415 -4.700 1.00 85.56 431 ILE A CA 1
ATOM 3416 C C . ILE A 1 431 ? 7.827 14.816 -3.748 1.00 85.56 431 ILE A C 1
ATOM 3418 O O . ILE A 1 431 ? 7.749 13.648 -3.377 1.00 85.56 431 ILE A O 1
ATOM 3422 N N . ARG A 1 432 ? 8.797 15.617 -3.288 1.00 85.38 432 ARG A N 1
ATOM 3423 C CA . ARG A 1 432 ? 9.827 15.167 -2.342 1.00 85.38 432 ARG A CA 1
ATOM 3424 C C . ARG A 1 432 ? 9.249 14.751 -0.987 1.00 85.38 432 ARG A C 1
ATOM 3426 O O . ARG A 1 432 ? 9.886 13.965 -0.292 1.00 85.38 432 ARG A O 1
ATOM 3433 N N . ASN A 1 433 ? 8.066 15.254 -0.633 1.00 84.00 433 ASN A N 1
ATOM 3434 C CA . ASN A 1 433 ? 7.380 14.923 0.615 1.00 84.00 433 ASN A CA 1
ATOM 3435 C C . ASN A 1 433 ? 6.464 13.699 0.493 1.00 84.00 433 ASN A C 1
ATOM 3437 O O . ASN A 1 433 ? 5.916 13.285 1.505 1.00 84.00 433 ASN A O 1
ATOM 3441 N N . PHE A 1 434 ? 6.300 13.138 -0.712 1.00 84.19 434 PHE A N 1
ATOM 3442 C CA . PHE A 1 434 ? 5.428 11.990 -0.938 1.00 84.19 434 PHE A CA 1
ATOM 3443 C C . PHE A 1 434 ? 5.869 10.778 -0.112 1.00 84.19 434 PHE A C 1
ATOM 3445 O O . PHE A 1 434 ? 7.035 10.365 -0.171 1.00 84.19 434 PHE A O 1
ATOM 3452 N N . VAL A 1 435 ? 4.921 10.177 0.593 1.00 86.25 435 VAL A N 1
ATOM 3453 C CA . VAL A 1 435 ? 5.033 8.853 1.217 1.00 86.25 435 VAL A CA 1
ATOM 3454 C C . VAL A 1 435 ? 3.894 7.961 0.721 1.00 86.25 435 VAL A C 1
ATOM 3456 O O . VAL A 1 435 ? 2.884 8.452 0.226 1.00 86.25 435 VAL A O 1
ATOM 3459 N N . LEU A 1 436 ? 4.029 6.639 0.819 1.00 86.31 436 LEU A N 1
ATOM 3460 C CA . LEU A 1 436 ? 3.038 5.699 0.284 1.00 86.31 436 LEU A CA 1
ATOM 3461 C C . LEU A 1 436 ? 1.653 5.855 0.922 1.00 86.31 436 LEU A C 1
ATOM 3463 O O . LEU A 1 436 ? 0.658 5.545 0.265 1.00 86.31 436 LEU A O 1
ATOM 3467 N N . SER A 1 437 ? 1.567 6.393 2.139 1.00 81.50 437 SER A N 1
ATOM 3468 C CA . SER A 1 437 ? 0.286 6.684 2.793 1.00 81.50 437 SER A CA 1
ATOM 3469 C C . SER A 1 437 ? -0.494 7.792 2.090 1.00 81.50 437 SER A C 1
ATOM 3471 O O . SER A 1 437 ? -1.727 7.797 2.129 1.00 81.50 437 SER A O 1
ATOM 3473 N N . ASP A 1 438 ? 0.196 8.645 1.329 1.00 75.12 438 ASP A N 1
ATOM 3474 C CA . ASP A 1 438 ? -0.415 9.678 0.500 1.00 75.12 438 ASP A CA 1
ATOM 3475 C C . ASP A 1 438 ? -1.035 9.112 -0.788 1.00 75.12 438 ASP A C 1
ATOM 3477 O O . ASP A 1 438 ? -1.707 9.858 -1.500 1.00 75.12 438 ASP A O 1
ATOM 3481 N N . VAL A 1 439 ? -0.845 7.823 -1.131 1.00 75.19 439 VAL A N 1
ATOM 3482 C CA . VAL A 1 439 ? -1.303 7.260 -2.423 1.00 75.19 439 VAL A CA 1
ATOM 3483 C C . VAL A 1 439 ? -2.810 7.426 -2.625 1.00 75.19 439 VAL A C 1
ATOM 3485 O O . VAL A 1 439 ? -3.270 7.667 -3.739 1.00 75.19 439 VAL A O 1
ATOM 3488 N N . SER A 1 440 ? -3.576 7.336 -1.535 1.00 64.25 440 SER A N 1
ATOM 3489 C CA . SER A 1 440 ? -5.035 7.491 -1.543 1.00 64.25 440 SER A CA 1
ATOM 3490 C C . SER A 1 440 ? -5.481 8.941 -1.756 1.00 64.25 440 SER A C 1
ATOM 3492 O O . SER A 1 440 ? -6.602 9.192 -2.190 1.00 64.25 440 SER A O 1
ATOM 3494 N N . THR A 1 441 ? -4.587 9.894 -1.497 1.00 60.44 441 THR A N 1
ATOM 3495 C CA . THR A 1 441 ? -4.804 11.339 -1.616 1.00 60.44 441 THR A CA 1
ATOM 3496 C C . THR A 1 441 ? -3.947 11.969 -2.713 1.00 60.44 441 THR A C 1
ATOM 3498 O O . THR A 1 441 ? -3.800 13.189 -2.745 1.00 60.44 441 THR A O 1
ATOM 3501 N N . LEU A 1 442 ? -3.351 11.155 -3.594 1.00 63.53 442 LEU A N 1
ATOM 3502 C CA . LEU A 1 442 ? -2.419 11.619 -4.614 1.00 63.53 442 LEU A CA 1
ATOM 3503 C C . LEU A 1 442 ? -3.137 12.557 -5.595 1.00 63.53 442 LEU A C 1
ATOM 3505 O O . LEU A 1 442 ? -3.960 12.130 -6.407 1.00 63.53 442 LEU A O 1
ATOM 3509 N N . GLU A 1 443 ? -2.810 13.844 -5.535 1.00 61.78 443 GLU A N 1
ATOM 3510 C CA . GLU A 1 443 ? -3.235 14.814 -6.539 1.00 61.78 443 GLU A CA 1
ATOM 3511 C C . GLU A 1 443 ? -2.291 14.786 -7.753 1.00 61.78 443 GLU A C 1
ATOM 3513 O O . GLU A 1 443 ? -1.145 14.337 -7.683 1.00 61.78 443 GLU A O 1
ATOM 3518 N N . ASN A 1 444 ? -2.766 15.277 -8.900 1.00 73.88 444 ASN A N 1
ATOM 3519 C CA . ASN A 1 444 ? -1.913 15.413 -10.079 1.00 73.88 444 ASN A CA 1
ATOM 3520 C C . ASN A 1 444 ? -0.855 16.499 -9.832 1.00 73.88 444 ASN A C 1
ATOM 3522 O O . ASN A 1 444 ? -1.195 17.680 -9.759 1.00 73.88 444 ASN A O 1
ATOM 3526 N N . TYR A 1 445 ? 0.417 16.108 -9.775 1.00 76.88 445 TYR A N 1
ATOM 3527 C CA . TYR A 1 445 ? 1.536 17.048 -9.728 1.00 76.88 445 TYR A CA 1
ATOM 3528 C C . TYR A 1 445 ? 1.666 17.812 -11.048 1.00 76.88 445 TYR A C 1
ATOM 3530 O O . TYR A 1 445 ? 1.509 17.238 -12.131 1.00 76.88 445 TYR A O 1
ATOM 3538 N N . ASN A 1 446 ? 1.987 19.107 -10.971 1.00 82.69 446 ASN A N 1
ATOM 3539 C CA . ASN A 1 446 ? 2.333 19.863 -12.169 1.00 82.69 446 ASN A CA 1
ATOM 3540 C C . ASN A 1 446 ? 3.663 19.357 -12.751 1.00 82.69 446 ASN A C 1
ATOM 3542 O O . ASN A 1 446 ? 4.600 19.056 -12.007 1.00 82.69 446 ASN A O 1
ATOM 3546 N N . PHE A 1 447 ? 3.738 19.294 -14.078 1.00 90.88 447 PHE A N 1
ATOM 3547 C CA . PHE A 1 447 ? 4.905 18.816 -14.809 1.00 90.88 447 PHE A CA 1
ATOM 3548 C C . PHE A 1 447 ? 5.154 19.697 -16.030 1.00 90.88 447 PHE A C 1
ATOM 3550 O O . PHE A 1 447 ? 4.292 19.802 -16.901 1.00 90.88 447 PHE A O 1
ATOM 3557 N N . ASP A 1 448 ? 6.357 20.259 -16.101 1.00 90.31 448 ASP A N 1
ATOM 3558 C CA . ASP A 1 448 ? 6.890 20.951 -17.271 1.00 90.31 448 ASP A CA 1
ATOM 3559 C C . ASP A 1 448 ? 8.345 20.508 -17.446 1.00 90.31 448 ASP A C 1
ATOM 3561 O O . ASP A 1 448 ? 9.142 20.708 -16.532 1.00 90.31 448 ASP A O 1
ATOM 3565 N N . LEU A 1 449 ? 8.697 19.904 -18.590 1.00 92.19 449 LEU A N 1
ATOM 3566 C CA . LEU A 1 449 ? 10.053 19.393 -18.826 1.00 92.19 449 LEU A CA 1
ATOM 3567 C C . LEU A 1 449 ? 11.095 20.492 -18.572 1.00 92.19 449 LEU A C 1
ATOM 3569 O O . LEU A 1 449 ? 11.027 21.571 -19.157 1.00 92.19 449 LEU A O 1
ATOM 3573 N N . SER A 1 450 ? 12.066 20.210 -17.706 1.00 94.12 450 SER A N 1
ATOM 3574 C CA . SER A 1 450 ? 13.103 21.177 -17.357 1.00 94.12 450 SER A CA 1
ATOM 3575 C C . SER A 1 450 ? 14.151 21.315 -18.462 1.00 94.12 450 SER A C 1
ATOM 3577 O O . SER A 1 450 ? 14.809 20.340 -18.823 1.00 94.12 450 SER A O 1
ATOM 3579 N N . ASP A 1 451 ? 14.416 22.547 -18.913 1.00 93.56 451 ASP A N 1
ATOM 3580 C CA . ASP A 1 451 ? 15.504 22.858 -19.856 1.00 93.56 451 ASP A CA 1
ATOM 3581 C C . ASP A 1 451 ? 16.878 22.361 -19.370 1.00 93.56 451 ASP A C 1
ATOM 3583 O O . ASP A 1 451 ? 17.771 22.090 -20.176 1.00 93.56 451 ASP A O 1
ATOM 3587 N N . SER A 1 452 ? 17.086 22.260 -18.051 1.00 94.31 452 SER A N 1
ATOM 3588 C CA . SER A 1 452 ? 18.364 21.835 -17.470 1.00 94.31 452 SER A CA 1
ATOM 3589 C C . SER A 1 452 ? 18.516 20.324 -17.324 1.00 94.31 452 SER A C 1
ATOM 3591 O O . SER A 1 452 ? 19.627 19.887 -17.022 1.00 94.31 452 SER A O 1
ATOM 3593 N N . PHE A 1 453 ? 17.446 19.550 -17.530 1.00 95.38 453 PHE A N 1
ATOM 3594 C CA . PHE A 1 453 ? 17.454 18.097 -17.364 1.00 95.38 453 PHE A CA 1
ATOM 3595 C C . PHE A 1 453 ? 18.539 17.445 -18.232 1.00 95.38 453 PHE A C 1
ATOM 3597 O O . PHE A 1 453 ? 18.675 17.784 -19.417 1.00 95.38 453 PHE A O 1
ATOM 3604 N N . GLN A 1 454 ? 19.309 16.528 -17.639 1.00 94.44 454 GLN A N 1
ATOM 3605 C CA . GLN A 1 454 ? 20.263 15.671 -18.345 1.00 94.44 454 GLN A CA 1
ATOM 3606 C C . GLN A 1 454 ? 19.729 14.241 -18.404 1.00 94.44 454 GLN A C 1
ATOM 3608 O O . GLN A 1 454 ? 19.393 13.646 -17.380 1.00 94.44 454 GLN A O 1
ATOM 3613 N N . ALA A 1 455 ? 19.683 13.652 -19.600 1.00 93.25 455 ALA A N 1
ATOM 3614 C CA . ALA A 1 455 ? 19.223 12.274 -19.756 1.00 93.25 455 ALA A CA 1
ATOM 3615 C C . ALA A 1 455 ? 20.128 11.244 -19.044 1.00 93.25 455 ALA A C 1
ATOM 3617 O O . ALA A 1 455 ? 19.647 10.152 -18.722 1.00 93.25 455 ALA A O 1
ATOM 3618 N N . GLU A 1 456 ? 21.397 11.575 -18.744 1.00 93.56 456 GLU A N 1
ATOM 3619 C CA . GLU A 1 456 ? 22.273 10.734 -17.910 1.00 93.56 456 GLU A CA 1
ATOM 3620 C C . GLU A 1 456 ? 21.670 10.431 -16.529 1.00 93.56 456 GLU A C 1
ATOM 3622 O O . GLU A 1 456 ? 21.850 9.325 -16.017 1.00 93.56 456 GLU A O 1
ATOM 3627 N N . GLU A 1 457 ? 20.870 11.338 -15.963 1.00 94.00 457 GLU A N 1
ATOM 3628 C CA . GLU A 1 457 ? 20.295 11.186 -14.621 1.00 94.00 457 GLU A CA 1
ATOM 3629 C C . GLU A 1 457 ? 19.375 9.959 -14.496 1.00 94.00 457 GLU A C 1
ATOM 3631 O O . GLU A 1 457 ? 19.308 9.329 -13.441 1.00 94.00 457 GLU A O 1
ATOM 3636 N N . LEU A 1 458 ? 18.703 9.544 -15.580 1.00 94.44 458 LEU A N 1
ATOM 3637 C CA . LEU A 1 458 ? 17.926 8.292 -15.596 1.00 94.44 458 LEU A CA 1
ATOM 3638 C C . LEU A 1 458 ? 18.837 7.081 -15.369 1.00 94.44 458 LEU A C 1
ATOM 3640 O O . LEU A 1 458 ? 18.494 6.087 -14.724 1.00 94.44 458 LEU A O 1
ATOM 3644 N N . ALA A 1 459 ? 20.015 7.159 -15.956 1.00 94.62 459 ALA A N 1
ATOM 3645 C CA . ALA A 1 459 ? 20.971 6.091 -15.991 1.00 94.62 459 ALA A CA 1
ATOM 3646 C C . ALA A 1 459 ? 21.771 6.031 -14.670 1.00 94.62 459 ALA A C 1
ATOM 3648 O O . ALA A 1 459 ? 22.175 4.938 -14.259 1.00 94.62 459 ALA A O 1
ATOM 3649 N N . GLU A 1 460 ? 21.920 7.163 -13.976 1.00 93.56 460 GLU A N 1
ATOM 3650 C CA . GLU A 1 460 ? 22.373 7.265 -12.582 1.00 93.56 460 GLU A CA 1
ATOM 3651 C C . GLU A 1 460 ? 21.317 6.754 -11.587 1.00 93.56 460 GLU A C 1
ATOM 3653 O O . GLU A 1 460 ? 21.652 5.954 -10.712 1.00 93.56 460 GLU A O 1
ATOM 3658 N N . LEU A 1 461 ? 20.034 7.105 -11.759 1.00 94.88 461 LEU A N 1
ATOM 3659 C CA . LEU A 1 461 ? 18.916 6.556 -10.972 1.00 94.88 461 LEU A CA 1
ATOM 3660 C C . LEU A 1 461 ? 18.910 5.021 -11.015 1.00 94.88 461 LEU A C 1
ATOM 3662 O O . LEU A 1 461 ? 18.753 4.349 -9.989 1.00 94.88 461 LEU A O 1
ATOM 3666 N N . PHE A 1 462 ? 19.103 4.444 -12.203 1.00 95.81 462 PHE A N 1
ATOM 3667 C CA . PHE A 1 462 ? 19.195 2.995 -12.351 1.00 95.81 462 PHE A CA 1
ATOM 3668 C C . PHE A 1 462 ? 20.419 2.411 -11.645 1.00 95.81 462 PHE A C 1
ATOM 3670 O O . PHE A 1 462 ? 20.274 1.443 -10.897 1.00 95.81 462 PHE A O 1
ATOM 3677 N N . GLU A 1 463 ? 21.607 2.980 -11.863 1.00 95.19 463 GLU A N 1
ATOM 3678 C CA . GLU A 1 463 ? 22.865 2.473 -11.302 1.00 95.19 463 GLU A CA 1
ATOM 3679 C C . GLU A 1 463 ? 22.916 2.555 -9.773 1.00 95.19 463 GLU A C 1
ATOM 3681 O O . GLU A 1 463 ? 23.315 1.585 -9.120 1.00 95.19 463 GLU A O 1
ATOM 3686 N N . TYR A 1 464 ? 22.498 3.685 -9.208 1.00 92.81 464 TYR A N 1
ATOM 3687 C CA . TYR A 1 464 ? 22.718 4.002 -7.799 1.00 92.81 464 TYR A CA 1
ATOM 3688 C C . TYR A 1 464 ? 21.517 3.718 -6.895 1.00 92.81 464 TYR A C 1
ATOM 3690 O O . TYR A 1 464 ? 21.721 3.550 -5.692 1.00 92.81 464 TYR A O 1
ATOM 3698 N N . SER A 1 465 ? 20.308 3.577 -7.450 1.00 93.62 465 SER A N 1
ATOM 3699 C CA . SER A 1 465 ? 19.087 3.401 -6.649 1.00 93.62 465 SER A CA 1
ATOM 3700 C C . SER A 1 465 ? 18.299 2.148 -7.027 1.00 93.62 465 SER A C 1
ATOM 3702 O O . SER A 1 465 ? 18.144 1.249 -6.195 1.00 93.62 465 SER A O 1
ATOM 3704 N N . LEU A 1 466 ? 17.848 2.022 -8.281 1.00 95.56 466 LEU A N 1
ATOM 3705 C CA . LEU A 1 466 ? 16.977 0.906 -8.676 1.00 95.56 466 LEU A CA 1
ATOM 3706 C C . LEU A 1 466 ? 17.702 -0.448 -8.643 1.00 95.56 466 LEU A C 1
ATOM 3708 O O . LEU A 1 466 ? 17.187 -1.414 -8.079 1.00 95.56 466 LEU A O 1
ATOM 3712 N N . ILE A 1 467 ? 18.900 -0.546 -9.231 1.00 96.94 467 ILE A N 1
ATOM 3713 C CA . ILE A 1 467 ? 19.660 -1.805 -9.256 1.00 96.94 467 ILE A CA 1
ATOM 3714 C C . ILE A 1 467 ? 19.992 -2.283 -7.829 1.00 96.94 467 ILE A C 1
ATOM 3716 O O . ILE A 1 467 ? 19.735 -3.455 -7.544 1.00 96.94 467 ILE A O 1
ATOM 3720 N N . PRO A 1 468 ? 20.492 -1.435 -6.906 1.00 96.12 468 PRO A N 1
ATOM 3721 C CA . PRO A 1 468 ? 20.682 -1.828 -5.509 1.00 96.12 468 PRO A CA 1
ATOM 3722 C C . PRO A 1 468 ? 19.406 -2.308 -4.803 1.00 96.12 468 PRO A C 1
ATOM 3724 O O . PRO A 1 468 ? 19.466 -3.285 -4.052 1.00 96.12 468 PRO A O 1
ATOM 3727 N N . ALA A 1 469 ? 18.251 -1.681 -5.058 1.00 96.25 469 ALA A N 1
ATOM 3728 C CA . ALA A 1 469 ? 16.970 -2.127 -4.504 1.00 96.25 469 ALA A CA 1
ATOM 3729 C C . ALA A 1 469 ? 16.592 -3.535 -5.003 1.00 96.25 469 ALA A C 1
ATOM 3731 O O . ALA A 1 469 ? 16.222 -4.402 -4.207 1.00 96.25 469 ALA A O 1
ATOM 3732 N N . LEU A 1 470 ? 16.775 -3.801 -6.301 1.00 98.31 470 LEU A N 1
ATOM 3733 C CA . LEU A 1 470 ? 16.535 -5.114 -6.913 1.00 98.31 470 LEU A CA 1
ATOM 3734 C C . LEU A 1 470 ? 17.489 -6.195 -6.375 1.00 98.31 470 LEU A C 1
ATOM 3736 O O . LEU A 1 470 ? 17.062 -7.318 -6.101 1.00 98.31 470 LEU A O 1
ATOM 3740 N N . GLU A 1 471 ? 18.770 -5.866 -6.176 1.00 98.06 471 GLU A N 1
ATOM 3741 C CA . GLU A 1 471 ? 19.749 -6.773 -5.556 1.00 98.06 471 GLU A CA 1
ATOM 3742 C C . GLU A 1 471 ? 19.393 -7.091 -4.104 1.00 98.06 471 GLU A C 1
ATOM 3744 O O . GLU A 1 471 ? 19.496 -8.244 -3.679 1.00 98.06 471 GLU A O 1
ATOM 3749 N N . SER A 1 472 ? 18.954 -6.081 -3.350 1.00 97.44 472 SER A N 1
ATOM 3750 C CA . SER A 1 472 ? 18.482 -6.251 -1.977 1.00 97.44 472 SER A CA 1
ATOM 3751 C C . SER A 1 472 ? 17.276 -7.192 -1.933 1.00 97.44 472 SER A C 1
ATOM 3753 O O . SER A 1 472 ? 17.286 -8.172 -1.183 1.00 97.44 472 SER A O 1
ATOM 3755 N N . ALA A 1 473 ? 16.284 -6.968 -2.800 1.00 98.38 473 ALA A N 1
ATOM 3756 C CA . ALA A 1 473 ? 15.103 -7.816 -2.910 1.00 98.38 473 ALA A CA 1
ATOM 3757 C C . ALA A 1 473 ? 15.463 -9.287 -3.193 1.00 98.38 473 ALA A C 1
ATOM 3759 O O . ALA A 1 473 ? 15.076 -10.170 -2.420 1.00 98.38 473 ALA A O 1
ATOM 3760 N N . ASP A 1 474 ? 16.275 -9.570 -4.225 1.00 98.44 474 ASP A N 1
ATOM 3761 C CA . ASP A 1 474 ? 16.706 -10.948 -4.525 1.00 98.44 474 ASP A CA 1
ATOM 3762 C C . ASP A 1 474 ? 17.509 -11.572 -3.372 1.00 98.44 474 ASP A C 1
ATOM 3764 O O . ASP A 1 474 ? 17.332 -12.751 -3.043 1.00 98.44 474 ASP A O 1
ATOM 3768 N N . ALA A 1 475 ? 18.354 -10.787 -2.698 1.00 97.88 475 ALA A N 1
ATOM 3769 C CA . ALA A 1 475 ? 19.131 -11.259 -1.557 1.00 97.88 475 ALA A CA 1
ATOM 3770 C C . ALA A 1 475 ? 18.244 -11.708 -0.383 1.00 97.88 475 ALA A C 1
ATOM 3772 O O . ALA A 1 475 ? 18.613 -12.650 0.324 1.00 97.88 475 ALA A O 1
ATOM 3773 N N . TYR A 1 476 ? 17.080 -11.088 -0.172 1.00 98.25 476 TYR A N 1
ATOM 3774 C CA . TYR A 1 476 ? 16.106 -11.540 0.824 1.00 98.25 476 TYR A CA 1
ATOM 3775 C C . TYR A 1 476 ? 15.278 -12.728 0.327 1.00 98.25 476 TYR A C 1
ATOM 3777 O O . TYR A 1 476 ? 15.219 -13.748 1.017 1.00 98.25 476 TYR A O 1
ATOM 3785 N N . PHE A 1 477 ? 14.739 -12.671 -0.894 1.00 97.81 477 PHE A N 1
ATOM 3786 C CA . PHE A 1 477 ? 13.976 -13.785 -1.468 1.00 97.81 477 PHE A CA 1
ATOM 3787 C C . PHE A 1 477 ? 14.788 -15.087 -1.530 1.00 97.81 477 PHE A C 1
ATOM 3789 O O . PHE A 1 477 ? 14.264 -16.167 -1.260 1.00 97.81 477 PHE A O 1
ATOM 3796 N N . SER A 1 478 ? 16.090 -15.005 -1.821 1.00 96.25 478 SER A N 1
ATOM 3797 C CA . SER A 1 478 ? 16.985 -16.169 -1.893 1.00 96.25 478 SER A CA 1
ATOM 3798 C C . SER A 1 478 ? 17.168 -16.919 -0.565 1.00 96.25 478 SER A C 1
ATOM 3800 O O . SER A 1 478 ? 17.624 -18.065 -0.571 1.00 96.25 478 SER A O 1
ATOM 3802 N N . LYS A 1 479 ? 16.804 -16.309 0.573 1.00 95.94 479 LYS A N 1
ATOM 3803 C CA . LYS A 1 479 ? 16.875 -16.931 1.907 1.00 95.94 479 LYS A CA 1
ATOM 3804 C C . LYS A 1 479 ? 15.653 -17.794 2.228 1.00 95.94 479 LYS A C 1
ATOM 3806 O O . LYS A 1 479 ? 15.691 -18.550 3.201 1.00 95.94 479 LYS A O 1
ATOM 3811 N N . ILE A 1 480 ? 14.586 -17.708 1.433 1.00 95.62 480 ILE A N 1
ATOM 3812 C CA . ILE A 1 480 ? 13.362 -18.485 1.634 1.00 95.62 480 ILE A CA 1
ATOM 3813 C C . ILE A 1 480 ? 13.585 -19.916 1.125 1.00 95.62 480 ILE A C 1
ATOM 3815 O O . ILE A 1 480 ? 14.004 -20.148 -0.009 1.00 95.62 480 ILE A O 1
ATOM 3819 N N . GLY A 1 481 ? 13.328 -20.905 1.985 1.00 87.75 481 GLY A N 1
ATOM 3820 C CA . GLY A 1 481 ? 13.520 -22.317 1.650 1.00 87.75 481 GLY A CA 1
ATOM 3821 C C . GLY A 1 481 ? 12.510 -22.840 0.619 1.00 87.75 481 GLY A C 1
ATOM 3822 O O . GLY A 1 481 ? 11.346 -22.459 0.626 1.00 87.75 481 GLY A O 1
ATOM 3823 N N . SER A 1 482 ? 12.921 -23.805 -0.210 1.00 85.38 482 SER A N 1
ATOM 3824 C CA . SER A 1 482 ? 12.129 -24.323 -1.343 1.00 85.38 482 SER A CA 1
ATOM 3825 C C . SER A 1 482 ? 10.871 -25.136 -0.981 1.00 85.38 482 SER A C 1
ATOM 3827 O O . SER A 1 482 ? 10.118 -25.508 -1.876 1.00 85.38 482 SER A O 1
ATOM 3829 N N . ASN A 1 483 ? 10.648 -25.437 0.302 1.00 82.94 483 ASN A N 1
ATOM 3830 C CA . ASN A 1 483 ? 9.508 -26.225 0.800 1.00 82.94 483 ASN A CA 1
ATOM 3831 C C . ASN A 1 483 ? 8.646 -25.441 1.807 1.00 82.94 483 ASN A C 1
ATOM 3833 O O . ASN A 1 483 ? 7.954 -26.053 2.619 1.00 82.94 483 ASN A O 1
ATOM 3837 N N . GLN A 1 484 ? 8.759 -24.113 1.824 1.00 86.31 484 GLN A N 1
ATOM 3838 C CA . GLN A 1 484 ? 7.995 -23.260 2.730 1.00 86.31 484 GLN A CA 1
ATOM 3839 C C . GLN A 1 484 ? 6.677 -22.831 2.085 1.00 86.31 484 GLN A C 1
ATOM 3841 O O . GLN A 1 484 ? 6.588 -22.671 0.867 1.00 86.31 484 GLN A O 1
ATOM 3846 N N . THR A 1 485 ? 5.671 -22.631 2.926 1.00 89.88 485 THR A N 1
ATOM 3847 C CA . THR A 1 485 ? 4.411 -21.984 2.568 1.00 89.88 485 THR A CA 1
ATOM 3848 C C . THR A 1 485 ? 4.194 -20.859 3.565 1.00 89.88 485 THR A C 1
ATOM 3850 O O . THR A 1 485 ? 4.329 -21.071 4.769 1.00 89.88 485 THR A O 1
ATOM 3853 N N . ILE A 1 486 ? 3.926 -19.670 3.048 1.00 93.38 486 ILE A N 1
ATOM 3854 C CA . ILE A 1 486 ? 3.719 -18.432 3.789 1.00 93.38 486 ILE A CA 1
ATOM 3855 C C . ILE A 1 486 ? 2.275 -18.010 3.526 1.00 93.38 486 ILE A C 1
ATOM 3857 O O . ILE A 1 486 ? 1.812 -18.103 2.392 1.00 93.38 486 ILE A O 1
ATOM 3861 N N . THR A 1 487 ? 1.566 -17.553 4.549 1.00 88.81 487 THR A N 1
ATOM 3862 C CA . THR A 1 487 ? 0.211 -17.014 4.405 1.00 88.81 487 THR A CA 1
ATOM 3863 C C . THR A 1 487 ? 0.259 -15.548 4.789 1.00 88.81 487 THR A C 1
ATOM 3865 O O . THR A 1 487 ? 0.601 -15.226 5.922 1.00 88.81 487 THR A O 1
ATOM 3868 N N . LEU A 1 488 ? -0.046 -14.671 3.838 1.00 87.81 488 LEU A N 1
ATOM 3869 C CA . LEU A 1 488 ? -0.122 -13.233 4.052 1.00 87.81 488 LEU A CA 1
ATOM 3870 C C . LEU A 1 488 ? -1.568 -12.873 4.390 1.00 87.81 488 LEU A C 1
ATOM 3872 O O . LEU A 1 488 ? -2.479 -13.258 3.661 1.00 87.81 488 LEU A O 1
ATOM 3876 N N . SER A 1 489 ? -1.787 -12.167 5.498 1.00 83.56 489 SER A N 1
ATOM 3877 C CA . SER A 1 489 ? -3.123 -11.699 5.881 1.00 83.56 489 SER A CA 1
ATOM 3878 C C . SER A 1 489 ? -3.621 -10.581 4.957 1.00 83.56 489 SER A C 1
ATOM 3880 O O . SER A 1 489 ? -2.834 -9.945 4.248 1.00 83.56 489 SER A O 1
ATOM 3882 N N . SER A 1 490 ? -4.928 -10.315 5.006 1.00 75.31 490 SER A N 1
ATOM 3883 C CA . SER A 1 490 ? -5.562 -9.167 4.344 1.00 75.31 490 SER A CA 1
ATOM 3884 C C . SER A 1 490 ? -4.880 -7.850 4.721 1.00 75.31 490 SER A C 1
ATOM 3886 O O . SER A 1 490 ? -4.519 -7.073 3.854 1.00 75.31 490 SER A O 1
ATOM 3888 N N . GLU A 1 491 ? -4.532 -7.660 5.995 1.00 76.38 491 GLU A N 1
ATOM 3889 C CA . GLU A 1 491 ? -3.800 -6.473 6.470 1.00 76.38 491 GLU A CA 1
ATOM 3890 C C . GLU A 1 491 ? -2.435 -6.256 5.776 1.00 76.38 491 GLU A C 1
ATOM 3892 O O . GLU A 1 491 ? -1.948 -5.134 5.665 1.00 76.38 491 GLU A O 1
ATOM 3897 N N . ILE A 1 492 ? -1.769 -7.328 5.334 1.00 84.44 492 ILE A N 1
ATOM 3898 C CA . ILE A 1 492 ? -0.467 -7.246 4.649 1.00 84.44 492 ILE A CA 1
ATOM 3899 C C . ILE A 1 492 ? -0.638 -6.975 3.153 1.00 84.44 492 ILE A C 1
ATOM 3901 O O . ILE A 1 492 ? 0.239 -6.386 2.525 1.00 84.44 492 ILE A O 1
ATOM 3905 N N . THR A 1 493 ? -1.725 -7.468 2.571 1.00 83.12 493 THR A N 1
ATOM 3906 C CA . THR A 1 493 ? -1.923 -7.555 1.117 1.00 83.12 493 THR A CA 1
ATOM 3907 C C . THR A 1 493 ? -2.899 -6.517 0.587 1.00 83.12 493 THR A C 1
ATOM 3909 O O . THR A 1 493 ? -2.850 -6.196 -0.595 1.00 83.12 493 THR A O 1
ATOM 3912 N N . GLY A 1 494 ? -3.754 -5.991 1.459 1.00 75.06 494 GLY A N 1
ATOM 3913 C CA . GLY A 1 494 ? -4.904 -5.164 1.131 1.00 75.06 494 GLY A CA 1
ATOM 3914 C C . GLY A 1 494 ? -6.062 -5.917 0.475 1.00 75.06 494 GLY A C 1
ATOM 3915 O O . GLY A 1 494 ? -7.031 -5.277 0.101 1.00 75.06 494 GLY A O 1
ATOM 3916 N N . SER A 1 495 ? -5.984 -7.246 0.318 1.00 75.56 495 SER A N 1
ATOM 3917 C CA . SER A 1 495 ? -7.065 -8.045 -0.276 1.00 75.56 495 SER A CA 1
ATOM 3918 C C . SER A 1 495 ? -8.070 -8.543 0.760 1.00 75.56 495 SER A C 1
ATOM 3920 O O . SER A 1 495 ? -7.713 -8.761 1.917 1.00 75.56 495 SER A O 1
ATOM 3922 N N . ASP A 1 496 ? -9.294 -8.835 0.316 1.00 65.12 496 ASP A N 1
ATOM 3923 C CA . ASP A 1 496 ? -10.362 -9.428 1.141 1.00 65.12 496 ASP A CA 1
ATOM 3924 C C . ASP A 1 496 ? -9.969 -10.758 1.812 1.00 65.12 496 ASP A C 1
ATOM 3926 O O . ASP A 1 496 ? -10.391 -11.065 2.930 1.00 65.12 496 ASP A O 1
ATOM 3930 N N . GLU A 1 497 ? -9.149 -11.565 1.134 1.00 73.94 497 GLU A N 1
ATOM 3931 C CA . GLU A 1 497 ? -8.727 -12.890 1.589 1.00 73.94 497 GLU A CA 1
ATOM 3932 C C . GLU A 1 497 ? -7.211 -12.970 1.797 1.00 73.94 497 GLU A C 1
ATOM 3934 O O . GLU A 1 497 ? -6.434 -12.169 1.275 1.00 73.94 497 GLU A O 1
ATOM 3939 N N . SER A 1 498 ? -6.764 -13.965 2.569 1.00 81.69 498 SER A N 1
ATOM 3940 C CA . SER A 1 498 ? -5.336 -14.211 2.766 1.00 81.69 498 SER A CA 1
ATOM 3941 C C . SER A 1 498 ? -4.687 -14.801 1.513 1.00 81.69 498 SER A C 1
ATOM 3943 O O . SER A 1 498 ? -5.174 -15.795 0.976 1.00 81.69 498 SER A O 1
ATOM 3945 N N . ILE A 1 499 ? -3.527 -14.283 1.114 1.00 87.62 499 ILE A N 1
ATOM 3946 C CA . ILE A 1 499 ? -2.774 -14.795 -0.037 1.00 87.62 499 ILE A CA 1
ATOM 3947 C C . ILE A 1 499 ? -1.756 -15.834 0.427 1.00 87.62 499 ILE A C 1
ATOM 3949 O O . ILE A 1 499 ? -0.943 -15.584 1.321 1.00 87.62 499 ILE A O 1
ATOM 3953 N N . THR A 1 500 ? -1.739 -17.001 -0.217 1.00 90.06 500 THR A N 1
ATOM 3954 C CA . THR A 1 500 ? -0.736 -18.032 0.063 1.00 90.06 500 THR A CA 1
ATOM 3955 C C . THR A 1 500 ? 0.446 -17.928 -0.901 1.00 90.06 500 THR A C 1
ATOM 3957 O O . THR A 1 500 ? 0.289 -17.945 -2.119 1.00 90.06 500 THR A O 1
ATOM 3960 N N . VAL A 1 501 ? 1.659 -17.908 -0.359 1.00 94.56 501 VAL A N 1
ATOM 3961 C CA . VAL A 1 501 ? 2.920 -17.817 -1.101 1.00 94.56 501 VAL A CA 1
ATOM 3962 C C . VAL A 1 501 ? 3.744 -19.074 -0.870 1.00 94.56 501 VAL A C 1
ATOM 3964 O O . VAL A 1 501 ? 3.969 -19.488 0.266 1.00 94.56 501 VAL A O 1
ATOM 3967 N N . ASP A 1 502 ? 4.222 -19.698 -1.939 1.00 92.69 502 ASP A N 1
ATOM 3968 C CA . ASP A 1 502 ? 5.132 -20.838 -1.856 1.00 92.69 502 ASP A CA 1
ATOM 3969 C C . ASP A 1 502 ? 6.385 -20.652 -2.722 1.00 92.69 502 ASP A C 1
ATOM 3971 O O . ASP A 1 502 ? 6.687 -19.568 -3.226 1.00 92.69 502 ASP A O 1
ATOM 3975 N N . SER A 1 503 ? 7.167 -21.720 -2.872 1.00 94.12 503 SER A N 1
ATOM 3976 C CA . SER A 1 503 ? 8.432 -21.665 -3.595 1.00 94.12 503 SER A CA 1
ATOM 3977 C C . SER A 1 503 ? 8.303 -21.309 -5.074 1.00 94.12 503 SER A C 1
ATOM 3979 O O . SER A 1 503 ? 9.241 -20.710 -5.600 1.00 94.12 503 SER A O 1
ATOM 3981 N N . ALA A 1 504 ? 7.188 -21.609 -5.750 1.00 94.81 504 ALA A N 1
ATOM 3982 C CA . ALA A 1 504 ? 7.039 -21.177 -7.138 1.00 94.81 504 ALA A CA 1
ATOM 3983 C C . ALA A 1 504 ? 6.888 -19.655 -7.213 1.00 94.81 504 ALA A C 1
ATOM 3985 O O . ALA A 1 504 ? 7.564 -19.036 -8.031 1.00 94.81 504 ALA A O 1
ATOM 3986 N N . ASP A 1 505 ? 6.091 -19.056 -6.322 1.00 96.19 505 ASP A N 1
ATOM 3987 C CA . ASP A 1 505 ? 5.917 -17.600 -6.261 1.00 96.19 505 ASP A CA 1
ATOM 3988 C C . ASP A 1 505 ? 7.253 -16.905 -5.990 1.00 96.19 505 ASP A C 1
ATOM 3990 O O . ASP A 1 505 ? 7.620 -15.954 -6.674 1.00 96.19 505 ASP A O 1
ATOM 3994 N N . VAL A 1 506 ? 8.029 -17.430 -5.036 1.00 97.38 506 VAL A N 1
ATOM 3995 C CA . VAL A 1 506 ? 9.355 -16.894 -4.710 1.00 97.38 506 VAL A CA 1
ATOM 3996 C C . VAL A 1 506 ? 10.295 -16.980 -5.913 1.00 97.38 506 VAL A C 1
ATOM 3998 O O . VAL A 1 506 ? 11.003 -16.018 -6.202 1.00 97.38 506 VAL A O 1
ATOM 4001 N N . TYR A 1 507 ? 10.318 -18.095 -6.651 1.00 97.69 507 TYR A N 1
ATOM 4002 C CA . TYR A 1 507 ? 11.149 -18.197 -7.855 1.00 97.69 507 TYR A CA 1
ATOM 4003 C C . TYR A 1 507 ? 10.683 -17.256 -8.976 1.00 97.69 507 TYR A C 1
ATOM 4005 O O . TYR A 1 507 ? 11.532 -16.698 -9.673 1.00 97.69 507 TYR A O 1
ATOM 4013 N N . VAL A 1 508 ? 9.376 -17.021 -9.124 1.00 97.62 508 VAL A N 1
ATOM 4014 C CA . VAL A 1 508 ? 8.855 -16.017 -10.064 1.00 97.62 508 VAL A CA 1
ATOM 4015 C C . VAL A 1 508 ? 9.295 -14.611 -9.656 1.00 97.62 508 VAL A C 1
ATOM 4017 O O . VAL A 1 508 ? 9.881 -13.917 -10.484 1.00 97.62 508 VAL A O 1
ATOM 4020 N N . LEU A 1 509 ? 9.124 -14.214 -8.388 1.00 97.94 509 LEU A N 1
ATOM 4021 C CA . LEU A 1 509 ? 9.582 -12.911 -7.878 1.00 97.94 509 LEU A CA 1
ATOM 4022 C C . LEU A 1 509 ? 11.072 -12.697 -8.138 1.00 97.94 509 LEU A C 1
ATOM 4024 O O . LEU A 1 509 ? 11.472 -11.667 -8.678 1.00 97.94 509 LEU A O 1
ATOM 4028 N N . ARG A 1 510 ? 11.892 -13.701 -7.814 1.00 98.25 510 ARG A N 1
ATOM 4029 C CA . ARG A 1 510 ? 13.336 -13.676 -8.067 1.00 98.25 510 ARG A CA 1
ATOM 4030 C C . ARG A 1 510 ? 13.656 -13.545 -9.554 1.00 98.25 510 ARG A C 1
ATOM 4032 O O . ARG A 1 510 ? 14.547 -12.783 -9.918 1.00 98.25 510 ARG A O 1
ATOM 4039 N N . SER A 1 511 ? 12.923 -14.239 -10.423 1.00 98.38 511 SER A N 1
ATOM 4040 C CA . SER A 1 511 ? 13.070 -14.076 -11.870 1.00 98.38 511 SER A CA 1
ATOM 4041 C C . SER A 1 511 ? 12.731 -12.652 -12.315 1.00 98.38 511 SER A C 1
ATOM 4043 O O . SER A 1 511 ? 13.508 -12.058 -13.057 1.00 98.38 511 SER A O 1
ATOM 4045 N N . ILE A 1 512 ? 11.620 -12.082 -11.837 1.00 98.25 512 ILE A N 1
ATOM 4046 C CA . ILE A 1 512 ? 11.181 -10.720 -12.177 1.00 98.25 512 ILE A CA 1
ATOM 4047 C C . ILE A 1 512 ? 12.247 -9.695 -11.783 1.00 98.25 512 ILE A C 1
ATOM 4049 O O . ILE A 1 512 ? 12.695 -8.931 -12.639 1.00 98.25 512 ILE A O 1
ATOM 4053 N N . VAL A 1 513 ? 12.718 -9.707 -10.529 1.00 98.38 513 VAL A N 1
ATOM 4054 C CA . VAL A 1 513 ? 13.723 -8.726 -10.076 1.00 98.38 513 VAL A CA 1
ATOM 4055 C C . VAL A 1 513 ? 15.045 -8.860 -10.834 1.00 98.38 513 VAL A C 1
ATOM 4057 O O . VAL A 1 513 ? 15.680 -7.853 -11.139 1.00 98.38 513 VAL A O 1
ATOM 4060 N N . ASN A 1 514 ? 15.437 -10.079 -11.219 1.00 98.56 514 ASN A N 1
ATOM 4061 C CA . ASN A 1 514 ? 16.632 -10.298 -12.032 1.00 98.56 514 ASN A CA 1
ATOM 4062 C C . ASN A 1 514 ? 16.431 -9.841 -13.491 1.00 98.56 514 ASN A C 1
ATOM 4064 O O . ASN A 1 514 ? 17.349 -9.261 -14.058 1.00 98.56 514 ASN A O 1
ATOM 4068 N N . ILE A 1 515 ? 15.260 -10.025 -14.114 1.00 97.81 515 ILE A N 1
ATOM 4069 C CA . ILE A 1 515 ? 14.998 -9.474 -15.462 1.00 97.81 515 ILE A CA 1
ATOM 4070 C C . ILE A 1 515 ? 15.057 -7.948 -15.424 1.00 97.81 515 ILE A C 1
ATOM 4072 O O . ILE A 1 515 ? 15.765 -7.347 -16.233 1.00 97.81 515 ILE A O 1
ATOM 4076 N N . LEU A 1 516 ? 14.374 -7.328 -14.457 1.00 98.12 516 LEU A N 1
ATOM 4077 C CA . LEU A 1 516 ? 14.393 -5.877 -14.271 1.00 98.12 516 LEU A CA 1
ATOM 4078 C C . LEU A 1 516 ? 15.818 -5.367 -14.030 1.00 98.12 516 LEU A C 1
ATOM 4080 O O . LEU A 1 516 ? 16.238 -4.409 -14.674 1.00 98.12 516 LEU A O 1
ATOM 4084 N N . GLY A 1 517 ? 16.602 -6.053 -13.191 1.00 98.44 517 GLY A N 1
ATOM 4085 C CA . GLY A 1 517 ? 18.005 -5.713 -12.945 1.00 98.44 517 GLY A CA 1
ATOM 4086 C C . GLY A 1 517 ? 18.862 -5.845 -14.203 1.00 98.44 517 GLY A C 1
ATOM 4087 O O . GLY A 1 517 ? 19.736 -5.013 -14.454 1.00 98.44 517 GLY A O 1
ATOM 4088 N N . GLY A 1 518 ? 18.574 -6.848 -15.036 1.00 98.12 518 GLY A N 1
ATOM 4089 C CA . GLY A 1 518 ? 19.204 -7.063 -16.333 1.00 98.12 518 GLY A CA 1
ATOM 4090 C C . GLY A 1 518 ? 18.948 -5.917 -17.307 1.00 98.12 518 GLY A C 1
ATOM 4091 O O . GLY A 1 518 ? 19.898 -5.393 -17.893 1.00 98.12 518 GLY A O 1
ATOM 4092 N N . LEU A 1 519 ? 17.688 -5.502 -17.441 1.00 97.94 519 LEU A N 1
ATOM 4093 C CA . LEU A 1 519 ? 17.269 -4.408 -18.318 1.00 97.94 519 LEU A CA 1
ATOM 4094 C C . LEU A 1 519 ? 17.763 -3.047 -17.815 1.00 97.94 519 LEU A C 1
ATOM 4096 O O . LEU A 1 519 ? 18.323 -2.287 -18.600 1.00 97.94 519 LEU A O 1
ATOM 4100 N N . ALA A 1 520 ? 17.642 -2.764 -16.516 1.00 97.81 520 ALA A N 1
ATOM 4101 C CA . ALA A 1 520 ? 18.142 -1.528 -15.915 1.00 97.81 520 ALA A CA 1
ATOM 4102 C C . ALA A 1 520 ? 19.665 -1.407 -16.074 1.00 97.81 520 ALA A C 1
ATOM 4104 O O . ALA A 1 520 ? 20.158 -0.369 -16.506 1.00 97.81 520 ALA A O 1
ATOM 4105 N N . SER A 1 521 ? 20.411 -2.492 -15.820 1.00 98.44 521 SER A N 1
ATOM 4106 C CA . SER A 1 521 ? 21.868 -2.517 -16.023 1.00 98.44 521 SER A CA 1
ATOM 4107 C C . SER A 1 521 ? 22.247 -2.347 -17.494 1.00 98.44 521 SER A C 1
ATOM 4109 O O . SER A 1 521 ? 23.280 -1.760 -17.792 1.00 98.44 521 SER A O 1
ATOM 4111 N N . LEU A 1 522 ? 21.432 -2.868 -18.418 1.00 96.88 522 LEU A N 1
ATOM 4112 C CA . LEU A 1 522 ? 21.657 -2.701 -19.851 1.00 96.88 522 LEU A CA 1
ATOM 4113 C C . LEU A 1 522 ? 21.458 -1.244 -20.271 1.00 96.88 522 LEU A C 1
ATOM 4115 O O . LEU A 1 522 ? 22.322 -0.693 -20.939 1.00 96.88 522 LEU A O 1
ATOM 4119 N N . GLN A 1 523 ? 20.356 -0.619 -19.855 1.00 95.38 523 GLN A N 1
ATOM 4120 C CA . GLN A 1 523 ? 20.072 0.783 -20.168 1.00 95.38 523 GLN A CA 1
ATOM 4121 C C . GLN A 1 523 ? 21.119 1.716 -19.557 1.00 95.38 523 GLN A C 1
ATOM 4123 O O . GLN A 1 523 ? 21.661 2.569 -20.253 1.00 95.38 523 GLN A O 1
ATOM 4128 N N . ALA A 1 524 ? 21.478 1.489 -18.292 1.00 96.81 524 ALA A N 1
ATOM 4129 C CA . ALA A 1 524 ? 22.503 2.251 -17.590 1.00 96.81 524 ALA A CA 1
ATOM 4130 C C . ALA A 1 524 ? 23.933 1.968 -18.083 1.00 96.81 524 ALA A C 1
ATOM 4132 O O . ALA A 1 524 ? 24.866 2.673 -17.729 1.00 96.81 524 ALA A O 1
ATOM 4133 N N . ALA A 1 525 ? 24.164 0.945 -18.900 1.00 97.00 525 ALA A N 1
ATOM 4134 C CA . ALA A 1 525 ? 25.493 0.722 -19.452 1.00 97.00 525 ALA A CA 1
ATOM 4135 C C . ALA A 1 525 ? 25.848 1.667 -20.606 1.00 97.00 525 ALA A C 1
ATOM 4137 O O . ALA A 1 525 ? 27.036 1.796 -20.917 1.00 97.00 525 ALA A O 1
ATOM 4138 N N . PHE A 1 526 ? 24.847 2.276 -21.244 1.00 94.50 526 PHE A N 1
ATOM 4139 C CA . PHE A 1 526 ? 25.022 3.150 -22.396 1.00 94.50 526 PHE A CA 1
ATOM 4140 C C . PHE A 1 526 ? 24.951 4.623 -22.003 1.00 94.50 526 PHE A C 1
ATOM 4142 O O . PHE A 1 526 ? 24.320 5.008 -21.017 1.00 94.50 526 PHE A O 1
ATOM 4149 N N . ASP A 1 527 ? 25.650 5.430 -22.788 1.00 94.00 527 ASP A N 1
ATOM 4150 C CA . ASP A 1 527 ? 25.658 6.877 -22.688 1.00 94.00 527 ASP A CA 1
ATOM 4151 C C . ASP A 1 527 ? 24.530 7.447 -23.554 1.00 94.00 527 ASP A C 1
ATOM 4153 O O . ASP A 1 527 ? 24.622 7.500 -24.781 1.00 94.00 527 ASP A O 1
ATOM 4157 N N . TRP A 1 528 ? 23.435 7.816 -22.899 1.00 91.50 528 TRP A N 1
ATOM 4158 C CA . TRP A 1 528 ? 22.284 8.463 -23.528 1.00 91.50 528 TRP A CA 1
ATOM 4159 C C . TRP A 1 528 ? 22.268 9.967 -23.280 1.00 91.50 528 TRP A C 1
ATOM 4161 O O . TRP A 1 528 ? 21.241 10.596 -23.531 1.00 91.50 528 TRP A O 1
ATOM 4171 N N . ASP A 1 529 ? 23.356 10.530 -22.744 1.00 94.69 529 ASP A N 1
ATOM 4172 C CA . ASP A 1 529 ? 23.312 11.867 -22.178 1.00 94.69 529 ASP A CA 1
ATOM 4173 C C . ASP A 1 529 ? 23.007 12.910 -23.249 1.00 94.69 529 ASP A C 1
ATOM 4175 O O . ASP A 1 529 ? 23.711 13.031 -24.253 1.00 94.69 529 ASP A O 1
ATOM 4179 N N . LEU A 1 530 ? 21.918 13.635 -23.037 1.00 94.81 530 LEU A N 1
ATOM 4180 C CA . LEU A 1 530 ? 21.453 14.735 -23.860 1.00 94.81 530 LEU A CA 1
ATOM 4181 C C . LEU A 1 530 ? 20.742 15.714 -22.935 1.00 94.81 530 LEU A C 1
ATOM 4183 O O . LEU A 1 530 ? 19.885 15.324 -22.137 1.00 94.81 530 LEU A O 1
ATOM 4187 N N . ASN A 1 531 ? 21.055 16.997 -23.086 1.00 95.62 531 ASN A N 1
ATOM 4188 C CA . ASN A 1 531 ? 20.327 18.039 -22.386 1.00 95.62 531 ASN A CA 1
ATOM 4189 C C . ASN A 1 531 ? 18.988 18.326 -23.086 1.00 95.62 531 ASN A C 1
ATOM 4191 O O . ASN A 1 531 ? 18.947 18.561 -24.301 1.00 95.62 531 ASN A O 1
ATOM 4195 N N . ALA A 1 532 ? 17.905 18.366 -22.309 1.00 93.62 532 ALA A N 1
ATOM 4196 C CA . ALA A 1 532 ? 16.562 18.632 -22.822 1.00 93.62 532 ALA A CA 1
ATOM 4197 C C . ALA A 1 532 ? 16.463 19.992 -23.535 1.00 93.62 532 ALA A C 1
ATOM 4199 O O . ALA A 1 532 ? 16.058 20.037 -24.695 1.00 93.62 532 ALA A O 1
ATOM 4200 N N . GLY A 1 533 ? 16.926 21.079 -22.905 1.00 93.50 533 GLY A N 1
ATOM 4201 C CA . GLY A 1 533 ? 16.849 22.427 -23.478 1.00 93.50 533 GLY A CA 1
ATOM 4202 C C . GLY A 1 533 ? 17.685 22.606 -24.752 1.00 93.50 533 GLY A C 1
ATOM 4203 O O . GLY A 1 533 ? 17.275 23.301 -25.680 1.00 93.50 533 GLY A O 1
ATOM 4204 N N . GLN A 1 534 ? 18.847 21.952 -24.850 1.00 92.81 534 GLN A N 1
ATOM 4205 C CA . GLN A 1 534 ? 19.647 21.933 -26.081 1.00 92.81 534 GLN A CA 1
ATOM 4206 C C . GLN A 1 534 ? 18.952 21.172 -27.211 1.00 92.81 534 GLN A C 1
ATOM 4208 O O . GLN A 1 534 ? 18.996 21.614 -28.359 1.00 92.81 534 GLN A O 1
ATOM 4213 N N . THR A 1 535 ? 18.305 20.053 -26.890 1.00 91.31 535 THR A N 1
ATOM 4214 C CA . THR A 1 535 ? 17.563 19.248 -27.867 1.00 91.31 535 THR A CA 1
ATOM 4215 C C . THR A 1 535 ? 16.328 20.002 -28.360 1.00 91.31 535 THR A C 1
ATOM 4217 O O . THR A 1 535 ? 16.101 20.094 -29.564 1.00 91.31 535 THR A O 1
ATOM 4220 N N . GLU A 1 536 ? 15.581 20.633 -27.455 1.00 89.62 536 GLU A N 1
ATOM 4221 C CA . GLU A 1 536 ? 14.445 21.489 -27.802 1.00 89.62 536 GLU A CA 1
ATOM 4222 C C . GLU A 1 536 ? 14.878 22.708 -28.634 1.00 89.62 536 GLU A C 1
ATOM 4224 O O . GLU A 1 536 ? 14.197 23.091 -29.586 1.00 89.62 536 GLU A O 1
ATOM 4229 N N . ALA A 1 537 ? 16.036 23.305 -28.338 1.00 89.88 537 ALA A N 1
ATOM 4230 C CA . ALA A 1 537 ? 16.564 24.413 -29.129 1.00 89.88 537 ALA A CA 1
ATOM 4231 C C . ALA A 1 537 ? 16.864 24.023 -30.588 1.00 89.88 537 ALA A C 1
ATOM 4233 O O . ALA A 1 537 ? 16.765 24.881 -31.467 1.00 89.88 537 ALA A O 1
ATOM 4234 N N . LEU A 1 538 ? 17.213 22.756 -30.857 1.00 89.38 538 LEU A N 1
ATOM 4235 C CA . LEU A 1 538 ? 17.371 22.255 -32.225 1.00 89.38 538 LEU A CA 1
ATOM 4236 C C . LEU A 1 538 ? 16.025 22.141 -32.953 1.00 89.38 538 LEU A C 1
ATOM 4238 O O . LEU A 1 538 ? 15.961 22.483 -34.130 1.00 89.38 538 LEU A O 1
ATOM 4242 N N . ASP A 1 539 ? 14.967 21.699 -32.268 1.00 85.38 539 ASP A N 1
ATOM 4243 C CA . ASP A 1 539 ? 13.623 21.545 -32.850 1.00 85.38 539 ASP A CA 1
ATOM 4244 C C . ASP A 1 539 ? 12.924 22.899 -33.080 1.00 85.38 539 ASP A C 1
ATOM 4246 O O . ASP A 1 539 ? 12.246 23.121 -34.085 1.00 85.38 539 ASP A O 1
ATOM 4250 N N . ASN A 1 540 ? 13.145 23.858 -32.177 1.00 87.88 540 ASN A N 1
ATOM 4251 C CA . ASN A 1 540 ? 12.498 25.169 -32.212 1.00 87.88 540 ASN A CA 1
ATOM 4252 C C . ASN A 1 540 ? 13.126 26.174 -33.198 1.00 87.88 540 ASN A C 1
ATOM 4254 O O . ASN A 1 540 ? 12.529 27.229 -33.446 1.00 87.88 540 ASN A O 1
ATOM 4258 N N . ASP A 1 541 ? 14.307 25.902 -33.765 1.00 85.94 541 ASP A N 1
ATOM 4259 C CA . ASP A 1 541 ? 14.916 26.758 -34.789 1.00 85.94 541 ASP A CA 1
ATOM 4260 C C . ASP A 1 541 ? 14.539 26.271 -36.202 1.00 85.94 541 ASP A C 1
ATOM 4262 O O . ASP A 1 541 ? 15.162 25.353 -36.731 1.00 85.94 541 ASP A O 1
ATOM 4266 N N . PRO A 1 542 ? 13.590 26.929 -36.900 1.00 82.88 542 PRO A N 1
ATOM 4267 C CA . PRO A 1 542 ? 13.147 26.504 -38.230 1.00 82.88 542 PRO A CA 1
ATOM 4268 C C . PRO A 1 542 ? 14.222 26.665 -39.319 1.00 82.88 542 PRO A C 1
ATOM 4270 O O . PRO A 1 542 ? 13.968 26.349 -40.483 1.00 82.88 542 PRO A O 1
ATOM 4273 N N . SER A 1 543 ? 15.386 27.238 -38.992 1.00 85.19 543 SER A N 1
ATOM 4274 C CA . SER A 1 543 ? 16.537 27.333 -39.890 1.00 85.19 543 SER A CA 1
ATOM 4275 C C . SER A 1 543 ? 17.540 26.187 -39.729 1.00 85.19 543 SER A C 1
ATOM 4277 O O . SER A 1 543 ? 18.469 26.096 -40.536 1.00 85.19 543 SER A O 1
ATOM 4279 N N . ILE A 1 544 ? 17.349 25.323 -38.728 1.00 82.94 544 ILE A N 1
ATOM 4280 C CA . ILE A 1 544 ? 18.192 24.166 -38.437 1.00 82.94 544 ILE A CA 1
ATOM 4281 C C . ILE A 1 544 ? 17.416 22.895 -38.789 1.00 82.94 544 ILE A C 1
ATOM 4283 O O . ILE A 1 544 ? 16.260 22.726 -38.422 1.00 82.94 544 ILE A O 1
ATOM 4287 N N . GLU A 1 545 ? 18.057 21.994 -39.527 1.00 85.31 545 GLU A N 1
ATOM 4288 C CA . GLU A 1 545 ? 17.543 20.644 -39.741 1.00 85.31 545 GLU A CA 1
ATOM 4289 C C . GLU A 1 545 ? 18.076 19.744 -38.620 1.00 85.31 545 GLU A C 1
ATOM 4291 O O . GLU A 1 545 ? 19.293 19.672 -38.403 1.00 85.31 545 GLU A O 1
ATOM 4296 N N . VAL A 1 546 ? 17.175 19.090 -37.882 1.00 89.56 546 VAL A N 1
ATOM 4297 C CA . VAL A 1 546 ? 17.548 18.111 -36.855 1.00 89.56 546 VAL A CA 1
ATOM 4298 C C . VAL A 1 546 ? 18.029 16.853 -37.566 1.00 89.56 546 VAL A C 1
ATOM 4300 O O . VAL A 1 546 ? 17.240 16.155 -38.194 1.00 89.56 546 VAL A O 1
ATOM 4303 N N . THR A 1 547 ? 19.330 16.589 -37.476 1.00 90.62 547 THR A N 1
ATOM 4304 C CA . THR A 1 547 ? 19.987 15.449 -38.128 1.00 90.62 547 THR A CA 1
ATOM 4305 C C . THR A 1 547 ? 20.745 14.596 -37.117 1.00 90.62 547 THR A C 1
ATOM 4307 O O . THR A 1 547 ? 21.091 15.074 -36.031 1.00 90.62 547 THR A O 1
ATOM 4310 N N . ALA A 1 548 ? 21.050 13.346 -37.473 1.00 89.69 548 ALA A N 1
ATOM 4311 C CA . ALA A 1 548 ? 21.840 12.444 -36.632 1.00 89.69 548 ALA A CA 1
ATOM 4312 C C . ALA A 1 548 ? 23.222 13.029 -36.272 1.00 89.69 548 ALA A C 1
ATOM 4314 O O . ALA A 1 548 ? 23.657 12.913 -35.126 1.00 89.69 548 ALA A O 1
ATOM 4315 N N . GLU A 1 549 ? 23.886 13.704 -37.221 1.00 91.81 549 GLU A N 1
ATOM 4316 C CA . GLU A 1 549 ? 25.127 14.461 -36.988 1.00 91.81 549 GLU A CA 1
ATOM 4317 C C . GLU A 1 549 ? 24.945 15.482 -35.855 1.00 91.81 549 GLU A C 1
ATOM 4319 O O . GLU A 1 549 ? 25.750 15.532 -34.930 1.00 91.81 549 GLU A O 1
ATOM 4324 N N . ARG A 1 550 ? 23.841 16.238 -35.864 1.00 90.75 550 ARG A N 1
ATOM 4325 C CA . ARG A 1 550 ? 23.583 17.293 -34.874 1.00 90.75 550 ARG A CA 1
ATOM 4326 C C . ARG A 1 550 ? 23.271 16.767 -33.481 1.00 90.75 550 ARG A C 1
ATOM 4328 O O . ARG A 1 550 ? 23.711 17.362 -32.504 1.00 90.75 550 ARG A O 1
ATOM 4335 N N . ILE A 1 551 ? 22.535 15.662 -33.386 1.00 89.44 551 ILE A N 1
ATOM 4336 C CA . ILE A 1 551 ? 22.300 14.988 -32.103 1.00 89.44 551 ILE A CA 1
ATOM 4337 C C . ILE A 1 551 ? 23.627 14.466 -31.540 1.00 89.44 551 ILE A C 1
ATOM 4339 O O . ILE A 1 551 ? 23.913 14.641 -30.357 1.00 89.44 551 ILE A O 1
ATOM 4343 N N . ARG A 1 552 ? 24.491 13.909 -32.395 1.00 90.19 552 ARG A N 1
ATOM 4344 C CA . ARG A 1 552 ? 25.827 13.453 -31.997 1.00 90.19 552 ARG A CA 1
ATOM 4345 C C . ARG A 1 552 ? 26.791 14.601 -31.664 1.00 90.19 552 ARG A C 1
ATOM 4347 O O . ARG A 1 552 ? 27.699 14.411 -30.863 1.00 90.19 552 ARG A O 1
ATOM 4354 N N . ASP A 1 553 ? 26.599 15.794 -32.221 1.00 91.81 553 ASP A N 1
ATOM 4355 C CA . ASP A 1 553 ? 27.359 16.987 -31.822 1.00 91.81 553 ASP A CA 1
ATOM 4356 C C . ASP A 1 553 ? 27.046 17.418 -30.377 1.00 91.81 553 ASP A C 1
ATOM 4358 O O . ASP A 1 553 ? 27.917 17.986 -29.713 1.00 91.81 553 ASP A O 1
ATOM 4362 N N . LEU A 1 554 ? 25.827 17.150 -29.881 1.00 93.12 554 LEU A N 1
ATOM 4363 C CA . LEU A 1 554 ? 25.458 17.405 -28.481 1.00 93.12 554 LEU A CA 1
ATOM 4364 C C . LEU A 1 554 ? 26.158 16.426 -27.531 1.00 93.12 554 LEU A C 1
ATOM 4366 O O . LEU A 1 554 ? 26.652 16.841 -26.484 1.00 93.12 554 LEU A O 1
ATOM 4370 N N . ASN A 1 555 ? 26.263 15.154 -27.926 1.00 93.38 555 ASN A N 1
ATOM 4371 C CA . ASN A 1 555 ? 27.031 14.137 -27.214 1.00 93.38 555 ASN A CA 1
ATOM 4372 C C . ASN A 1 555 ? 27.775 13.221 -28.198 1.00 93.38 555 ASN A C 1
ATOM 4374 O O . ASN A 1 555 ? 27.203 12.339 -28.842 1.00 93.38 555 ASN A O 1
ATOM 4378 N N . THR A 1 556 ? 29.098 13.397 -28.270 1.00 90.62 556 THR A N 1
ATOM 4379 C CA . THR A 1 556 ? 29.949 12.659 -29.224 1.00 90.62 556 THR A CA 1
ATOM 4380 C C . THR A 1 556 ? 30.032 11.156 -28.943 1.00 90.62 556 THR A C 1
ATOM 4382 O O . THR A 1 556 ? 30.395 10.391 -29.846 1.00 90.62 556 THR A O 1
ATOM 4385 N N . ASN A 1 557 ? 29.668 10.744 -27.724 1.00 91.88 557 ASN A N 1
ATOM 4386 C CA . ASN A 1 557 ? 29.605 9.366 -27.254 1.00 91.88 557 ASN A CA 1
ATOM 4387 C C . ASN A 1 557 ? 28.160 8.837 -27.149 1.00 91.88 557 ASN A C 1
ATOM 4389 O O . ASN A 1 557 ? 27.948 7.771 -26.581 1.00 91.88 557 ASN A O 1
ATOM 4393 N N . PHE A 1 558 ? 27.166 9.533 -27.711 1.00 91.62 558 PHE A N 1
ATOM 4394 C CA . PHE A 1 558 ? 25.768 9.099 -27.678 1.00 91.62 558 PHE A CA 1
ATOM 4395 C C . PHE A 1 558 ? 25.588 7.673 -28.231 1.00 91.62 558 PHE A C 1
ATOM 4397 O O . PHE A 1 558 ? 26.006 7.366 -29.351 1.00 91.62 558 PHE A O 1
ATOM 4404 N N . GLY A 1 559 ? 24.965 6.793 -27.444 1.00 88.75 559 GLY A N 1
ATOM 4405 C CA . GLY A 1 559 ? 24.816 5.361 -27.730 1.00 88.75 559 GLY A CA 1
ATOM 4406 C C . GLY A 1 559 ? 26.094 4.533 -27.525 1.00 88.75 559 GLY A C 1
ATOM 4407 O O . GLY A 1 559 ? 26.127 3.353 -27.882 1.00 88.75 559 GLY A O 1
ATOM 4408 N N . GLY A 1 560 ? 27.153 5.138 -26.985 1.00 92.69 560 GLY A N 1
ATOM 4409 C CA . GLY A 1 560 ? 28.422 4.501 -26.639 1.00 92.69 560 GLY A CA 1
ATOM 4410 C C . GLY A 1 560 ? 28.418 3.883 -25.248 1.00 92.69 560 GLY A C 1
ATOM 4411 O O . GLY A 1 560 ? 27.446 3.976 -24.497 1.00 92.69 560 GLY A O 1
ATOM 4412 N N . ILE A 1 561 ? 29.511 3.210 -24.892 1.00 94.50 561 ILE A N 1
ATOM 4413 C CA . ILE A 1 561 ? 29.607 2.509 -23.604 1.00 94.50 561 ILE A CA 1
ATOM 4414 C C . ILE A 1 561 ? 29.944 3.499 -22.482 1.00 94.50 561 ILE A C 1
ATOM 4416 O O . ILE A 1 561 ? 31.055 4.024 -22.429 1.00 94.50 561 ILE A O 1
ATOM 4420 N N . ARG A 1 562 ? 29.032 3.658 -21.515 1.00 94.31 562 ARG A N 1
ATOM 4421 C CA . ARG A 1 562 ? 29.304 4.316 -20.226 1.00 94.31 562 ARG A CA 1
ATOM 4422 C C . ARG A 1 562 ? 29.993 3.366 -19.250 1.00 94.31 562 ARG A C 1
ATOM 4424 O O . ARG A 1 562 ? 30.964 3.732 -18.591 1.00 94.31 562 ARG A O 1
ATOM 4431 N N . SER A 1 563 ? 29.506 2.123 -19.154 1.00 95.75 563 SER A N 1
ATOM 4432 C CA . SER A 1 563 ? 29.964 1.177 -18.131 1.00 95.75 563 SER A CA 1
ATOM 4433 C C . SER A 1 563 ? 29.960 -0.285 -18.587 1.00 95.75 563 SER A C 1
ATOM 4435 O O . SER A 1 563 ? 28.940 -0.977 -18.611 1.00 95.75 563 SER A O 1
ATOM 4437 N N . ALA A 1 564 ? 31.155 -0.813 -18.867 1.00 95.69 564 ALA A N 1
ATOM 4438 C CA . ALA A 1 564 ? 31.345 -2.229 -19.189 1.00 95.69 564 ALA A CA 1
ATOM 4439 C C . ALA A 1 564 ? 30.999 -3.171 -18.015 1.00 95.69 564 ALA A C 1
ATOM 4441 O O . ALA A 1 564 ? 30.594 -4.319 -18.231 1.00 95.69 564 ALA A O 1
ATOM 4442 N N . SER A 1 565 ? 31.142 -2.707 -16.766 1.00 97.25 565 SER A N 1
ATOM 4443 C CA . SER A 1 565 ? 30.765 -3.499 -15.589 1.00 97.25 565 SER A CA 1
ATOM 4444 C C . SER A 1 565 ? 29.251 -3.690 -15.509 1.00 97.25 565 SER A C 1
ATOM 4446 O O . SER A 1 565 ? 28.818 -4.792 -15.173 1.00 97.25 565 SER A O 1
ATOM 4448 N N . LEU A 1 566 ? 28.454 -2.682 -15.885 1.00 97.88 566 LEU A N 1
ATOM 4449 C CA . LEU A 1 566 ? 26.996 -2.793 -15.952 1.00 97.88 566 LEU A CA 1
ATOM 4450 C C . LEU A 1 566 ? 26.534 -3.738 -17.068 1.00 97.88 566 LEU A C 1
ATOM 4452 O O . LEU A 1 566 ? 25.614 -4.517 -16.841 1.00 97.88 566 LEU A O 1
ATOM 4456 N N . LEU A 1 567 ? 27.227 -3.806 -18.211 1.00 97.12 567 LEU A N 1
ATOM 4457 C CA . LEU A 1 567 ? 26.958 -4.841 -19.226 1.00 97.12 567 LEU A CA 1
ATOM 4458 C C . LEU A 1 567 ? 27.218 -6.248 -18.677 1.00 97.12 567 LEU A C 1
ATOM 4460 O O . LEU A 1 567 ? 26.383 -7.146 -18.799 1.00 97.12 567 LEU A O 1
ATOM 4464 N N . THR A 1 568 ? 28.347 -6.444 -17.994 1.00 96.12 568 THR A N 1
ATOM 4465 C CA . THR A 1 568 ? 28.637 -7.731 -17.343 1.00 96.12 568 THR A CA 1
ATOM 4466 C C . THR A 1 568 ? 27.576 -8.069 -16.288 1.00 96.12 568 THR A C 1
ATOM 4468 O O . THR A 1 568 ? 27.142 -9.220 -16.189 1.00 96.12 568 THR A O 1
ATOM 4471 N N . LYS A 1 569 ? 27.126 -7.070 -15.521 1.00 97.56 569 LYS A N 1
ATOM 4472 C CA . LYS A 1 569 ? 26.064 -7.207 -14.519 1.00 97.56 569 LYS A CA 1
ATOM 4473 C C . LYS A 1 569 ? 24.730 -7.590 -15.169 1.00 97.56 569 LYS A C 1
ATOM 4475 O O . LYS A 1 569 ? 24.118 -8.566 -14.744 1.00 97.56 569 LYS A O 1
ATOM 4480 N N . SER A 1 570 ? 24.356 -6.920 -16.261 1.00 98.12 570 SER A N 1
ATOM 4481 C CA . SER A 1 570 ? 23.166 -7.207 -17.068 1.00 98.12 570 SER A CA 1
ATOM 4482 C C . SER A 1 570 ? 23.126 -8.666 -17.521 1.00 98.12 570 SER A C 1
ATOM 4484 O O . SER A 1 570 ? 22.151 -9.373 -17.267 1.00 98.12 570 SER A O 1
ATOM 4486 N N . LYS A 1 571 ? 24.230 -9.170 -18.089 1.00 97.31 571 LYS A N 1
ATOM 4487 C CA . LYS A 1 571 ? 24.340 -10.577 -18.498 1.00 97.31 571 LYS A CA 1
ATOM 4488 C C . LYS A 1 571 ? 24.073 -11.546 -17.346 1.00 97.31 571 LYS A C 1
ATOM 4490 O O . LYS A 1 571 ? 23.371 -12.540 -17.528 1.00 97.31 571 LYS A O 1
ATOM 4495 N N . ASN A 1 572 ? 24.661 -11.287 -16.178 1.00 97.31 572 ASN A N 1
ATOM 4496 C CA . ASN A 1 572 ? 24.523 -12.160 -15.013 1.00 97.31 572 ASN A CA 1
ATOM 4497 C C . ASN A 1 572 ? 23.095 -12.155 -14.462 1.00 97.31 572 ASN A C 1
ATOM 4499 O O . ASN A 1 572 ? 22.586 -13.215 -14.100 1.00 97.31 572 ASN A O 1
ATOM 4503 N N . PHE A 1 573 ? 22.448 -10.993 -14.445 1.00 98.50 573 PHE A N 1
ATOM 4504 C CA . PHE A 1 573 ? 21.046 -10.854 -14.075 1.00 98.50 573 PHE A CA 1
ATOM 4505 C C . PHE A 1 573 ? 20.127 -11.632 -15.022 1.00 98.50 573 PHE A C 1
ATOM 4507 O O . PHE A 1 573 ? 19.392 -12.506 -14.571 1.00 98.50 573 PHE A O 1
ATOM 4514 N N . LEU A 1 574 ? 20.235 -11.408 -16.337 1.00 97.88 574 LEU A N 1
ATOM 4515 C CA . LEU A 1 574 ? 19.423 -12.117 -17.336 1.00 97.88 574 LEU A CA 1
ATOM 4516 C C . LEU A 1 574 ? 19.623 -13.635 -17.257 1.00 97.88 574 LEU A C 1
ATOM 4518 O O . LEU A 1 574 ? 18.665 -14.403 -17.300 1.00 97.88 574 LEU A O 1
ATOM 4522 N N . LYS A 1 575 ? 20.870 -14.078 -17.066 1.00 97.25 575 LYS A N 1
ATOM 4523 C CA . LYS A 1 575 ? 21.184 -15.489 -16.833 1.00 97.25 575 LYS A CA 1
ATOM 4524 C C . LYS A 1 575 ? 20.475 -16.031 -15.585 1.00 97.25 575 LYS A C 1
ATOM 4526 O O . LYS A 1 575 ? 19.836 -17.078 -15.655 1.00 97.25 575 LYS A O 1
ATOM 4531 N N . THR A 1 576 ? 20.594 -15.328 -14.460 1.00 97.88 576 THR A N 1
ATOM 4532 C CA . THR A 1 576 ? 20.013 -15.740 -13.172 1.00 97.88 576 THR A CA 1
ATOM 4533 C C . THR A 1 576 ? 18.490 -15.782 -13.238 1.00 97.88 576 THR A C 1
ATOM 4535 O O . THR A 1 576 ? 17.888 -16.708 -12.697 1.00 97.88 576 THR A O 1
ATOM 4538 N N . ALA A 1 577 ? 17.867 -14.837 -13.945 1.00 98.06 577 ALA A N 1
ATOM 4539 C CA . ALA A 1 577 ? 16.433 -14.836 -14.190 1.00 98.06 577 ALA A CA 1
ATOM 4540 C C . ALA A 1 577 ? 15.969 -16.120 -14.884 1.00 98.06 577 ALA A C 1
ATOM 4542 O O . ALA A 1 577 ? 15.125 -16.831 -14.341 1.00 98.06 577 ALA A O 1
ATOM 4543 N N . VAL A 1 578 ? 16.567 -16.464 -16.032 1.00 97.94 578 VAL A N 1
ATOM 4544 C CA . VAL A 1 578 ? 16.182 -17.671 -16.781 1.00 97.94 578 VAL A CA 1
ATOM 4545 C C . VAL A 1 578 ? 16.401 -18.936 -15.949 1.00 97.94 578 VAL A C 1
ATOM 4547 O O . VAL A 1 578 ? 15.520 -19.795 -15.877 1.00 97.94 578 VAL A O 1
ATOM 4550 N N . GLU A 1 579 ? 17.553 -19.047 -15.281 1.00 97.50 579 GLU A N 1
ATOM 4551 C CA . GLU A 1 579 ? 17.867 -20.198 -14.424 1.00 97.50 579 GLU A CA 1
ATOM 4552 C C . GLU A 1 579 ? 16.879 -20.328 -13.257 1.00 97.50 579 GLU A C 1
ATOM 4554 O O . GLU A 1 579 ? 16.503 -21.442 -12.891 1.00 97.50 579 GLU A O 1
ATOM 4559 N N . THR A 1 580 ? 16.417 -19.208 -12.698 1.00 97.75 580 THR A N 1
ATOM 4560 C CA . THR A 1 580 ? 15.455 -19.200 -11.591 1.00 97.75 580 THR A CA 1
ATOM 4561 C C . THR A 1 580 ? 14.036 -19.505 -12.068 1.00 97.75 580 THR A C 1
ATOM 4563 O O . THR A 1 580 ? 13.351 -20.318 -11.447 1.00 97.75 580 THR A O 1
ATOM 4566 N N . TYR A 1 581 ? 13.602 -18.951 -13.202 1.00 98.06 581 TYR A N 1
ATOM 4567 C CA . TYR A 1 581 ? 12.296 -19.275 -13.781 1.00 98.06 581 TYR A CA 1
ATOM 4568 C C . TYR A 1 581 ? 12.192 -20.752 -14.182 1.00 98.06 581 TYR A C 1
ATOM 4570 O O . TYR A 1 581 ? 11.146 -21.376 -14.013 1.00 98.06 581 TYR A O 1
ATOM 4578 N N . ALA A 1 582 ? 13.295 -21.363 -14.629 1.00 97.50 582 ALA A N 1
ATOM 4579 C CA . ALA A 1 582 ? 13.347 -22.800 -14.892 1.00 97.50 582 ALA A CA 1
ATOM 4580 C C . ALA A 1 582 ? 13.048 -23.660 -13.644 1.00 97.50 582 ALA A C 1
ATOM 4582 O O . ALA A 1 582 ? 12.583 -24.792 -13.786 1.00 97.50 582 ALA A O 1
ATOM 4583 N N . LEU A 1 583 ? 13.273 -23.134 -12.431 1.00 96.88 583 LEU A N 1
ATOM 4584 C CA . LEU A 1 583 ? 12.853 -23.770 -11.175 1.00 96.88 583 LEU A CA 1
ATOM 4585 C C . LEU A 1 583 ? 11.368 -23.520 -10.865 1.00 96.88 583 LEU A C 1
ATOM 4587 O O . LEU A 1 583 ? 10.713 -24.404 -10.313 1.00 96.88 583 LEU A O 1
ATOM 4591 N N . ALA A 1 584 ? 10.834 -22.349 -11.230 1.00 96.31 584 ALA A N 1
ATOM 4592 C CA . ALA A 1 584 ? 9.433 -21.978 -11.021 1.00 96.31 584 ALA A CA 1
ATOM 4593 C C . ALA A 1 584 ? 8.471 -22.775 -11.915 1.00 96.31 584 ALA A C 1
ATOM 4595 O O . ALA A 1 584 ? 7.499 -23.344 -11.421 1.00 96.31 584 ALA A O 1
ATOM 4596 N N . SER A 1 585 ? 8.763 -22.848 -13.217 1.00 96.69 585 SER A N 1
ATOM 4597 C CA . SER A 1 585 ? 7.899 -23.434 -14.253 1.00 96.69 585 SER A CA 1
ATOM 4598 C C . SER A 1 585 ? 7.286 -24.798 -13.876 1.00 96.69 585 SER A C 1
ATOM 4600 O O . SER A 1 585 ? 6.058 -24.919 -13.858 1.00 96.69 585 SER A O 1
ATOM 4602 N N . PRO A 1 586 ? 8.053 -25.834 -13.468 1.00 95.38 586 PRO A N 1
ATOM 4603 C CA . PRO A 1 586 ? 7.456 -27.121 -13.103 1.00 95.38 586 PRO A CA 1
ATOM 4604 C C . PRO A 1 586 ? 6.541 -27.057 -11.867 1.00 95.38 586 PRO A C 1
ATOM 4606 O O . PRO A 1 586 ? 5.638 -27.884 -11.747 1.00 95.38 586 PRO A O 1
ATOM 4609 N N . LEU A 1 587 ? 6.763 -26.105 -10.952 1.00 94.06 587 LEU A N 1
ATOM 4610 C CA . LEU A 1 587 ? 5.940 -25.907 -9.755 1.00 94.06 587 LEU A CA 1
ATOM 4611 C C . LEU A 1 587 ? 4.654 -25.135 -10.077 1.00 94.06 587 LEU A C 1
ATOM 4613 O O . LEU A 1 587 ? 3.594 -25.491 -9.565 1.00 94.06 587 LEU A O 1
ATOM 4617 N N . LEU A 1 588 ? 4.730 -24.137 -10.963 1.00 93.06 588 LEU A N 1
ATOM 4618 C CA . LEU A 1 588 ? 3.564 -23.413 -11.480 1.00 93.06 588 LEU A CA 1
ATOM 4619 C C . LEU A 1 588 ? 2.614 -24.355 -12.232 1.00 93.06 588 LEU A C 1
ATOM 4621 O O . LEU A 1 588 ? 1.403 -24.310 -12.036 1.00 93.06 588 LEU A O 1
ATOM 4625 N N . ARG A 1 589 ? 3.175 -25.270 -13.032 1.00 93.56 589 ARG A N 1
ATOM 4626 C CA . ARG A 1 589 ? 2.430 -26.265 -13.825 1.00 93.56 589 ARG A CA 1
ATOM 4627 C C . ARG A 1 589 ? 1.945 -27.473 -13.016 1.00 93.56 589 ARG A C 1
ATOM 4629 O O . ARG A 1 589 ? 1.350 -28.395 -13.582 1.00 93.56 589 ARG A O 1
ATOM 4636 N N . ALA A 1 590 ? 2.232 -27.537 -11.715 1.00 91.12 590 ALA A N 1
ATOM 4637 C CA . ALA A 1 590 ? 1.821 -28.661 -10.887 1.00 91.12 590 ALA A CA 1
ATOM 4638 C C . ALA A 1 590 ? 0.292 -28.708 -10.779 1.00 91.12 590 ALA A C 1
ATOM 4640 O O . ALA A 1 590 ? -0.353 -27.714 -10.461 1.00 91.12 590 ALA A O 1
ATOM 4641 N N . SER A 1 591 ? -0.308 -29.889 -10.962 1.00 87.25 591 SER A N 1
ATOM 4642 C CA . SER A 1 591 ? -1.771 -30.047 -10.930 1.00 87.25 591 SER A CA 1
ATOM 4643 C C . SER A 1 591 ? -2.418 -29.623 -9.607 1.00 87.25 591 SER A C 1
ATOM 4645 O O . SER A 1 591 ? -3.615 -29.386 -9.569 1.00 87.25 591 SER A O 1
ATOM 4647 N N . SER A 1 592 ? -1.646 -29.565 -8.518 1.00 84.62 592 SER A N 1
ATOM 4648 C CA . SER A 1 592 ? -2.087 -29.067 -7.211 1.00 84.62 592 SER A CA 1
ATOM 4649 C C . SER A 1 592 ? -2.207 -27.542 -7.128 1.00 84.62 592 SER A C 1
ATOM 4651 O O . SER A 1 592 ? -2.693 -27.052 -6.117 1.00 84.62 592 SER A O 1
ATOM 4653 N N . ARG A 1 593 ? -1.719 -26.810 -8.136 1.00 87.25 593 ARG A N 1
ATOM 4654 C CA . ARG A 1 593 ? -1.677 -25.342 -8.182 1.00 87.25 593 ARG A CA 1
ATOM 4655 C C . ARG A 1 593 ? -2.567 -24.741 -9.278 1.00 87.25 593 ARG A C 1
ATOM 4657 O O . ARG A 1 593 ? -2.893 -23.564 -9.229 1.00 87.25 593 ARG A O 1
ATOM 4664 N N . LEU A 1 594 ? -2.945 -25.526 -10.286 1.00 86.12 594 LEU A N 1
ATOM 4665 C CA . LEU A 1 594 ? -3.763 -25.026 -11.394 1.00 86.12 594 LEU A CA 1
ATOM 4666 C C . LEU A 1 594 ? -5.162 -24.633 -10.901 1.00 86.12 594 LEU A C 1
ATOM 4668 O O . LEU A 1 594 ? -5.836 -25.445 -10.265 1.00 86.12 594 LEU A O 1
ATOM 4672 N N . GLY A 1 595 ? -5.592 -23.410 -11.227 1.00 69.38 595 GLY A N 1
ATOM 4673 C CA . GLY A 1 595 ? -6.915 -22.888 -10.866 1.00 69.38 595 GLY A CA 1
ATOM 4674 C C . GLY A 1 595 ? -7.104 -22.539 -9.384 1.00 69.38 595 GLY A C 1
ATOM 4675 O O . GLY A 1 595 ? -8.237 -22.519 -8.914 1.00 69.38 595 GLY A O 1
ATOM 4676 N N . THR A 1 596 ? -6.023 -22.309 -8.629 1.00 71.06 596 THR A N 1
ATOM 4677 C CA . THR A 1 596 ? -6.104 -21.748 -7.268 1.00 71.06 596 THR A CA 1
ATOM 4678 C C . THR A 1 596 ? -5.953 -20.228 -7.325 1.00 71.06 596 THR A C 1
ATOM 4680 O O . THR A 1 596 ? -4.877 -19.757 -7.699 1.00 71.06 596 THR A O 1
ATOM 4683 N N . GLU A 1 597 ? -6.995 -19.479 -6.957 1.00 67.31 597 GLU A N 1
ATOM 4684 C CA . GLU A 1 597 ? -7.019 -18.006 -7.066 1.00 67.31 597 GLU A CA 1
ATOM 4685 C C . GLU A 1 597 ? -6.299 -17.295 -5.897 1.00 67.31 597 GLU A C 1
ATOM 4687 O O . GLU A 1 597 ? -5.790 -16.196 -6.070 1.00 67.31 597 GLU A O 1
ATOM 4692 N N . GLU A 1 598 ? -6.105 -17.959 -4.752 1.00 79.81 598 GLU A N 1
ATOM 4693 C CA . GLU A 1 598 ? -5.469 -17.395 -3.542 1.00 79.81 598 GLU A CA 1
ATOM 4694 C C . GLU A 1 598 ? -3.916 -17.455 -3.556 1.00 79.81 598 GLU A C 1
ATOM 4696 O O . GLU A 1 598 ? -3.278 -17.864 -2.577 1.00 79.81 598 GLU A O 1
ATOM 4701 N N . ARG A 1 599 ? -3.270 -17.123 -4.684 1.00 86.25 599 ARG A N 1
ATOM 4702 C CA . ARG A 1 599 ? -1.797 -17.166 -4.867 1.00 86.25 599 ARG A CA 1
ATOM 4703 C C . ARG A 1 599 ? -1.270 -15.872 -5.480 1.00 86.25 599 ARG A C 1
ATOM 4705 O O . ARG A 1 599 ? -1.970 -15.252 -6.267 1.00 86.25 599 ARG A O 1
ATOM 4712 N N . LEU A 1 600 ? -0.007 -15.520 -5.203 1.00 90.12 600 LEU A N 1
ATOM 4713 C CA . LEU A 1 600 ? 0.641 -14.380 -5.877 1.00 90.12 600 LEU A CA 1
ATOM 4714 C C . LEU A 1 600 ? 0.742 -14.601 -7.390 1.00 90.12 600 LEU A C 1
ATOM 4716 O O . LEU A 1 600 ? 0.459 -13.696 -8.167 1.00 90.12 600 LEU A O 1
ATOM 4720 N N . PHE A 1 601 ? 1.142 -15.807 -7.804 1.00 91.88 601 PHE A N 1
ATOM 4721 C CA . PHE A 1 601 ? 1.179 -16.207 -9.206 1.00 91.88 601 PHE A CA 1
ATOM 4722 C C . PHE A 1 601 ? 0.472 -17.551 -9.388 1.00 91.88 601 PHE A C 1
ATOM 4724 O O . PHE A 1 601 ? 0.904 -18.600 -8.881 1.00 91.88 601 PHE A O 1
ATOM 4731 N N . SER A 1 602 ? -0.616 -17.521 -10.151 1.00 87.94 602 SER A N 1
ATOM 4732 C CA . SER A 1 602 ? -1.412 -18.681 -10.541 1.00 87.94 602 SER A CA 1
ATOM 4733 C C . SER A 1 602 ? -1.432 -18.822 -12.065 1.00 87.94 602 SER A C 1
ATOM 4735 O O . SER A 1 602 ? -1.279 -17.850 -12.801 1.00 87.94 602 SER A O 1
ATOM 4737 N N . LEU A 1 603 ? -1.563 -20.063 -12.540 1.00 89.75 603 LEU A N 1
ATOM 4738 C CA . LEU A 1 603 ? -1.781 -20.370 -13.953 1.00 89.75 603 LEU A CA 1
ATOM 4739 C C . LEU A 1 603 ? -3.127 -21.071 -14.106 1.00 89.75 603 LEU A C 1
ATOM 4741 O O . LEU A 1 603 ? -3.425 -22.031 -13.377 1.00 89.75 603 LEU A O 1
ATOM 4745 N N . GLY A 1 604 ? -3.903 -20.626 -15.091 1.00 88.19 604 GLY A N 1
ATOM 4746 C CA . GLY A 1 604 ? -5.027 -21.377 -15.613 1.00 88.19 604 GLY A CA 1
ATOM 4747 C C . GLY A 1 604 ? -4.553 -22.623 -16.361 1.00 88.19 604 GLY A C 1
ATOM 4748 O O . GLY A 1 604 ? -3.413 -22.741 -16.817 1.00 88.19 604 GLY A O 1
ATOM 4749 N N . SER A 1 605 ? -5.449 -23.594 -16.509 1.00 87.94 605 SER A N 1
ATOM 4750 C CA . SER A 1 605 ? -5.191 -24.781 -17.338 1.00 87.94 605 SER A CA 1
ATOM 4751 C C . SER A 1 605 ? -5.028 -24.441 -18.827 1.00 87.94 605 SER A C 1
ATOM 4753 O O . SER A 1 605 ? -4.351 -25.148 -19.574 1.00 87.94 605 SER A O 1
ATOM 4755 N N . GLU A 1 606 ? -5.660 -23.351 -19.233 1.00 89.94 606 GLU A N 1
ATOM 4756 C CA . GLU A 1 606 ? -5.666 -22.720 -20.540 1.00 89.94 606 GLU A CA 1
ATOM 4757 C C . GLU A 1 606 ? -4.323 -22.056 -20.878 1.00 89.94 606 GLU A C 1
ATOM 4759 O O . GLU A 1 606 ? -3.893 -22.129 -22.029 1.00 89.94 606 GLU A O 1
ATOM 4764 N N . ASP A 1 607 ? -3.611 -21.543 -19.872 1.00 91.56 607 ASP A N 1
ATOM 4765 C CA . ASP A 1 607 ? -2.372 -20.767 -20.040 1.00 91.56 607 ASP A CA 1
ATOM 4766 C C . ASP A 1 607 ? -1.127 -21.657 -20.174 1.00 91.56 607 ASP A C 1
ATOM 4768 O O . ASP A 1 607 ? -0.014 -21.191 -20.408 1.00 91.56 607 ASP A O 1
ATOM 4772 N N . LEU A 1 608 ? -1.284 -22.980 -20.052 1.00 93.44 608 LEU A N 1
ATOM 4773 C CA . LEU A 1 608 ? -0.169 -23.931 -20.090 1.00 93.44 608 LEU A CA 1
ATO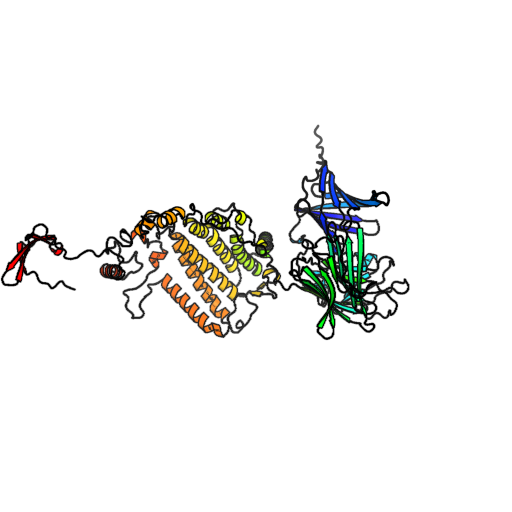M 4774 C C . LEU A 1 608 ? 0.587 -23.946 -21.425 1.00 93.44 608 LEU A C 1
ATOM 4776 O O . LEU A 1 608 ? 1.746 -24.371 -21.447 1.00 93.44 608 LEU A O 1
ATOM 4780 N N . ASN A 1 609 ? -0.051 -23.568 -22.532 1.00 95.00 609 ASN A N 1
ATOM 4781 C CA . ASN A 1 609 ? 0.646 -23.446 -23.815 1.00 95.00 609 ASN A CA 1
ATOM 4782 C C . ASN A 1 609 ? 1.428 -22.131 -23.878 1.00 95.00 609 ASN A C 1
ATOM 4784 O O . ASN A 1 609 ? 2.597 -22.158 -24.241 1.00 95.00 609 ASN A O 1
ATOM 4788 N N . GLU A 1 610 ? 0.823 -21.026 -23.439 1.00 95.62 610 GLU A N 1
ATOM 4789 C CA . GLU A 1 610 ? 1.468 -19.710 -23.417 1.00 95.62 610 GLU A CA 1
ATOM 4790 C C . GLU A 1 610 ? 2.690 -19.700 -22.491 1.00 95.62 610 GLU A C 1
ATOM 4792 O O . GLU A 1 610 ? 3.756 -19.231 -22.881 1.00 95.62 610 GLU A O 1
ATOM 4797 N N . GLU A 1 611 ? 2.599 -20.320 -21.308 1.00 95.50 611 GLU A N 1
ATOM 4798 C CA . GLU A 1 611 ? 3.762 -20.464 -20.424 1.00 95.50 611 GLU A CA 1
ATOM 4799 C C . GLU A 1 611 ? 4.857 -21.345 -21.045 1.00 95.50 611 GLU A C 1
ATOM 4801 O O . GLU A 1 611 ? 6.043 -21.090 -20.835 1.00 95.50 611 GLU A O 1
ATOM 4806 N N . SER A 1 612 ? 4.489 -22.351 -21.849 1.00 96.00 612 SER A N 1
ATOM 4807 C CA . SER A 1 612 ? 5.470 -23.194 -22.541 1.00 96.00 612 SER A CA 1
ATOM 4808 C C . SER A 1 612 ? 6.217 -22.422 -23.627 1.00 96.00 612 SER A C 1
ATOM 4810 O O . SER A 1 612 ? 7.420 -22.637 -23.788 1.00 96.00 612 SER A O 1
ATOM 4812 N N . ASP A 1 613 ? 5.520 -21.556 -24.362 1.00 96.88 613 ASP A N 1
ATOM 4813 C CA . ASP A 1 613 ? 6.123 -20.693 -25.377 1.00 96.88 613 ASP A CA 1
ATOM 4814 C C . ASP A 1 613 ? 7.042 -19.664 -24.702 1.00 96.88 613 ASP A C 1
ATOM 4816 O O . ASP A 1 613 ? 8.224 -19.589 -25.035 1.00 96.88 613 ASP A O 1
ATOM 4820 N N . PHE A 1 614 ? 6.570 -19.003 -23.637 1.00 95.62 614 PHE A N 1
ATOM 4821 C CA . PHE A 1 614 ? 7.382 -18.092 -22.823 1.00 95.62 614 PHE A CA 1
ATOM 4822 C C . PHE A 1 614 ? 8.652 -18.764 -22.277 1.00 95.62 614 PHE A C 1
ATOM 4824 O O . PHE A 1 614 ? 9.753 -18.212 -22.344 1.00 95.62 614 PHE A O 1
ATOM 4831 N N . LYS A 1 615 ? 8.535 -19.991 -21.754 1.00 96.19 615 LYS A N 1
ATOM 4832 C CA . LYS A 1 615 ? 9.688 -20.756 -21.268 1.00 96.19 615 LYS A CA 1
ATOM 4833 C C . LYS A 1 615 ? 10.677 -21.078 -22.394 1.00 96.19 615 LYS A C 1
ATOM 4835 O O . LYS A 1 615 ? 11.885 -21.103 -22.126 1.00 96.19 615 LYS A O 1
ATOM 4840 N N . GLY A 1 616 ? 10.173 -21.324 -23.605 1.00 95.38 616 GLY A N 1
ATOM 4841 C CA . GLY A 1 616 ? 10.961 -21.518 -24.821 1.00 95.38 616 GLY A CA 1
ATOM 4842 C C . GLY A 1 616 ? 11.759 -20.271 -25.198 1.00 95.38 616 GLY A C 1
ATOM 4843 O O . GLY A 1 616 ? 12.973 -20.369 -25.377 1.00 95.38 616 GLY A O 1
ATOM 4844 N N . ASP A 1 617 ? 11.118 -19.103 -25.198 1.00 94.31 617 ASP A N 1
ATOM 4845 C CA . ASP A 1 617 ? 11.769 -17.817 -25.480 1.00 94.31 617 ASP A CA 1
ATOM 4846 C C . ASP A 1 617 ? 12.885 -17.513 -24.463 1.00 94.31 617 ASP A C 1
ATOM 4848 O O . ASP A 1 617 ? 13.979 -17.064 -24.820 1.00 94.31 617 ASP A O 1
ATOM 4852 N N . LEU A 1 618 ? 12.664 -17.827 -23.179 1.00 94.94 618 LEU A N 1
ATOM 4853 C CA . LEU A 1 618 ? 13.700 -17.696 -22.148 1.00 94.94 618 LEU A CA 1
ATOM 4854 C C . LEU A 1 618 ? 14.898 -18.630 -22.388 1.00 94.94 618 LEU A C 1
ATOM 4856 O O . LEU A 1 618 ? 16.041 -18.236 -22.141 1.00 94.94 618 LEU A O 1
ATOM 4860 N N . ASP A 1 619 ? 14.670 -19.858 -22.866 1.00 91.88 619 ASP A N 1
ATOM 4861 C CA . ASP A 1 619 ? 15.761 -20.778 -23.215 1.00 91.88 619 ASP A CA 1
ATOM 4862 C C . ASP A 1 619 ? 16.558 -20.277 -24.424 1.00 91.88 619 ASP A C 1
ATOM 4864 O O . ASP A 1 619 ? 17.790 -20.371 -24.436 1.00 91.88 619 ASP A O 1
ATOM 4868 N N . GLU A 1 620 ? 15.886 -19.702 -25.421 1.00 89.94 620 GLU A N 1
ATOM 4869 C CA . GLU A 1 620 ? 16.539 -19.080 -26.572 1.00 89.94 620 GLU A CA 1
ATOM 4870 C C . GLU A 1 620 ? 17.402 -17.885 -26.153 1.00 89.94 620 GLU A C 1
ATOM 4872 O O . GLU A 1 620 ? 18.580 -17.815 -26.527 1.00 89.94 620 GLU A O 1
ATOM 4877 N N . LEU A 1 621 ? 16.873 -17.010 -25.288 1.00 90.00 621 LEU A N 1
ATOM 4878 C CA . LEU A 1 621 ? 17.641 -15.926 -24.678 1.00 90.00 621 LEU A CA 1
ATOM 4879 C C . LEU A 1 621 ? 18.881 -16.472 -23.956 1.00 90.00 621 LEU A C 1
ATOM 4881 O O . LEU A 1 621 ? 19.995 -15.998 -24.187 1.00 90.00 621 LEU A O 1
ATOM 4885 N N . TYR A 1 622 ? 18.728 -17.503 -23.120 1.00 91.81 622 TYR A N 1
ATOM 4886 C CA . TYR A 1 622 ? 19.850 -18.107 -22.395 1.00 91.81 622 TYR A CA 1
ATOM 4887 C C . TYR A 1 622 ? 20.944 -18.629 -23.331 1.00 91.81 622 TYR A C 1
ATOM 4889 O O . TYR A 1 622 ? 22.138 -18.441 -23.062 1.00 91.81 622 TYR A O 1
ATOM 4897 N N . LEU A 1 623 ? 20.557 -19.259 -24.442 1.00 88.50 623 LEU A N 1
ATOM 4898 C CA . LEU A 1 623 ? 21.491 -19.723 -25.464 1.00 88.50 623 LEU A CA 1
ATOM 4899 C C . LEU A 1 623 ? 22.210 -18.550 -26.141 1.00 88.50 623 LEU A C 1
ATOM 4901 O O . LEU A 1 623 ? 23.440 -18.592 -26.263 1.00 88.50 623 LEU A O 1
ATOM 4905 N N . ALA A 1 624 ? 21.482 -17.494 -26.512 1.00 87.12 624 ALA A N 1
ATOM 4906 C CA . ALA A 1 624 ? 22.034 -16.297 -27.147 1.00 87.12 624 ALA A CA 1
ATOM 4907 C C . ALA A 1 624 ? 23.040 -15.546 -26.250 1.00 87.12 624 ALA A C 1
ATOM 4909 O O . ALA A 1 624 ? 24.016 -14.979 -26.742 1.00 87.12 624 ALA A O 1
ATOM 4910 N N . LEU A 1 625 ? 22.880 -15.598 -24.921 1.00 89.19 625 LEU A N 1
ATOM 4911 C CA . LEU A 1 625 ? 23.838 -15.012 -23.970 1.00 89.19 625 LEU A CA 1
ATOM 4912 C C . LEU A 1 625 ? 25.211 -15.720 -23.956 1.00 89.19 625 LEU A C 1
ATOM 4914 O O . LEU A 1 625 ? 26.206 -15.139 -23.501 1.00 89.19 625 LEU A O 1
ATOM 4918 N N . HIS A 1 626 ? 25.290 -16.977 -24.404 1.00 81.50 626 HIS A N 1
ATOM 4919 C CA . HIS A 1 626 ? 26.486 -17.822 -24.263 1.00 81.50 626 HIS A CA 1
ATOM 4920 C C . HIS A 1 626 ? 27.096 -18.280 -25.586 1.00 81.50 626 HIS A C 1
ATOM 4922 O O . HIS A 1 626 ? 28.277 -18.631 -25.611 1.00 81.50 626 HIS A O 1
ATOM 4928 N N . SER A 1 627 ? 26.306 -18.315 -26.655 1.00 83.81 627 SER A N 1
ATOM 4929 C CA . SER A 1 627 ? 26.680 -18.937 -27.921 1.00 83.81 627 SER A CA 1
ATOM 4930 C C . SER A 1 627 ? 26.338 -18.049 -29.105 1.00 83.81 627 SER A C 1
ATOM 4932 O O . SER A 1 627 ? 25.504 -17.153 -29.023 1.00 83.81 627 SER A O 1
ATOM 4934 N N . ASN A 1 628 ? 26.965 -18.362 -30.234 1.00 87.50 628 ASN A N 1
ATOM 4935 C CA . ASN A 1 628 ? 26.573 -17.824 -31.524 1.00 87.50 628 ASN A CA 1
ATOM 4936 C C . ASN A 1 628 ? 25.124 -18.222 -31.834 1.00 87.50 628 ASN A C 1
ATOM 4938 O O . ASN A 1 628 ? 24.798 -19.411 -31.843 1.00 87.50 628 ASN A O 1
ATOM 4942 N N . HIS A 1 629 ? 24.287 -17.234 -32.118 1.00 87.44 629 HIS A N 1
ATOM 4943 C CA . HIS A 1 629 ? 22.877 -17.405 -32.424 1.00 87.44 629 HIS A CA 1
ATOM 4944 C C . HIS A 1 629 ? 22.629 -17.091 -33.903 1.00 87.44 629 HIS A C 1
ATOM 4946 O O . HIS A 1 629 ? 23.057 -16.051 -34.397 1.00 87.44 629 HIS A O 1
ATOM 4952 N N . ASN A 1 630 ? 21.997 -18.002 -34.642 1.00 87.00 630 ASN A N 1
ATOM 4953 C CA . ASN A 1 630 ? 21.775 -17.801 -36.069 1.00 87.00 630 ASN A CA 1
ATOM 4954 C C . ASN A 1 630 ? 20.437 -17.103 -36.311 1.00 87.00 630 ASN A C 1
ATOM 4956 O O . ASN A 1 630 ? 19.402 -17.684 -36.013 1.00 87.00 630 ASN A O 1
ATOM 4960 N N . LEU A 1 631 ? 20.459 -15.912 -36.910 1.00 84.44 631 LEU A N 1
ATOM 4961 C CA . LEU A 1 631 ? 19.247 -15.123 -37.153 1.00 84.44 631 LEU A CA 1
ATOM 4962 C C . LEU A 1 631 ? 18.424 -15.630 -38.345 1.00 84.44 631 LEU A C 1
ATOM 4964 O O . LEU A 1 631 ? 17.335 -15.124 -38.603 1.00 84.44 631 LEU A O 1
ATOM 4968 N N . ARG A 1 632 ? 18.946 -16.592 -39.120 1.00 82.06 632 ARG A N 1
ATOM 4969 C CA . ARG A 1 632 ? 18.260 -17.135 -40.297 1.00 82.06 632 ARG A CA 1
ATOM 4970 C C . ARG A 1 632 ? 17.784 -18.560 -40.064 1.00 82.06 632 ARG A C 1
ATOM 4972 O O . ARG A 1 632 ? 18.574 -19.466 -39.801 1.00 82.06 632 ARG A O 1
ATOM 4979 N N . GLU A 1 633 ? 16.496 -18.774 -40.310 1.00 78.19 633 GLU A N 1
ATOM 4980 C CA . GLU A 1 633 ? 15.869 -20.102 -40.303 1.00 78.19 633 GLU A CA 1
ATOM 4981 C C . GLU A 1 633 ? 16.260 -20.959 -41.523 1.00 78.19 633 GLU A C 1
ATOM 4983 O O . GLU A 1 633 ? 16.098 -22.178 -41.518 1.00 78.19 633 GLU A O 1
ATOM 4988 N N . ASP A 1 634 ? 16.812 -20.338 -42.573 1.00 79.25 634 ASP A N 1
ATOM 4989 C CA . ASP A 1 634 ? 17.233 -21.006 -43.815 1.00 79.25 634 ASP A CA 1
ATOM 4990 C C . ASP A 1 634 ? 18.532 -21.831 -43.673 1.00 79.25 634 ASP A C 1
ATOM 4992 O O . ASP A 1 634 ? 18.957 -22.500 -44.620 1.00 79.25 634 ASP A O 1
ATOM 4996 N N . GLY A 1 635 ? 19.159 -21.806 -42.491 1.00 74.12 635 GLY A N 1
ATOM 4997 C CA . GLY A 1 635 ? 20.395 -22.522 -42.183 1.00 74.12 635 GLY A CA 1
ATOM 4998 C C . GLY A 1 635 ? 21.675 -21.835 -42.673 1.00 74.12 635 GLY A C 1
ATOM 4999 O O . GLY A 1 635 ? 22.763 -22.375 -42.456 1.00 74.12 635 GLY A O 1
ATOM 5000 N N . SER A 1 636 ? 21.590 -20.659 -43.305 1.00 82.75 636 SER A N 1
ATOM 5001 C CA . SER A 1 636 ? 22.762 -19.832 -43.606 1.00 82.75 636 SER A CA 1
ATOM 5002 C C . SER A 1 636 ? 23.346 -19.263 -42.319 1.00 82.75 636 SER A C 1
ATOM 5004 O O . SER A 1 636 ? 22.613 -18.752 -41.486 1.00 82.75 636 SER A O 1
ATOM 5006 N N . THR A 1 637 ? 24.670 -19.297 -42.172 1.00 81.69 637 THR A N 1
ATOM 5007 C CA . THR A 1 637 ? 25.377 -18.743 -41.005 1.00 81.69 637 THR A CA 1
ATOM 5008 C C . THR A 1 637 ? 25.868 -17.312 -41.235 1.00 81.69 637 THR A C 1
ATOM 5010 O O . THR A 1 637 ? 26.650 -16.800 -40.440 1.00 81.69 637 THR A O 1
ATOM 5013 N N . THR A 1 638 ? 25.489 -16.666 -42.342 1.00 83.06 638 THR A N 1
ATOM 5014 C CA . THR A 1 638 ? 25.971 -15.314 -42.677 1.00 83.06 638 THR A CA 1
ATOM 5015 C C . THR A 1 638 ? 25.570 -14.281 -41.630 1.00 83.06 638 THR A C 1
ATOM 5017 O O . THR A 1 638 ? 26.394 -13.461 -41.248 1.00 83.06 638 THR A O 1
ATOM 5020 N N . ASP A 1 639 ? 24.340 -14.363 -41.119 1.00 86.25 639 ASP A N 1
ATOM 5021 C CA . ASP A 1 639 ? 23.801 -13.439 -40.116 1.00 86.25 639 ASP A CA 1
ATOM 5022 C C . ASP A 1 639 ? 23.759 -14.139 -38.746 1.00 86.25 639 ASP A C 1
ATOM 5024 O O . ASP A 1 639 ? 22.710 -14.385 -38.160 1.00 86.25 639 ASP A O 1
ATOM 5028 N N . THR A 1 640 ? 24.937 -14.546 -38.269 1.00 90.88 640 THR A N 1
ATOM 5029 C CA . THR A 1 640 ? 25.124 -15.081 -36.913 1.00 90.88 640 THR A CA 1
ATOM 5030 C C . THR A 1 640 ? 25.429 -13.940 -35.946 1.00 90.88 640 THR A C 1
ATOM 5032 O O . THR A 1 640 ? 26.319 -13.145 -36.226 1.00 90.88 640 THR A O 1
ATOM 5035 N N . LEU A 1 641 ? 24.730 -13.898 -34.814 1.00 91.00 641 LEU A N 1
ATOM 5036 C CA . LEU A 1 641 ? 24.893 -12.952 -33.713 1.00 91.00 641 LEU A CA 1
ATOM 5037 C C . LEU A 1 641 ? 25.758 -13.563 -32.600 1.00 91.00 641 LEU A C 1
ATOM 5039 O O . LEU A 1 641 ? 25.536 -14.706 -32.201 1.00 91.00 641 LEU A O 1
ATOM 5043 N N . SER A 1 642 ? 26.713 -12.804 -32.062 1.00 91.69 642 SER A N 1
ATOM 5044 C CA . SER A 1 642 ? 27.457 -13.154 -30.847 1.00 91.69 642 SER A CA 1
ATOM 5045 C C . SER A 1 642 ? 27.425 -12.011 -29.835 1.00 91.69 642 SER A C 1
ATOM 5047 O O . SER A 1 642 ? 28.003 -10.949 -30.052 1.00 91.69 642 SER A O 1
ATOM 5049 N N . LEU A 1 643 ? 26.813 -12.251 -28.674 1.00 92.50 643 LEU A N 1
ATOM 5050 C CA . LEU A 1 643 ? 26.724 -11.260 -27.594 1.00 92.50 643 LEU A CA 1
ATOM 5051 C C . LEU A 1 643 ? 27.926 -11.303 -26.630 1.00 92.50 643 LEU A C 1
ATOM 5053 O O . LEU A 1 643 ? 27.933 -10.610 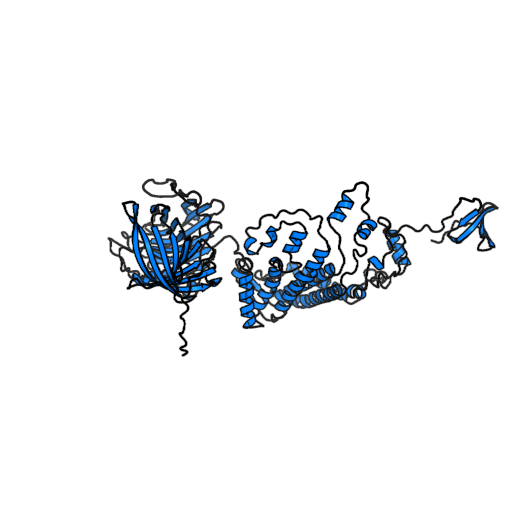-25.611 1.00 92.50 643 LEU A O 1
ATOM 5057 N N . SER A 1 644 ? 28.957 -12.113 -26.909 1.00 88.81 644 SER A N 1
ATOM 5058 C CA . SER A 1 644 ? 30.098 -12.290 -25.996 1.00 88.81 644 SER A CA 1
ATOM 5059 C C . SER A 1 644 ? 30.874 -10.995 -25.772 1.00 88.81 644 SER A C 1
ATOM 5061 O O . SER A 1 644 ? 31.158 -10.639 -24.630 1.00 88.81 644 SER A O 1
ATOM 5063 N N . ASN A 1 645 ? 31.191 -10.295 -26.861 1.00 90.69 645 ASN A N 1
ATOM 5064 C CA . ASN A 1 645 ? 31.954 -9.051 -26.828 1.00 90.69 645 ASN A CA 1
ATOM 5065 C C . ASN A 1 645 ? 31.068 -7.877 -26.407 1.00 90.69 645 ASN A C 1
ATOM 5067 O O . ASN A 1 645 ? 31.539 -6.976 -25.717 1.00 90.69 645 ASN A O 1
ATOM 5071 N N . PHE A 1 646 ? 29.778 -7.933 -26.756 1.00 93.00 646 PHE A N 1
ATOM 5072 C CA . PHE A 1 646 ? 28.773 -6.971 -26.313 1.00 93.00 646 PHE A CA 1
ATOM 5073 C C . PHE A 1 646 ? 28.742 -6.888 -24.785 1.00 93.00 646 PHE A C 1
ATOM 5075 O O . PHE A 1 646 ? 29.069 -5.854 -24.215 1.00 93.00 646 PHE A O 1
ATOM 5082 N N . PHE A 1 647 ? 28.494 -8.006 -24.097 1.00 94.25 647 PHE A N 1
ATOM 5083 C CA . PHE A 1 647 ? 28.443 -8.010 -22.632 1.00 94.25 647 PHE A CA 1
ATOM 5084 C C . PHE A 1 647 ? 29.808 -7.861 -21.942 1.00 94.25 647 PHE A C 1
ATOM 5086 O O . PHE A 1 647 ? 29.862 -7.584 -20.745 1.00 94.25 647 PHE A O 1
ATOM 5093 N N . ALA A 1 648 ? 30.910 -8.026 -22.679 1.00 91.81 648 ALA A N 1
ATOM 5094 C CA . ALA A 1 648 ? 32.252 -7.696 -22.204 1.00 91.81 648 ALA A CA 1
ATOM 5095 C C . ALA A 1 648 ? 32.570 -6.190 -22.300 1.00 91.81 648 ALA A C 1
ATOM 5097 O O . ALA A 1 648 ? 33.668 -5.785 -21.919 1.00 91.81 648 ALA A O 1
ATOM 5098 N N . GLY A 1 649 ? 31.643 -5.379 -22.827 1.00 91.88 649 GLY A N 1
ATOM 5099 C CA . GLY A 1 649 ? 31.832 -3.949 -23.049 1.00 91.88 649 GLY A CA 1
ATOM 5100 C C . GLY A 1 649 ? 32.873 -3.635 -24.119 1.00 91.88 649 GLY A C 1
ATOM 5101 O O . GLY A 1 649 ? 33.640 -2.690 -23.975 1.00 91.88 649 GLY A O 1
ATOM 5102 N N . GLN A 1 650 ? 32.946 -4.464 -25.161 1.00 89.50 650 GLN A N 1
ATOM 5103 C CA . GLN A 1 650 ? 33.908 -4.321 -26.261 1.00 89.50 650 GLN A CA 1
ATOM 5104 C C . GLN A 1 650 ? 33.259 -3.857 -27.574 1.00 89.50 650 GLN A C 1
ATOM 5106 O O . GLN A 1 650 ? 33.967 -3.646 -28.555 1.00 89.50 650 GLN A O 1
ATOM 5111 N N . VAL A 1 651 ? 31.930 -3.721 -27.607 1.00 91.19 651 VAL A N 1
ATOM 5112 C CA . VAL A 1 651 ? 31.165 -3.268 -28.779 1.00 91.19 651 VAL A CA 1
ATOM 5113 C C . VAL A 1 651 ? 30.736 -1.821 -28.549 1.00 91.19 651 VAL A C 1
ATOM 5115 O O . VAL A 1 651 ? 29.658 -1.569 -28.020 1.00 91.19 651 VAL A O 1
ATOM 5118 N N . ASP A 1 652 ? 31.608 -0.881 -28.906 1.00 90.06 652 ASP A N 1
ATOM 5119 C CA . ASP A 1 652 ? 31.383 0.556 -28.723 1.00 90.06 652 ASP A CA 1
ATOM 5120 C C . ASP A 1 652 ? 30.964 1.213 -30.046 1.00 90.06 652 ASP A C 1
ATOM 5122 O O . ASP A 1 652 ? 31.799 1.594 -30.872 1.00 90.06 652 ASP A O 1
ATOM 5126 N N . ILE A 1 653 ? 29.651 1.268 -30.283 1.00 86.06 653 ILE A N 1
ATOM 5127 C CA . ILE A 1 653 ? 29.050 1.597 -31.584 1.00 86.06 653 ILE A CA 1
ATOM 5128 C C . ILE A 1 653 ? 29.531 2.943 -32.159 1.00 86.06 653 ILE A C 1
ATOM 5130 O O . ILE A 1 653 ? 29.929 2.951 -33.329 1.00 86.06 653 ILE A O 1
ATOM 5134 N N . PRO A 1 654 ? 29.598 4.053 -31.395 1.00 88.75 654 PRO A N 1
ATOM 5135 C CA . PRO A 1 654 ? 30.110 5.325 -31.904 1.00 88.75 654 PRO A CA 1
ATOM 5136 C C . PRO A 1 654 ? 31.528 5.240 -32.480 1.00 88.75 654 PRO A C 1
ATOM 5138 O O . PRO A 1 654 ? 31.850 5.989 -33.400 1.00 88.75 654 PRO A O 1
ATOM 5141 N N . THR A 1 655 ? 32.370 4.332 -31.979 1.00 88.25 655 THR A N 1
ATOM 5142 C CA . THR A 1 655 ? 33.753 4.152 -32.462 1.00 88.25 655 THR A CA 1
ATOM 5143 C C . THR A 1 655 ? 33.866 3.211 -33.663 1.00 88.25 655 THR A C 1
ATOM 5145 O O . THR A 1 655 ? 34.869 3.232 -34.380 1.00 88.25 655 THR A O 1
ATOM 5148 N N . LEU A 1 656 ? 32.852 2.368 -33.873 1.00 89.81 656 LEU A N 1
ATOM 5149 C CA . LEU A 1 656 ? 32.814 1.363 -34.936 1.00 89.81 656 LEU A CA 1
ATOM 5150 C C . LEU A 1 656 ? 32.207 1.909 -36.233 1.00 89.81 656 LEU A C 1
ATOM 5152 O O . LEU A 1 656 ? 32.519 1.404 -37.313 1.00 89.81 656 LEU A O 1
ATOM 5156 N N . LEU A 1 657 ? 31.349 2.925 -36.127 1.00 89.25 657 LEU A N 1
ATOM 5157 C CA . LEU A 1 657 ? 30.671 3.546 -37.260 1.00 89.25 657 LEU A CA 1
ATOM 5158 C C . LEU A 1 657 ? 31.461 4.745 -37.822 1.00 89.25 657 LEU A C 1
ATOM 5160 O O . LEU A 1 657 ? 32.176 5.406 -37.065 1.00 89.25 657 LEU A O 1
ATOM 5164 N N . PRO A 1 658 ? 31.344 5.046 -39.130 1.00 90.88 658 PRO A N 1
ATOM 5165 C CA . PRO A 1 658 ? 32.009 6.199 -39.737 1.00 90.88 658 PRO A CA 1
ATOM 5166 C C . PRO A 1 658 ? 31.438 7.540 -39.250 1.00 90.88 658 PRO A C 1
ATOM 5168 O O . PRO A 1 658 ? 30.427 7.580 -38.544 1.00 90.88 658 PRO A O 1
ATOM 5171 N N . GLU A 1 659 ? 32.073 8.650 -39.639 1.00 90.38 659 GLU A N 1
ATOM 5172 C CA . GLU A 1 659 ? 31.552 9.989 -39.337 1.00 90.38 659 GLU A CA 1
ATOM 5173 C C . GLU A 1 659 ? 30.188 10.218 -40.010 1.00 90.38 659 GLU A C 1
ATOM 5175 O O . GLU A 1 659 ? 29.930 9.724 -41.112 1.00 90.38 659 GLU A O 1
ATOM 5180 N N . LEU A 1 660 ? 29.306 10.951 -39.327 1.00 91.88 660 LEU A N 1
ATOM 5181 C CA . LEU A 1 660 ? 27.994 11.343 -39.841 1.00 91.88 660 LEU A CA 1
ATOM 5182 C C . LEU A 1 660 ? 28.100 12.651 -40.635 1.00 91.88 660 LEU A C 1
ATOM 5184 O O . LEU A 1 660 ? 28.867 13.540 -40.283 1.00 91.88 660 LEU A O 1
ATOM 5188 N N . VAL A 1 661 ? 27.296 12.759 -41.687 1.00 91.56 661 VAL A N 1
ATOM 5189 C CA . VAL A 1 661 ? 27.055 13.956 -42.493 1.00 91.56 661 VAL A CA 1
ATOM 5190 C C . VAL A 1 661 ? 25.543 14.048 -42.694 1.00 91.56 661 VAL A C 1
ATOM 5192 O O . VAL A 1 661 ? 24.960 13.291 -43.477 1.00 91.56 661 VAL A O 1
ATOM 5195 N N . GLY A 1 662 ? 24.891 14.946 -41.958 1.00 91.31 662 GLY A N 1
ATOM 5196 C CA . GLY A 1 662 ? 23.439 14.939 -41.799 1.00 91.31 662 GLY A CA 1
ATOM 5197 C C . GLY A 1 662 ? 22.957 13.624 -41.174 1.00 91.31 662 GLY A C 1
ATOM 5198 O O . GLY A 1 662 ? 23.373 13.266 -40.073 1.00 91.31 662 GLY A O 1
ATOM 5199 N N . ASP A 1 663 ? 22.090 12.897 -41.880 1.00 90.94 663 ASP A N 1
ATOM 5200 C CA . ASP A 1 663 ? 21.524 11.613 -41.428 1.00 90.94 663 ASP A CA 1
ATOM 5201 C C . ASP A 1 663 ? 22.264 10.377 -41.964 1.00 90.94 663 ASP A C 1
ATOM 5203 O O . ASP A 1 663 ? 21.863 9.244 -41.701 1.00 90.94 663 ASP A O 1
ATOM 5207 N N . GLN A 1 664 ? 23.336 10.576 -42.735 1.00 93.19 664 GLN A N 1
ATOM 5208 C CA . GLN A 1 664 ? 24.081 9.498 -43.386 1.00 93.19 664 GLN A CA 1
ATOM 5209 C C . GLN A 1 664 ? 25.518 9.427 -42.882 1.00 93.19 664 GLN A C 1
ATOM 5211 O O . GLN A 1 664 ? 26.095 10.419 -42.459 1.00 93.19 664 GLN A O 1
ATOM 5216 N N . PHE A 1 665 ? 26.141 8.261 -42.999 1.00 92.44 665 PHE A N 1
ATOM 5217 C CA . PHE A 1 665 ? 27.577 8.092 -42.829 1.00 92.44 665 PHE A CA 1
ATOM 5218 C C . PHE A 1 665 ? 28.333 8.582 -44.070 1.00 92.44 665 PHE A C 1
ATOM 5220 O O . PHE A 1 665 ? 27.911 8.350 -45.209 1.00 92.44 665 PHE A O 1
ATOM 5227 N N . GLU A 1 666 ? 29.493 9.205 -43.866 1.00 91.00 666 GLU A N 1
ATOM 5228 C CA . GLU A 1 666 ? 30.340 9.722 -44.949 1.00 91.00 666 GLU A CA 1
ATOM 5229 C C . GLU A 1 666 ? 30.803 8.623 -45.926 1.00 91.00 666 GLU A C 1
ATOM 5231 O O . GLU A 1 666 ? 31.114 8.887 -47.090 1.00 91.00 666 GLU A O 1
ATOM 5236 N N . THR A 1 667 ? 30.857 7.375 -45.457 1.00 90.06 667 THR A N 1
ATOM 5237 C CA . THR A 1 667 ? 31.359 6.214 -46.189 1.00 90.06 667 THR A CA 1
ATOM 5238 C C . THR A 1 667 ? 30.661 4.937 -45.727 1.00 90.06 667 THR A C 1
ATOM 5240 O O . THR A 1 667 ? 30.115 4.871 -44.631 1.00 90.06 667 THR A O 1
ATOM 5243 N N . ASP A 1 668 ? 30.697 3.905 -46.567 1.00 89.31 668 ASP A N 1
ATOM 5244 C CA . ASP A 1 668 ? 30.259 2.543 -46.243 1.00 89.31 668 ASP A CA 1
ATOM 5245 C C . ASP A 1 668 ? 31.408 1.676 -45.687 1.00 89.31 668 ASP A C 1
ATOM 5247 O O . ASP A 1 668 ? 31.217 0.511 -45.339 1.00 89.31 668 ASP A O 1
ATOM 5251 N N . GLN A 1 669 ? 32.625 2.227 -45.632 1.00 90.75 669 GLN A N 1
ATOM 5252 C CA . GLN A 1 669 ? 33.817 1.551 -45.124 1.00 90.75 669 GLN A CA 1
ATOM 5253 C C . GLN A 1 669 ? 33.911 1.683 -43.604 1.00 90.75 669 GLN A C 1
ATOM 5255 O O . GLN A 1 669 ? 34.046 2.792 -43.091 1.00 90.75 669 GLN A O 1
ATOM 5260 N N . VAL A 1 670 ? 33.918 0.555 -42.894 1.00 91.06 670 VAL A N 1
ATOM 5261 C CA . VAL A 1 670 ? 34.058 0.522 -41.432 1.00 91.06 670 VAL A CA 1
ATOM 5262 C C . VAL A 1 670 ? 35.424 -0.024 -41.026 1.00 91.06 670 VAL A C 1
ATOM 5264 O O . VAL A 1 670 ? 36.066 -0.774 -41.763 1.00 91.06 670 VAL A O 1
ATOM 5267 N N . SER A 1 671 ? 35.890 0.351 -39.836 1.00 91.06 671 SER A N 1
ATOM 5268 C CA . SER A 1 671 ? 37.173 -0.118 -39.295 1.00 91.06 671 SER A CA 1
ATOM 5269 C C . SER A 1 671 ? 37.140 -1.604 -38.914 1.00 91.06 671 SER A C 1
ATOM 5271 O O . SER A 1 671 ? 38.149 -2.301 -39.048 1.00 91.06 671 SER A O 1
ATOM 5273 N N . ASP A 1 672 ? 35.972 -2.089 -38.491 1.00 94.31 672 ASP A N 1
ATOM 5274 C CA . ASP A 1 672 ? 35.697 -3.482 -38.155 1.00 94.31 672 ASP A CA 1
ATOM 5275 C C . ASP A 1 672 ? 34.331 -3.920 -38.723 1.00 94.31 672 ASP A C 1
ATOM 5277 O O . ASP A 1 672 ? 33.288 -3.630 -38.130 1.00 94.31 672 ASP A O 1
ATOM 5281 N N . PRO A 1 673 ? 34.312 -4.665 -39.846 1.00 93.81 673 PRO A N 1
ATOM 5282 C CA . PRO A 1 673 ? 33.079 -5.167 -40.456 1.00 93.81 673 PRO A CA 1
ATOM 5283 C C . PRO A 1 673 ? 32.273 -6.143 -39.597 1.00 93.81 673 PRO A C 1
ATOM 5285 O O . PRO A 1 673 ? 31.111 -6.398 -39.904 1.00 93.81 673 PRO A O 1
ATOM 5288 N N . THR A 1 674 ? 32.867 -6.693 -38.535 1.00 93.38 674 THR A N 1
ATOM 5289 C CA . THR A 1 674 ? 32.167 -7.580 -37.597 1.00 93.38 674 THR A CA 1
ATOM 5290 C C . THR A 1 674 ? 31.415 -6.818 -36.505 1.00 93.38 674 THR A C 1
ATOM 5292 O O . THR A 1 674 ? 30.751 -7.449 -35.679 1.00 93.38 674 THR A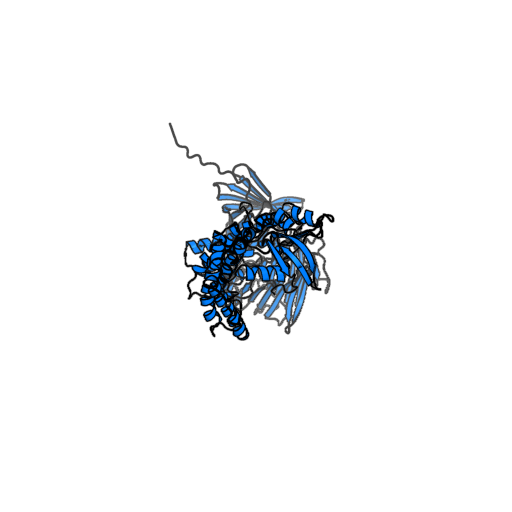 O 1
ATOM 5295 N N . LEU A 1 675 ? 31.519 -5.480 -36.486 1.00 92.12 675 LEU A N 1
ATOM 5296 C CA . LEU A 1 675 ? 30.951 -4.590 -35.470 1.00 92.12 675 LEU A CA 1
ATOM 5297 C C . LEU A 1 675 ? 31.359 -5.007 -34.049 1.00 92.12 675 LEU A C 1
ATOM 5299 O O . LEU A 1 675 ? 30.520 -5.332 -33.209 1.00 92.12 675 LEU A O 1
ATOM 5303 N N . GLY A 1 676 ? 32.668 -5.067 -33.787 1.00 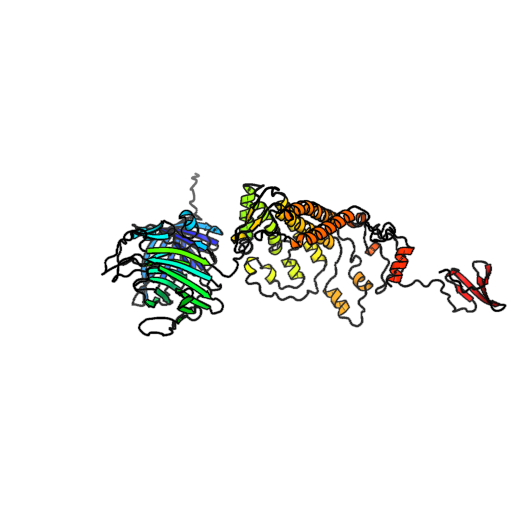90.75 676 GLY A N 1
ATOM 5304 C CA . GLY A 1 676 ? 33.204 -5.485 -32.490 1.00 90.75 676 GLY A CA 1
ATOM 5305 C C . GLY A 1 676 ? 33.008 -6.978 -32.210 1.00 90.75 676 GLY A C 1
ATOM 5306 O O . GLY A 1 676 ? 33.013 -7.408 -31.055 1.00 90.75 676 GLY A O 1
ATOM 5307 N N . GLY A 1 677 ? 32.813 -7.792 -33.251 1.00 91.50 677 GLY A N 1
ATOM 5308 C CA . GLY A 1 677 ? 32.504 -9.218 -33.150 1.00 91.50 677 GLY A CA 1
ATOM 5309 C C . GLY A 1 677 ? 31.037 -9.544 -32.858 1.00 91.50 677 GLY A C 1
ATOM 5310 O O . GLY A 1 677 ? 30.744 -10.710 -32.590 1.00 91.50 677 GLY A O 1
ATOM 5311 N N . LEU A 1 678 ? 30.129 -8.561 -32.919 1.00 91.81 678 LEU A N 1
ATOM 5312 C CA . LEU A 1 678 ? 28.684 -8.779 -32.797 1.00 91.81 678 LEU A CA 1
ATOM 5313 C C . LEU A 1 678 ? 28.158 -9.668 -33.933 1.00 91.81 678 LEU A C 1
ATOM 5315 O O . LEU A 1 678 ? 27.350 -10.565 -33.697 1.00 91.81 678 LEU A O 1
ATOM 5319 N N . PHE A 1 679 ? 28.690 -9.475 -35.143 1.00 93.56 679 PHE A N 1
ATOM 5320 C CA . PHE A 1 679 ? 28.411 -10.290 -36.323 1.00 93.56 679 PHE A CA 1
ATOM 5321 C C . PHE A 1 679 ? 29.703 -10.948 -36.830 1.00 93.56 679 PHE A C 1
ATOM 5323 O O . PHE A 1 679 ? 30.319 -10.473 -37.786 1.00 93.56 679 PHE A O 1
ATOM 5330 N N . PRO A 1 680 ? 30.154 -12.059 -36.214 1.00 92.62 680 PRO A N 1
ATOM 5331 C CA . PRO A 1 680 ? 31.471 -12.650 -36.475 1.00 92.62 680 PRO A CA 1
ATOM 5332 C C . PRO A 1 680 ? 31.696 -13.123 -37.920 1.00 92.62 680 PRO A C 1
ATOM 5334 O O . PRO A 1 680 ? 32.839 -13.343 -38.312 1.00 92.62 680 PRO A O 1
ATOM 5337 N N . ASN A 1 681 ? 30.625 -13.304 -38.697 1.00 93.81 681 ASN A N 1
ATOM 5338 C CA . ASN A 1 681 ? 30.683 -13.782 -40.080 1.00 93.81 681 ASN A CA 1
ATOM 5339 C C . ASN A 1 681 ? 30.466 -12.669 -41.119 1.00 93.81 681 ASN A C 1
ATOM 5341 O O . ASN A 1 681 ? 30.419 -12.968 -42.314 1.00 93.81 681 ASN A O 1
ATOM 5345 N N . TRP A 1 682 ? 30.312 -11.412 -40.694 1.00 94.06 682 TRP A N 1
ATOM 5346 C CA . TRP A 1 682 ? 30.229 -10.281 -41.614 1.00 94.06 682 TRP A CA 1
ATOM 5347 C C . TRP A 1 682 ? 31.611 -9.873 -42.126 1.00 94.06 682 TRP A C 1
ATOM 5349 O O . TRP A 1 682 ? 32.618 -9.945 -41.422 1.00 94.06 682 TRP A O 1
ATOM 5359 N N . ASP A 1 683 ? 31.643 -9.434 -43.380 1.00 94.12 683 ASP A N 1
ATOM 5360 C CA . ASP A 1 683 ? 32.799 -8.824 -44.020 1.00 94.12 683 ASP A CA 1
ATOM 5361 C C . ASP A 1 683 ? 32.441 -7.427 -44.548 1.00 94.12 683 ASP A C 1
ATOM 5363 O O . ASP A 1 683 ? 31.285 -6.994 -44.506 1.00 94.12 683 ASP A O 1
ATOM 5367 N N . GLN A 1 684 ? 33.446 -6.703 -45.048 1.00 93.94 684 GLN A N 1
ATOM 5368 C CA . GLN A 1 684 ? 33.242 -5.344 -45.550 1.00 93.94 684 GLN A CA 1
ATOM 5369 C C . GLN A 1 684 ? 32.225 -5.303 -46.704 1.00 93.94 684 GLN A C 1
ATOM 5371 O O . GLN A 1 684 ? 31.480 -4.339 -46.829 1.00 93.94 684 GLN A O 1
ATOM 5376 N N . ALA A 1 685 ? 32.156 -6.344 -47.540 1.00 91.69 685 ALA A N 1
ATOM 5377 C CA . ALA A 1 685 ? 31.207 -6.383 -48.649 1.00 91.69 685 ALA A CA 1
ATOM 5378 C C . ALA A 1 685 ? 29.760 -6.502 -48.149 1.00 91.69 685 ALA A C 1
ATOM 5380 O O . ALA A 1 685 ? 28.871 -5.828 -48.671 1.00 91.69 685 ALA A O 1
ATOM 5381 N N . ARG A 1 686 ? 29.527 -7.329 -47.124 1.00 92.00 686 ARG A N 1
ATOM 5382 C CA . ARG A 1 686 ? 28.215 -7.511 -46.503 1.00 92.00 686 ARG A CA 1
ATOM 5383 C C . ARG A 1 686 ? 27.720 -6.233 -45.838 1.00 92.00 686 ARG A C 1
ATOM 5385 O O . ARG A 1 686 ? 26.596 -5.830 -46.126 1.00 92.00 686 ARG A O 1
ATOM 5392 N N . ILE A 1 687 ? 28.532 -5.598 -44.990 1.00 91.56 687 ILE A N 1
ATOM 5393 C CA . ILE A 1 687 ? 28.108 -4.377 -44.290 1.00 91.56 687 ILE A CA 1
ATOM 5394 C C . ILE A 1 687 ? 27.913 -3.207 -45.262 1.00 91.56 687 ILE A C 1
ATOM 5396 O O . ILE A 1 687 ? 26.894 -2.533 -45.175 1.00 91.56 687 ILE A O 1
ATOM 5400 N N . SER A 1 688 ? 28.786 -3.046 -46.265 1.00 91.38 688 SER A N 1
ATOM 5401 C CA . SER A 1 688 ? 28.592 -2.071 -47.347 1.00 91.38 688 SER A CA 1
ATOM 5402 C C . SER A 1 688 ? 27.253 -2.265 -48.061 1.00 91.38 688 SER A C 1
ATOM 5404 O O . SER A 1 688 ? 26.522 -1.304 -48.286 1.00 91.38 688 SER A O 1
ATOM 5406 N N . ALA A 1 689 ? 26.910 -3.511 -48.409 1.00 90.38 689 ALA A N 1
ATOM 5407 C CA . ALA A 1 689 ? 25.643 -3.810 -49.067 1.00 90.38 689 ALA A CA 1
ATOM 5408 C C . ALA A 1 689 ? 24.440 -3.447 -48.184 1.00 90.38 689 ALA A C 1
ATOM 5410 O O . ALA A 1 689 ? 23.481 -2.882 -48.694 1.00 90.38 689 ALA A O 1
ATOM 5411 N N . LEU A 1 690 ? 24.506 -3.726 -46.877 1.00 91.38 690 LEU A N 1
ATOM 5412 C CA . LEU A 1 690 ? 23.445 -3.380 -45.925 1.00 91.38 690 LEU A CA 1
ATOM 5413 C C . LEU A 1 690 ? 23.320 -1.863 -45.719 1.00 91.38 690 LEU A C 1
ATOM 5415 O O . LEU A 1 690 ? 22.209 -1.346 -45.733 1.00 91.38 690 LEU A O 1
ATOM 5419 N N . MET A 1 691 ? 24.438 -1.145 -45.571 1.00 91.31 691 MET A N 1
ATOM 5420 C CA . MET A 1 691 ? 24.435 0.315 -45.412 1.00 91.31 691 MET A CA 1
ATOM 5421 C C . MET A 1 691 ? 23.879 1.020 -46.652 1.00 91.31 691 MET A C 1
ATOM 5423 O O . MET A 1 691 ? 23.141 1.989 -46.520 1.00 91.31 691 MET A O 1
ATOM 5427 N N . LEU A 1 692 ? 24.196 0.529 -47.853 1.00 88.25 692 LEU A N 1
ATOM 5428 C CA . LEU A 1 692 ? 23.672 1.088 -49.100 1.00 88.25 692 LEU A CA 1
ATOM 5429 C C . LEU A 1 692 ? 22.194 0.742 -49.323 1.00 88.25 692 LEU A C 1
ATOM 5431 O O . LEU A 1 692 ? 21.443 1.611 -49.752 1.00 88.25 692 LEU A O 1
ATOM 5435 N N . ASP A 1 693 ? 21.778 -0.495 -49.029 1.00 90.69 693 ASP A N 1
ATOM 5436 C CA . ASP A 1 693 ? 20.376 -0.935 -49.139 1.00 90.69 693 ASP A CA 1
ATOM 5437 C C . ASP A 1 693 ? 19.458 -0.160 -48.182 1.00 90.69 693 ASP A C 1
ATOM 5439 O O . ASP A 1 693 ? 18.342 0.199 -48.546 1.00 90.69 693 ASP A O 1
ATOM 5443 N N . ALA A 1 694 ? 19.960 0.166 -46.988 1.00 90.94 694 ALA A N 1
ATOM 5444 C CA . ALA A 1 694 ? 19.263 0.981 -45.997 1.00 90.94 694 ALA A CA 1
ATOM 5445 C C . ALA A 1 694 ? 19.455 2.502 -46.182 1.00 90.94 694 ALA A C 1
ATOM 5447 O O . ALA A 1 694 ? 19.015 3.268 -45.330 1.00 90.94 694 ALA A O 1
ATOM 5448 N N . GLU A 1 695 ? 20.124 2.946 -47.255 1.00 90.06 695 GLU A N 1
ATOM 5449 C CA . GLU A 1 695 ? 20.424 4.362 -47.540 1.00 90.06 695 GLU A CA 1
ATOM 5450 C C . GLU A 1 695 ? 21.184 5.095 -46.407 1.00 90.06 695 GLU A C 1
ATOM 5452 O O . GLU A 1 695 ? 21.124 6.318 -46.286 1.00 90.06 695 GLU A O 1
ATOM 5457 N N . LEU A 1 696 ? 21.952 4.355 -45.598 1.00 89.75 696 LEU A N 1
ATOM 5458 C CA . LEU A 1 696 ? 22.670 4.858 -44.422 1.00 89.75 696 LEU A CA 1
ATOM 5459 C C . LEU A 1 696 ? 24.019 5.503 -44.742 1.00 89.75 696 LEU A C 1
ATOM 5461 O O . LEU A 1 696 ? 24.576 6.170 -43.883 1.00 89.75 696 LEU A O 1
ATOM 5465 N N . SER A 1 697 ? 24.586 5.298 -45.929 1.00 87.25 697 SER A N 1
ATOM 5466 C CA . SER A 1 697 ? 25.876 5.888 -46.319 1.00 87.25 697 SER A CA 1
ATOM 5467 C C . SER A 1 697 ? 25.761 6.667 -47.615 1.00 87.25 697 SER A C 1
ATOM 5469 O O . SER A 1 697 ? 25.087 6.213 -48.545 1.00 87.25 697 SER A O 1
ATOM 5471 N N . ILE A 1 698 ? 26.507 7.765 -47.730 1.00 77.81 698 ILE A N 1
ATOM 5472 C CA . ILE A 1 698 ? 26.624 8.510 -48.984 1.00 77.81 698 ILE A CA 1
ATOM 5473 C C . ILE A 1 698 ? 27.242 7.582 -50.045 1.00 77.81 698 ILE A C 1
ATOM 5475 O O . ILE A 1 698 ? 28.381 7.130 -49.871 1.00 77.81 698 ILE A O 1
ATOM 5479 N N . PRO A 1 699 ? 26.542 7.292 -51.163 1.00 68.25 699 PRO A N 1
ATOM 5480 C CA . PRO A 1 699 ? 27.075 6.422 -52.198 1.00 68.25 699 PRO A CA 1
ATOM 5481 C C . PRO A 1 699 ? 28.362 7.020 -52.755 1.00 68.25 699 PRO A C 1
ATOM 5483 O O . PRO A 1 699 ? 28.343 8.063 -53.408 1.00 68.25 699 PRO A O 1
ATOM 5486 N N . GLN A 1 700 ? 29.490 6.351 -52.528 1.00 65.25 700 GLN A N 1
ATOM 5487 C CA . GLN A 1 700 ? 30.758 6.769 -53.110 1.00 65.25 700 GLN A CA 1
ATOM 5488 C C . GLN A 1 700 ? 30.693 6.513 -54.623 1.00 65.25 700 GLN A C 1
ATOM 5490 O O . GLN A 1 700 ? 30.630 5.348 -55.038 1.00 65.25 700 GLN A O 1
ATOM 5495 N N . PRO A 1 701 ? 30.674 7.553 -55.484 1.00 61.59 701 PRO A N 1
ATOM 5496 C CA . PRO A 1 701 ? 30.529 7.343 -56.915 1.00 61.59 701 PRO A CA 1
ATOM 5497 C C . PRO A 1 701 ? 31.724 6.531 -57.427 1.00 61.59 701 PRO A C 1
ATOM 5499 O O . PRO A 1 701 ? 32.872 6.966 -57.349 1.00 61.59 701 PRO A O 1
ATOM 5502 N N . LYS A 1 702 ? 31.473 5.334 -57.963 1.00 62.31 702 LYS A N 1
ATOM 5503 C CA . LYS A 1 702 ? 32.501 4.518 -58.624 1.00 62.31 702 LYS A CA 1
ATOM 5504 C C . LYS A 1 702 ? 32.556 4.872 -60.108 1.00 62.31 702 LYS A C 1
ATOM 5506 O O . LYS A 1 702 ? 31.527 5.076 -60.745 1.00 62.31 702 LYS A O 1
ATOM 5511 N N . GLY A 1 703 ? 33.766 4.955 -60.661 1.00 68.75 703 GLY A N 1
ATOM 5512 C CA . GLY A 1 703 ? 33.960 5.183 -62.098 1.00 68.75 703 GLY A CA 1
ATOM 5513 C C . GLY A 1 703 ? 33.630 6.601 -62.579 1.00 68.75 703 GLY A C 1
ATOM 5514 O O . GLY A 1 703 ? 33.426 6.804 -63.777 1.00 68.75 703 GLY A O 1
ATOM 5515 N N . TRP A 1 704 ? 33.589 7.598 -61.683 1.00 78.31 704 TRP A N 1
ATOM 5516 C CA . TRP A 1 704 ? 33.389 8.982 -62.109 1.00 78.31 704 TRP A CA 1
ATOM 5517 C C . TRP A 1 704 ? 34.547 9.477 -62.984 1.00 78.31 704 TRP A C 1
ATOM 5519 O O . TRP A 1 704 ? 35.704 9.050 -62.884 1.00 78.31 704 TRP A O 1
ATOM 5529 N N . MET A 1 705 ? 34.202 10.412 -63.861 1.00 83.69 705 MET A N 1
ATOM 5530 C CA . MET A 1 705 ? 35.096 11.018 -64.833 1.00 83.69 705 MET A CA 1
ATOM 5531 C C . MET A 1 705 ? 34.927 12.537 -64.796 1.00 83.69 705 MET A C 1
ATOM 5533 O O . MET A 1 705 ? 33.804 13.031 -64.869 1.00 83.69 705 MET A O 1
ATOM 5537 N N . TRP A 1 706 ? 36.030 13.282 -64.703 1.00 84.69 706 TRP A N 1
ATOM 5538 C CA . TRP A 1 706 ? 36.013 14.751 -64.668 1.00 84.69 706 TRP A CA 1
ATOM 5539 C C . TRP A 1 706 ? 36.370 15.335 -66.042 1.00 84.69 706 TRP A C 1
ATOM 5541 O O . TRP A 1 706 ? 37.455 15.078 -66.565 1.00 84.69 706 TRP A O 1
ATOM 5551 N N . PHE A 1 707 ? 35.458 16.128 -66.622 1.00 90.25 707 PHE A N 1
ATOM 5552 C CA . PHE A 1 707 ? 35.476 16.574 -68.026 1.00 90.25 707 PHE A CA 1
ATOM 5553 C C . PHE A 1 707 ? 35.973 18.009 -68.302 1.00 90.25 707 PHE A C 1
ATOM 5555 O O . PHE A 1 707 ? 35.958 18.432 -69.459 1.00 90.25 707 PHE A O 1
ATOM 5562 N N . ASP A 1 708 ? 36.469 18.756 -67.313 1.00 88.81 708 ASP A N 1
ATOM 5563 C CA . ASP A 1 708 ? 36.822 20.183 -67.479 1.00 88.81 708 ASP A CA 1
ATOM 5564 C C . ASP A 1 708 ? 37.960 20.449 -68.479 1.00 88.81 708 ASP A C 1
ATOM 5566 O O . ASP A 1 708 ? 38.194 21.587 -68.881 1.00 88.81 708 ASP A O 1
ATOM 5570 N N . SER A 1 709 ? 38.687 19.410 -68.895 1.00 89.81 709 SER A N 1
ATOM 5571 C CA . SER A 1 709 ? 39.798 19.495 -69.852 1.00 89.81 709 SER A CA 1
ATOM 5572 C C . SER A 1 709 ? 39.581 18.654 -71.112 1.00 89.81 709 SER A C 1
ATOM 5574 O O . SER A 1 709 ? 40.554 18.236 -71.747 1.00 89.81 709 SER A O 1
ATOM 5576 N N . TYR A 1 710 ? 38.321 18.403 -71.494 1.00 84.06 710 TYR A N 1
ATOM 5577 C CA . TYR A 1 710 ? 37.988 17.583 -72.663 1.00 84.06 710 TYR A CA 1
ATOM 5578 C C . TYR A 1 710 ? 38.821 17.976 -73.906 1.00 84.06 710 TYR A C 1
ATOM 5580 O O . TYR A 1 710 ? 38.909 19.165 -74.230 1.00 84.06 710 TYR A O 1
ATOM 5588 N N . PRO A 1 711 ? 39.432 17.020 -74.640 1.00 90.56 711 PRO A N 1
ATOM 5589 C CA . PRO A 1 711 ? 39.247 15.560 -74.577 1.00 90.56 711 PRO A CA 1
ATOM 5590 C C . PRO A 1 711 ? 40.073 14.815 -73.512 1.00 90.56 711 PRO A C 1
ATOM 5592 O O . PRO A 1 711 ? 39.987 13.589 -73.440 1.00 90.56 711 PRO A O 1
ATOM 5595 N N . TRP A 1 712 ? 40.857 15.513 -72.685 1.00 92.75 712 TRP A N 1
ATOM 5596 C CA . TRP A 1 712 ? 41.464 14.919 -71.494 1.00 92.75 712 TRP A CA 1
ATOM 5597 C C . TRP A 1 712 ? 40.441 14.861 -70.360 1.00 92.75 712 TRP A C 1
ATOM 5599 O O . TRP A 1 712 ? 39.827 15.862 -69.998 1.00 92.75 712 TRP A O 1
ATOM 5609 N N . VAL A 1 713 ? 40.272 13.673 -69.799 1.00 91.19 713 VAL A N 1
ATOM 5610 C CA . VAL A 1 713 ? 39.325 13.379 -68.728 1.00 91.19 713 VAL A CA 1
ATOM 5611 C C . VAL A 1 713 ? 40.098 12.720 -67.602 1.00 91.19 713 VAL A C 1
ATOM 5613 O O . VAL A 1 713 ? 40.905 11.829 -67.853 1.00 91.19 713 VAL A O 1
ATOM 5616 N N . TYR A 1 714 ? 39.903 13.151 -66.364 1.00 88.31 714 TYR A N 1
ATOM 5617 C CA . TYR A 1 714 ? 40.475 12.421 -65.237 1.00 88.31 714 TYR A CA 1
ATOM 5618 C C . TYR A 1 714 ? 39.544 11.260 -64.888 1.00 88.31 714 TYR A C 1
ATOM 5620 O O . TYR A 1 714 ? 38.367 11.491 -64.622 1.00 88.31 714 TYR A O 1
ATOM 5628 N N . SER A 1 715 ? 40.048 10.025 -64.930 1.00 86.44 715 SER A N 1
ATOM 5629 C CA . SER A 1 715 ? 39.286 8.824 -64.576 1.00 86.44 715 SER A CA 1
ATOM 5630 C C . SER A 1 715 ? 39.640 8.400 -63.157 1.00 86.44 715 SER A C 1
ATOM 5632 O O . SER A 1 715 ? 40.809 8.131 -62.858 1.00 86.44 715 SER A O 1
ATOM 5634 N N . ASN A 1 716 ? 38.623 8.311 -62.299 1.00 83.88 716 ASN A N 1
ATOM 5635 C CA . ASN A 1 716 ? 38.771 7.766 -60.954 1.00 83.88 716 ASN A CA 1
ATOM 5636 C C . ASN A 1 716 ? 39.217 6.298 -60.982 1.00 83.88 716 ASN A C 1
ATOM 5638 O O . ASN A 1 716 ? 40.120 5.915 -60.244 1.00 83.88 716 ASN A O 1
ATOM 5642 N N . GLU A 1 717 ? 38.665 5.510 -61.906 1.00 82.69 717 GLU A N 1
ATOM 5643 C CA . GLU A 1 717 ? 38.987 4.089 -62.066 1.00 82.69 717 GLU A CA 1
ATOM 5644 C C . GLU A 1 717 ? 40.458 3.862 -62.460 1.00 82.69 717 GLU A C 1
ATOM 5646 O O . GLU A 1 717 ? 41.145 2.989 -61.925 1.00 82.69 717 GLU A O 1
ATOM 5651 N N . GLU A 1 718 ? 41.000 4.685 -63.362 1.00 82.25 718 GLU A N 1
ATOM 5652 C CA . GLU A 1 718 ? 42.423 4.621 -63.709 1.00 82.25 718 GLU A CA 1
ATOM 5653 C C . GLU A 1 718 ? 43.312 5.303 -62.654 1.00 82.25 718 GLU A C 1
ATOM 5655 O O . GLU A 1 718 ? 44.509 5.005 -62.598 1.00 82.25 718 GLU A O 1
ATOM 5660 N N . ASN A 1 719 ? 42.764 6.180 -61.804 1.00 84.69 719 ASN A N 1
ATOM 5661 C CA . ASN A 1 719 ? 43.508 7.122 -60.958 1.00 84.69 719 ASN A CA 1
ATOM 5662 C C . ASN A 1 719 ? 44.528 7.931 -61.791 1.00 84.69 719 ASN A C 1
ATOM 5664 O O . ASN A 1 719 ? 45.711 8.051 -61.455 1.00 84.69 719 ASN A O 1
ATOM 5668 N N . SER A 1 720 ? 44.106 8.377 -62.978 1.00 88.25 720 SER A N 1
ATOM 5669 C CA . SER A 1 720 ? 44.974 9.030 -63.961 1.00 88.25 720 SER A CA 1
ATOM 5670 C C . SER A 1 720 ? 44.177 9.801 -65.012 1.00 88.25 720 SER A C 1
ATOM 5672 O O . SER A 1 720 ? 42.984 9.573 -65.211 1.00 88.25 720 SER A O 1
ATOM 5674 N N . TRP A 1 721 ? 44.864 10.689 -65.732 1.00 91.50 721 TRP A N 1
ATOM 5675 C CA . TRP A 1 721 ? 44.307 11.333 -66.916 1.00 91.50 721 TRP A CA 1
ATOM 5676 C C . TRP A 1 721 ? 44.206 10.331 -68.069 1.00 91.50 721 TRP A C 1
ATOM 5678 O O . TRP A 1 721 ? 45.156 9.605 -68.374 1.00 91.50 721 TRP A O 1
ATOM 5688 N N . ILE A 1 722 ? 43.055 10.328 -68.731 1.00 93.06 722 ILE A N 1
ATOM 5689 C CA . ILE A 1 722 ? 42.789 9.589 -69.958 1.00 93.06 722 ILE A CA 1
ATOM 5690 C C . ILE A 1 722 ? 42.470 10.562 -71.091 1.00 93.06 722 ILE A C 1
ATOM 5692 O O . ILE A 1 722 ? 41.832 11.588 -70.875 1.00 93.06 722 ILE A O 1
ATOM 5696 N N . TYR A 1 723 ? 42.915 10.263 -72.308 1.00 94.00 723 TYR A N 1
ATOM 5697 C CA . TYR A 1 723 ? 42.543 11.046 -73.491 1.00 94.00 723 TYR A CA 1
ATOM 5698 C C . TYR A 1 723 ? 41.482 10.296 -74.281 1.00 94.00 723 TYR A C 1
ATOM 5700 O O . TYR A 1 723 ? 41.773 9.215 -74.791 1.00 94.00 723 TYR A O 1
ATOM 5708 N N . LEU A 1 724 ? 40.283 10.860 -74.410 1.00 93.25 724 LEU A N 1
ATOM 5709 C CA . LEU A 1 724 ? 39.189 10.248 -75.161 1.00 93.25 724 LEU A CA 1
ATOM 5710 C C . LEU A 1 724 ? 39.315 10.550 -76.660 1.00 93.25 724 LEU A C 1
ATOM 5712 O O . LEU A 1 724 ? 39.461 11.701 -77.068 1.00 93.25 724 LEU A O 1
ATOM 5716 N N . MET A 1 725 ? 39.220 9.518 -77.497 1.00 92.75 725 MET A N 1
ATOM 5717 C CA . MET A 1 725 ? 39.254 9.644 -78.952 1.00 92.75 725 MET A CA 1
ATOM 5718 C C . MET A 1 725 ? 38.250 8.686 -79.609 1.00 92.75 725 MET A C 1
ATOM 5720 O O . MET A 1 725 ? 38.369 7.472 -79.444 1.00 92.75 725 MET A O 1
ATOM 5724 N N . PRO A 1 726 ? 37.291 9.182 -80.407 1.00 89.44 726 PRO A N 1
ATOM 5725 C CA . PRO A 1 726 ? 36.492 8.311 -81.258 1.00 89.44 726 PRO A CA 1
ATOM 5726 C C . PRO A 1 726 ? 37.358 7.746 -82.396 1.00 89.44 726 PRO A C 1
ATOM 5728 O O . PRO A 1 726 ? 38.036 8.498 -83.100 1.00 89.44 726 PRO A O 1
ATOM 5731 N N . TYR A 1 727 ? 37.326 6.430 -82.602 1.00 87.75 727 TYR A N 1
ATOM 5732 C CA . TYR A 1 727 ? 38.041 5.743 -83.681 1.00 87.75 727 TYR A CA 1
ATOM 5733 C C . TYR A 1 727 ? 37.240 4.525 -84.158 1.00 87.75 727 TYR A C 1
ATOM 5735 O O . TYR A 1 727 ? 36.838 3.702 -83.346 1.00 87.75 727 TYR A O 1
ATOM 5743 N N . ASP A 1 728 ? 37.000 4.416 -85.468 1.00 86.94 728 ASP A N 1
ATOM 5744 C CA . ASP A 1 728 ? 36.316 3.274 -86.109 1.00 86.94 728 ASP A CA 1
ATOM 5745 C C . ASP A 1 728 ? 34.996 2.849 -85.421 1.00 86.94 728 ASP A C 1
ATOM 5747 O O . ASP A 1 728 ? 34.807 1.702 -85.024 1.00 86.94 728 ASP A O 1
ATOM 5751 N N . SER A 1 729 ? 34.089 3.816 -85.216 1.00 85.56 729 SER A N 1
ATOM 5752 C CA . SER A 1 729 ? 32.796 3.639 -84.521 1.00 85.56 729 SER A CA 1
ATOM 5753 C C . SER A 1 729 ? 32.881 3.179 -83.055 1.00 85.56 729 SER A C 1
ATOM 5755 O O . SER A 1 729 ? 31.858 2.826 -82.470 1.00 85.56 729 SER A O 1
ATOM 5757 N N . LYS A 1 730 ? 34.066 3.242 -82.442 1.00 86.00 730 LYS A N 1
ATOM 5758 C CA . LYS A 1 730 ? 34.318 2.940 -81.029 1.00 86.00 730 LYS A CA 1
ATOM 5759 C C . LYS A 1 730 ? 34.839 4.174 -80.301 1.00 86.00 730 LYS A C 1
ATOM 5761 O O . LYS A 1 730 ? 35.442 5.062 -80.909 1.00 86.00 730 LYS A O 1
ATOM 5766 N N . LEU A 1 731 ? 34.621 4.233 -78.990 1.00 88.00 731 LEU A N 1
ATOM 5767 C CA . LEU A 1 731 ? 35.273 5.216 -78.130 1.00 88.00 731 LEU A CA 1
ATOM 5768 C C . LEU A 1 731 ? 36.553 4.588 -77.579 1.00 88.00 731 LEU A C 1
ATOM 5770 O O . LEU A 1 731 ? 36.495 3.604 -76.851 1.00 88.00 731 LEU A O 1
ATOM 5774 N N . MET A 1 732 ? 37.705 5.131 -77.955 1.00 92.00 732 MET A N 1
ATOM 5775 C CA . MET A 1 732 ? 39.004 4.723 -77.426 1.00 92.00 732 MET A CA 1
ATOM 5776 C C . MET A 1 732 ? 39.453 5.721 -76.360 1.00 92.00 732 MET A C 1
ATOM 5778 O O . MET A 1 732 ? 39.137 6.909 -76.445 1.00 92.00 732 MET A O 1
ATOM 5782 N N . TYR A 1 733 ? 40.242 5.265 -75.393 1.00 91.56 733 TYR A N 1
ATOM 5783 C CA . TYR A 1 733 ? 40.944 6.137 -74.464 1.00 91.56 733 TYR A CA 1
ATOM 5784 C C . TYR A 1 733 ? 42.428 5.782 -74.367 1.00 91.56 733 TYR A C 1
ATOM 5786 O O . TYR A 1 733 ? 42.808 4.611 -74.369 1.00 91.56 733 TYR A O 1
ATOM 5794 N N . TYR A 1 734 ? 43.289 6.793 -74.295 1.00 92.38 734 TYR A N 1
ATOM 5795 C CA . TYR A 1 734 ? 44.696 6.602 -73.956 1.00 92.38 734 TYR A CA 1
ATOM 5796 C C . TYR A 1 734 ? 44.859 6.688 -72.440 1.00 92.38 734 TYR A C 1
ATOM 5798 O O . TYR A 1 734 ? 44.637 7.757 -71.876 1.00 92.38 734 TYR A O 1
ATOM 5806 N N . SER A 1 735 ? 45.251 5.596 -71.779 1.00 90.00 735 SER A N 1
ATOM 5807 C CA . SER A 1 735 ? 45.568 5.602 -70.344 1.00 90.00 735 SER A CA 1
ATOM 5808 C C . SER A 1 735 ? 47.004 6.074 -70.133 1.00 90.00 735 SER A C 1
ATOM 5810 O O . SER A 1 735 ? 47.944 5.399 -70.558 1.00 90.00 735 SER A O 1
ATOM 5812 N N . VAL A 1 736 ? 47.195 7.203 -69.439 1.00 89.38 736 VAL A N 1
ATOM 5813 C CA . VAL A 1 736 ? 48.538 7.680 -69.052 1.00 89.38 736 VAL A CA 1
ATOM 5814 C C . VAL A 1 736 ? 49.219 6.681 -68.118 1.00 89.38 736 VAL A C 1
ATOM 5816 O O . VAL A 1 736 ? 50.402 6.393 -68.284 1.00 89.38 736 VAL A O 1
ATOM 5819 N N . LYS A 1 737 ? 48.465 6.087 -67.188 1.00 89.38 737 LYS A N 1
ATOM 5820 C CA . LYS A 1 737 ? 48.962 5.075 -66.246 1.00 89.38 737 LYS A CA 1
ATOM 5821 C C . LYS A 1 737 ? 49.457 3.809 -66.938 1.00 89.38 737 LYS A C 1
ATOM 5823 O O . LYS A 1 737 ? 50.515 3.294 -66.587 1.00 89.38 737 LYS A O 1
ATOM 5828 N N . ARG A 1 738 ? 48.692 3.292 -67.902 1.00 88.31 738 ARG A N 1
ATOM 5829 C CA . ARG A 1 738 ? 49.020 2.041 -68.611 1.00 88.31 738 ARG A CA 1
ATOM 5830 C C . ARG A 1 738 ? 49.883 2.273 -69.852 1.00 88.31 738 ARG A C 1
ATOM 5832 O O . ARG A 1 738 ? 50.377 1.309 -70.429 1.00 88.31 738 ARG A O 1
ATOM 5839 N N . ASN A 1 739 ? 50.064 3.532 -70.253 1.00 93.00 739 ASN A N 1
ATOM 5840 C CA . ASN A 1 739 ? 50.803 3.951 -71.442 1.00 93.00 739 ASN A CA 1
ATOM 5841 C C . ASN A 1 739 ? 50.328 3.225 -72.719 1.00 93.00 739 ASN A C 1
ATOM 5843 O O . ASN A 1 739 ? 51.136 2.750 -73.521 1.00 93.00 739 ASN A O 1
ATOM 5847 N N . ALA A 1 740 ? 49.007 3.086 -72.873 1.00 92.69 740 ALA A N 1
ATOM 5848 C CA . ALA A 1 740 ? 48.377 2.295 -73.928 1.00 92.69 740 ALA A CA 1
ATOM 5849 C C . ALA A 1 740 ? 47.002 2.854 -74.332 1.00 92.69 740 ALA A C 1
ATOM 5851 O O . ALA A 1 740 ? 46.312 3.482 -73.527 1.00 92.69 740 ALA A O 1
ATOM 5852 N N . TRP A 1 741 ? 46.603 2.577 -75.578 1.00 92.31 741 TRP A N 1
ATOM 5853 C CA . TRP A 1 741 ? 45.244 2.798 -76.075 1.00 92.31 741 TRP A CA 1
ATOM 5854 C C . TRP A 1 741 ? 44.347 1.615 -75.722 1.00 92.31 741 TRP A C 1
ATOM 5856 O O . TRP A 1 741 ? 44.705 0.467 -75.985 1.00 92.31 741 TRP A O 1
ATOM 5866 N N . LEU A 1 742 ? 43.181 1.912 -75.159 1.00 90.19 742 LEU A N 1
ATOM 5867 C CA . LEU A 1 742 ? 42.180 0.950 -74.718 1.00 90.19 742 LEU A CA 1
ATOM 5868 C C . LEU A 1 742 ? 40.810 1.334 -75.280 1.00 90.19 742 LEU A C 1
ATOM 5870 O O . LEU A 1 742 ? 40.545 2.502 -75.555 1.00 90.19 742 LEU A O 1
ATOM 5874 N N . GLU A 1 743 ? 39.953 0.343 -75.495 1.00 89.94 743 GLU A N 1
ATOM 5875 C CA . GLU A 1 743 ? 38.566 0.559 -75.906 1.00 89.94 743 GLU A CA 1
ATOM 5876 C C . GLU A 1 743 ? 37.710 0.814 -74.663 1.00 89.94 743 GLU A C 1
ATOM 5878 O O . GLU A 1 743 ? 37.814 0.088 -73.677 1.00 89.94 743 GLU A O 1
ATOM 5883 N N . MET A 1 744 ? 36.877 1.851 -74.700 1.00 82.00 744 MET A N 1
ATOM 5884 C CA . MET A 1 744 ? 35.929 2.161 -73.637 1.00 82.00 744 MET A CA 1
ATOM 5885 C C . MET A 1 744 ? 34.693 1.274 -73.818 1.00 82.00 744 MET A C 1
ATOM 5887 O O . MET A 1 744 ? 33.838 1.540 -74.663 1.00 82.00 744 MET A O 1
ATOM 5891 N N . SER A 1 745 ? 34.629 0.178 -73.063 1.00 71.31 745 SER A N 1
ATOM 5892 C CA . SER A 1 745 ? 33.506 -0.762 -73.067 1.00 71.31 745 SER A CA 1
ATOM 5893 C C . SER A 1 745 ? 32.468 -0.385 -72.011 1.00 71.31 745 SER A C 1
ATOM 5895 O O . SER A 1 745 ? 32.824 -0.116 -70.871 1.00 71.31 745 SER A O 1
ATOM 5897 N N . ALA A 1 746 ? 31.181 -0.447 -72.358 1.00 54.81 746 ALA A N 1
ATOM 5898 C CA . ALA A 1 746 ? 30.072 -0.213 -71.425 1.00 54.81 746 ALA A CA 1
ATOM 5899 C C . ALA A 1 746 ? 29.846 -1.353 -70.404 1.00 54.81 746 ALA A C 1
ATOM 5901 O O . ALA A 1 746 ? 28.898 -1.300 -69.630 1.00 54.81 746 ALA A O 1
ATOM 5902 N N . SER A 1 747 ? 30.678 -2.396 -70.403 1.00 45.22 747 SER A N 1
ATOM 5903 C CA . SER A 1 747 ? 30.592 -3.495 -69.444 1.00 45.22 747 SER A CA 1
ATOM 5904 C C . SER A 1 747 ? 31.387 -3.158 -68.183 1.00 45.22 747 SER A C 1
ATOM 5906 O O . SER A 1 747 ? 32.543 -3.563 -68.050 1.00 45.22 747 SER A O 1
ATOM 5908 N N . GLY A 1 748 ? 30.773 -2.397 -67.278 1.00 38.25 748 GLY A N 1
ATOM 5909 C CA . GLY A 1 748 ? 31.132 -2.481 -65.866 1.00 38.25 748 GLY A CA 1
ATOM 5910 C C . GLY A 1 748 ? 30.760 -3.875 -65.367 1.00 38.25 748 GLY A C 1
ATOM 5911 O O . GLY A 1 748 ? 29.690 -4.378 -65.705 1.00 38.25 748 GLY A O 1
ATOM 5912 N N . ASN A 1 749 ? 31.668 -4.526 -64.645 1.00 34.66 749 ASN A N 1
ATOM 5913 C CA . ASN A 1 749 ? 31.334 -5.726 -63.888 1.00 34.66 749 ASN A CA 1
ATOM 5914 C C . ASN A 1 749 ? 30.231 -5.365 -62.882 1.00 34.66 749 ASN A C 1
ATOM 5916 O O . ASN A 1 749 ? 30.430 -4.433 -62.099 1.00 34.66 749 ASN A O 1
ATOM 5920 N N . GLU A 1 750 ? 29.103 -6.077 -62.953 1.00 31.02 750 GLU A N 1
ATOM 5921 C CA . GLU A 1 750 ? 28.139 -6.206 -61.850 1.00 31.02 750 GLU A CA 1
ATOM 5922 C C . GLU A 1 750 ? 28.817 -6.782 -60.602 1.00 31.02 750 GLU A C 1
ATOM 5924 O O . GLU A 1 750 ? 29.686 -7.680 -60.761 1.00 31.02 750 GLU A O 1
#

pLDDT: mean 87.58, std 11.33, range [28.86, 98.56]

Foldseek 3Di:
DDDPDPPQPQDWADPAQAQKWKWWWWDPVQDIWTWIWHRPDRFKIWIATQQAGDIAIWTWDWDTDGQWIKIKTAFQFAPQKIKIWIFRHSDNFKGKIKIWIWGQDPVRDTDTPDIIITMMGMDRDDPVNDQLEADWDKALLCDPVVVCVWWRANNNQVVQQWHWDRPPRWTDIFGFGNDLVDFKGKGFTSYWYALQAKKKKKFKKFAPDDAQQKWKWKWKWWWWGYHQWTWIWIWGAIRFGIKIWIWIRGHHRDIDIFIWDDGDNPDGMWMWMWIRDNVQQKIFTWTDDPNDTDTQKMANQCFRWIFNTDDPDHGDIDGDPRHHRCNVTIITIIIMMGFIDHPSRGDGGDPPGITTSMIIMDGPFQDDAVCLQPVPSLLVVLVVVCVVPVLDQVSLQLNLVSLQLCLQLPAPVDDLRPLVLQVLQAWDNCSRVDGSPCVVVDDDTDGDGDQARKPLSLLVNLVRRLLVSLVSSLVSLVSHDQADKDWAASNRVSDPGIAIEHNLNSLLSNLVSLQVSLVSLVVSQADQTARPNLVVVQVPDPVHDDFPLSRCVRPVQHRFTPDLVSLLSSLVSLLSSLVSNVVNLVVLPDPVQAPDPRYPDHDHPVCNVVVVVVNVVSVLVNCQSPDWDAPDPVPDLQATFHCPQVSSSQQTPSQFAARDDGHAHADLATPDQCRSVRRVNGDSVRSSVVCVVVVRHDPDDAFDWDDPPPLWICTPNLNAIWGWDDDPNFIWIQRPSVRDIDTDDPDDDD

Radius of gyration: 40.15 Å; chains: 1; bounding box: 96×63×139 Å